Protein AF-0000000074923389 (afdb_homodimer)

Secondary structure (DSSP, 8-state):
--------------------------------------------------EEEEE--GGG-SS-GGGGHHHHHHHH-GGGEEEEESSPPPHHHHHHS-EEE--TT-HHHHHHHHHHTTEEEEEE-----HHHHHH-HHHHIIIIIIHHHHHHHHHHHTT-EEE--EEGGG--TTS--SS--SS-----SSHHHHHHHHHHHHHHHHHHHH--EEEEEEE-EEE-SS----SSGGGHHHHHHHHHHHTSEEEESS-TT--EEEEEHHHHHHHHHHHHHS-GGG-S-SEEE---EEE-HHHHHHHHHTT-TT-EEEE---HHHHHHHHHS-------SS-----------/--------------------------------------------------EEEEE--GGG-SS-GGGGHHHHHHHH-GGGEEEEESSPPPHHHHTTS-EEE--TT-HHHHHHHHHHTTEEEEEE-----HHHHHH-HHHHIIIIIIHHHHHHHHHHHTT-EEE--EEGGG--TTS--SS--SS-----SSHHHHHHHHHHHHHHHHHHHH--EEEEEEE-EEE-SS----SSGGGHHHHHHHHHHHTSEEEESS-TT--EEEEEHHHHHHHHHHHHHS-GGG-S-SEEE---EEE-HHHHHHHHHTT-TT-EEEE---HHHHHHHHHS-------SS-----------

Radius of gyration: 31.77 Å; Cα contacts (8 Å, |Δi|>4): 1232; chains: 2; bounding box: 102×119×90 Å

Structure (mmCIF, N/CA/C/O backbone):
data_AF-0000000074923389-model_v1
#
loop_
_entity.id
_entity.type
_entity.pdbx_description
1 polymer 'L-threonine 3-dehydrogenase, mitochondrial'
#
loop_
_atom_site.group_PDB
_atom_site.id
_atom_site.type_symbol
_atom_site.label_atom_id
_atom_site.label_alt_id
_atom_site.label_comp_id
_atom_site.label_asym_id
_atom_site.label_entity_id
_atom_site.label_seq_id
_atom_site.pdbx_PDB_ins_code
_atom_site.Cartn_x
_atom_site.Cartn_y
_atom_site.Cartn_z
_atom_site.occupancy
_atom_site.B_iso_or_equiv
_atom_site.auth_seq_id
_atom_site.auth_comp_id
_atom_site.auth_asym_id
_atom_site.auth_atom_id
_atom_site.pdbx_PDB_model_num
ATOM 1 N N . MET A 1 1 ? -56.688 -41.312 -61.25 1 26.2 1 MET A N 1
ATOM 2 C CA . MET A 1 1 ? -56.531 -40.75 -59.906 1 26.2 1 MET A CA 1
ATOM 3 C C . MET A 1 1 ? -55.094 -40.938 -59.406 1 26.2 1 MET A C 1
ATOM 5 O O . MET A 1 1 ? -54.656 -42.062 -59.156 1 26.2 1 MET A O 1
ATOM 9 N N . ASP A 1 2 ? -54.219 -40.062 -59.938 1 25.78 2 ASP A N 1
ATOM 10 C CA . ASP A 1 2 ? -52.812 -40.125 -60.375 1 25.78 2 ASP A CA 1
ATOM 11 C C . ASP A 1 2 ? -51.844 -39.938 -59.219 1 25.78 2 ASP A C 1
ATOM 13 O O . ASP A 1 2 ? -52 -39.031 -58.406 1 25.78 2 ASP A O 1
ATOM 17 N N . LYS A 1 3 ? -51.312 -41.094 -58.688 1 26.44 3 LYS A N 1
ATOM 18 C CA . LYS A 1 3 ? -50.5 -41.594 -57.594 1 26.44 3 LYS A CA 1
ATOM 19 C C . LYS A 1 3 ? -49.188 -40.781 -57.5 1 26.44 3 LYS A C 1
ATOM 21 O O . LYS A 1 3 ? -48.219 -41.062 -58.188 1 26.44 3 LYS A O 1
ATOM 26 N N . GLY A 1 4 ? -49.375 -39.344 -57.469 1 27.56 4 GLY A N 1
ATOM 27 C CA . GLY A 1 4 ? -48.281 -38.406 -57.719 1 27.56 4 GLY A CA 1
ATOM 28 C C . GLY A 1 4 ? -47.156 -38.531 -56.75 1 27.56 4 GLY A C 1
ATOM 29 O O . GLY A 1 4 ? -47.375 -38.781 -55.562 1 27.56 4 GLY A O 1
ATOM 30 N N . GLY A 1 5 ? -45.969 -38.906 -57.156 1 26.36 5 GLY A N 1
ATOM 31 C CA . GLY A 1 5 ? -44.688 -39.406 -56.656 1 26.36 5 GLY A CA 1
ATOM 32 C C . GLY A 1 5 ? -43.969 -38.406 -55.75 1 26.36 5 GLY A C 1
ATOM 33 O O . GLY A 1 5 ? -43.75 -37.281 -56.156 1 26.36 5 GLY A O 1
ATOM 34 N N . VAL A 1 6 ? -44.219 -38.406 -54.406 1 28.66 6 VAL A N 1
ATOM 35 C CA . VAL A 1 6 ? -43.844 -37.562 -53.281 1 28.66 6 VAL A CA 1
ATOM 36 C C . VAL A 1 6 ? -42.312 -37.5 -53.156 1 28.66 6 VAL A C 1
ATOM 38 O O . VAL A 1 6 ? -41.656 -38.469 -52.844 1 28.66 6 VAL A O 1
ATOM 41 N N . ARG A 1 7 ? -41.625 -36.875 -54.156 1 25.83 7 ARG A N 1
ATOM 42 C CA . ARG A 1 7 ? -40.156 -36.875 -54.25 1 25.83 7 ARG A CA 1
ATOM 43 C C . ARG A 1 7 ? -39.531 -36.188 -53.031 1 25.83 7 ARG A C 1
ATOM 45 O O . ARG A 1 7 ? -40.031 -35.156 -52.594 1 25.83 7 ARG A O 1
ATOM 52 N N . GLY A 1 8 ? -39 -36.906 -52.094 1 20.39 8 GLY A N 1
ATOM 53 C CA . GLY A 1 8 ? -38.375 -36.688 -50.781 1 20.39 8 GLY A CA 1
ATOM 54 C C . GLY A 1 8 ? -37.281 -35.625 -50.844 1 20.39 8 GLY A C 1
ATOM 55 O O . GLY A 1 8 ? -36.281 -35.781 -51.531 1 20.39 8 GLY A O 1
ATOM 56 N N . LYS A 1 9 ? -37.625 -34.281 -50.875 1 26.02 9 LYS A N 1
ATOM 57 C CA . LYS A 1 9 ? -36.812 -33.094 -51.094 1 26.02 9 LYS A CA 1
ATOM 58 C C . LYS A 1 9 ? -35.594 -33.094 -50.156 1 26.02 9 LYS A C 1
ATOM 60 O O . LYS A 1 9 ? -35.75 -33.219 -48.938 1 26.02 9 LYS A O 1
ATOM 65 N N . GLN A 1 10 ? -34.375 -33.531 -50.625 1 19.89 10 GLN A N 1
ATOM 66 C CA . GLN A 1 10 ? -33.062 -33.594 -50 1 19.89 10 GLN A CA 1
ATOM 67 C C . GLN A 1 10 ? -32.656 -32.219 -49.438 1 19.89 10 GLN A C 1
ATOM 69 O O . GLN A 1 10 ? -32.562 -31.234 -50.156 1 19.89 10 GLN A O 1
ATOM 74 N N . GLU A 1 11 ? -33.094 -31.797 -48.219 1 22.02 11 GLU A N 1
ATOM 75 C CA . GLU A 1 11 ? -32.938 -30.5 -47.562 1 22.02 11 GLU A CA 1
ATOM 76 C C . GLU A 1 11 ? -31.484 -30.078 -47.469 1 22.02 11 GLU A C 1
ATOM 78 O O . GLU A 1 11 ? -30.672 -30.75 -46.844 1 22.02 11 GLU A O 1
ATOM 83 N N . THR A 1 12 ? -30.797 -29.484 -48.562 1 23.3 12 THR A N 1
ATOM 84 C CA . THR A 1 12 ? -29.438 -28.984 -48.75 1 23.3 12 THR A CA 1
ATOM 85 C C . THR A 1 12 ? -29.078 -27.953 -47.688 1 23.3 12 THR A C 1
ATOM 87 O O . THR A 1 12 ? -29.797 -26.969 -47.5 1 23.3 12 THR A O 1
ATOM 90 N N . GLN A 1 13 ? -28.375 -28.375 -46.562 1 21.02 13 GLN A N 1
ATOM 91 C CA . GLN A 1 13 ? -28.031 -27.594 -45.375 1 21.02 13 GLN A CA 1
ATOM 92 C C . GLN A 1 13 ? -27.234 -26.359 -45.781 1 21.02 13 GLN A C 1
ATOM 94 O O . GLN A 1 13 ? -26.281 -26.438 -46.562 1 21.02 13 GLN A O 1
ATOM 99 N N . PRO A 1 14 ? -27.672 -25.062 -45.656 1 22.48 14 PRO A N 1
ATOM 100 C CA . PRO A 1 14 ? -27.188 -23.797 -46.219 1 22.48 14 PRO A CA 1
ATOM 101 C C . PRO A 1 14 ? -25.797 -23.438 -45.75 1 22.48 14 PRO A C 1
ATOM 103 O O . PRO A 1 14 ? -25.453 -23.672 -44.562 1 22.48 14 PRO A O 1
ATOM 106 N N . GLN A 1 15 ? -24.641 -23.422 -46.625 1 19.67 15 GLN A N 1
ATOM 107 C CA . GLN A 1 15 ? -23.219 -23.109 -46.562 1 19.67 15 GLN A CA 1
ATOM 108 C C . GLN A 1 15 ? -22.984 -21.656 -46.156 1 19.67 15 GLN A C 1
ATOM 110 O O . GLN A 1 15 ? -23.484 -20.734 -46.812 1 19.67 15 GLN A O 1
ATOM 115 N N . VAL A 1 16 ? -22.984 -21.172 -44.875 1 21.03 16 VAL A N 1
ATOM 116 C CA . VAL A 1 16 ? -22.938 -19.766 -44.5 1 21.03 16 VAL A CA 1
ATOM 117 C C . VAL A 1 16 ? -21.609 -19.156 -44.969 1 21.03 16 VAL A C 1
ATOM 119 O O . VAL A 1 16 ? -20.531 -19.656 -44.625 1 21.03 16 VAL A O 1
ATOM 122 N N . TRP A 1 17 ? -21.406 -18.531 -46.125 1 17.78 17 TRP A N 1
ATOM 123 C CA . TRP A 1 17 ? -20.281 -17.969 -46.844 1 17.78 17 TRP A CA 1
ATOM 124 C C . TRP A 1 17 ? -19.734 -16.734 -46.125 1 17.78 17 TRP A C 1
ATOM 126 O O . TRP A 1 17 ? -20.422 -15.703 -46.062 1 17.78 17 TRP A O 1
ATOM 136 N N . LEU A 1 18 ? -19.266 -16.734 -44.969 1 20.53 18 LEU A N 1
ATOM 137 C CA . LEU A 1 18 ? -18.812 -15.492 -44.344 1 20.53 18 LEU A CA 1
ATOM 138 C C . LEU A 1 18 ? -17.625 -14.906 -45.125 1 20.53 18 LEU A C 1
ATOM 140 O O . LEU A 1 18 ? -16.594 -15.562 -45.25 1 20.53 18 LEU A O 1
ATOM 144 N N . GLY A 1 19 ? -17.797 -14.109 -46.156 1 19.08 19 GLY A N 1
ATOM 145 C CA . GLY A 1 19 ? -16.906 -13.836 -47.281 1 19.08 19 GLY A CA 1
ATOM 146 C C . GLY A 1 19 ? -15.523 -13.391 -46.844 1 19.08 19 GLY A C 1
ATOM 147 O O . GLY A 1 19 ? -15.297 -13.055 -45.688 1 19.08 19 GLY A O 1
ATOM 148 N N . PRO A 1 20 ? -14.469 -13.125 -47.906 1 18.86 20 PRO A N 1
ATOM 149 C CA . PRO A 1 20 ? -13.039 -13.266 -48.188 1 18.86 20 PRO A CA 1
ATOM 150 C C . PRO A 1 20 ? -12.219 -12.07 -47.688 1 18.86 20 PRO A C 1
ATOM 152 O O . PRO A 1 20 ? -11.016 -12.195 -47.5 1 18.86 20 PRO A O 1
ATOM 155 N N . GLN A 1 21 ? -12.594 -10.766 -47.75 1 21.06 21 GLN A N 1
ATOM 156 C CA . GLN A 1 21 ? -11.672 -9.82 -48.375 1 21.06 21 GLN A CA 1
ATOM 157 C C . GLN A 1 21 ? -10.414 -9.648 -47.531 1 21.06 21 GLN A C 1
ATOM 159 O O . GLN A 1 21 ? -10.5 -9.297 -46.344 1 21.06 21 GLN A O 1
ATOM 164 N N . GLY A 1 22 ? -9.211 -10.281 -47.844 1 19.38 22 GLY A N 1
ATOM 165 C CA . GLY A 1 22 ? -7.93 -10.656 -47.281 1 19.38 22 GLY A CA 1
ATOM 166 C C . GLY A 1 22 ? -6.934 -9.516 -47.219 1 19.38 22 GLY A C 1
ATOM 167 O O . GLY A 1 22 ? -6.5 -9.031 -48.281 1 19.38 22 GLY A O 1
ATOM 168 N N . CYS A 1 23 ? -7.176 -8.273 -46.75 1 19.09 23 CYS A N 1
ATOM 169 C CA . CYS A 1 23 ? -6.18 -7.219 -46.938 1 19.09 23 CYS A CA 1
ATOM 170 C C . CYS A 1 23 ? -4.77 -7.762 -46.719 1 19.09 23 CYS A C 1
ATOM 172 O O . CYS A 1 23 ? -4.488 -8.391 -45.688 1 19.09 23 CYS A O 1
ATOM 174 N N . ARG A 1 24 ? -3.998 -8.008 -47.812 1 21.09 24 ARG A N 1
ATOM 175 C CA . ARG A 1 24 ? -2.703 -8.633 -48.094 1 21.09 24 ARG A CA 1
ATOM 176 C C . ARG A 1 24 ? -1.565 -7.777 -47.531 1 21.09 24 ARG A C 1
ATOM 178 O O . ARG A 1 24 ? -1.36 -6.645 -47.969 1 21.09 24 ARG A O 1
ATOM 185 N N . LEU A 1 25 ? -1.511 -7.383 -46.438 1 18.59 25 LEU A N 1
ATOM 186 C CA . LEU A 1 25 ? -0.407 -6.488 -46.125 1 18.59 25 LEU A CA 1
ATOM 187 C C . LEU A 1 25 ? 0.927 -7.09 -46.531 1 18.59 25 LEU A C 1
ATOM 189 O O . LEU A 1 25 ? 1.244 -8.227 -46.188 1 18.59 25 LEU A O 1
ATOM 193 N N . ARG A 1 26 ? 1.399 -6.805 -47.719 1 19.61 26 ARG A N 1
ATOM 194 C CA . ARG A 1 26 ? 2.615 -7.246 -48.406 1 19.61 26 ARG A CA 1
ATOM 195 C C . ARG A 1 26 ? 3.859 -6.809 -47.656 1 19.61 26 ARG A C 1
ATOM 197 O O . ARG A 1 26 ? 4.152 -5.617 -47.562 1 19.61 26 ARG A O 1
ATOM 204 N N . VAL A 1 27 ? 4.086 -7.113 -46.625 1 19.27 27 VAL A N 1
ATOM 205 C CA . VAL A 1 27 ? 5.32 -6.625 -46 1 19.27 27 VAL A CA 1
ATOM 206 C C . VAL A 1 27 ? 6.523 -7.172 -46.781 1 19.27 27 VAL A C 1
ATOM 208 O O . VAL 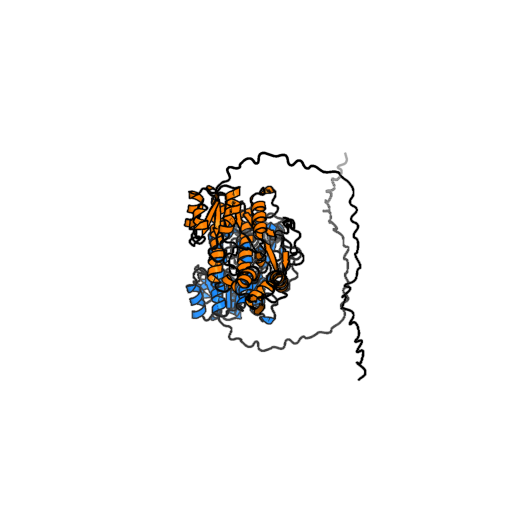A 1 27 ? 6.625 -8.375 -47 1 19.27 27 VAL A O 1
ATOM 211 N N . GLU A 1 28 ? 7.039 -6.387 -47.656 1 21.64 28 GLU A N 1
ATOM 212 C CA . GLU A 1 28 ? 8.211 -6.711 -48.469 1 21.64 28 GLU A CA 1
ATOM 213 C C . GLU A 1 28 ? 9.328 -7.309 -47.625 1 21.64 28 GLU A C 1
ATOM 215 O O . GLU A 1 28 ? 9.688 -6.742 -46.594 1 21.64 28 GLU A O 1
ATOM 220 N N . ARG A 1 29 ? 9.648 -8.555 -47.812 1 22.2 29 ARG A N 1
ATOM 221 C CA . ARG A 1 29 ? 10.617 -9.469 -47.219 1 22.2 29 ARG A CA 1
ATOM 222 C C . ARG A 1 29 ? 12.039 -9.109 -47.656 1 22.2 29 ARG A C 1
ATOM 224 O O . ARG A 1 29 ? 12.523 -9.562 -48.688 1 22.2 29 ARG A O 1
ATOM 231 N N . LYS A 1 30 ? 12.305 -7.805 -47.719 1 24.03 30 LYS A N 1
ATOM 232 C CA . LYS A 1 30 ? 13.648 -7.855 -48.281 1 24.03 30 LYS A CA 1
ATOM 233 C C . LYS A 1 30 ? 14.516 -8.891 -47.562 1 24.03 30 LYS A C 1
ATOM 235 O O . LYS A 1 30 ? 14.234 -9.25 -46.438 1 24.03 30 LYS A O 1
ATOM 240 N N . LYS A 1 31 ? 15.75 -9.289 -48.188 1 22.48 31 LYS A N 1
ATOM 241 C CA . LYS A 1 31 ? 16.828 -10.266 -48.188 1 22.48 31 LYS A CA 1
ATOM 242 C C . LYS A 1 31 ? 17.484 -10.352 -46.812 1 22.48 31 LYS A C 1
ATOM 244 O O . LYS A 1 31 ? 17.281 -9.477 -45.969 1 22.48 31 LYS A O 1
ATOM 249 N N . GLY A 1 32 ? 18.797 -11.086 -46.594 1 20.61 32 GLY A N 1
ATOM 250 C CA . GLY A 1 32 ? 19.438 -12.062 -45.75 1 20.61 32 GLY A CA 1
ATOM 251 C C . GLY A 1 32 ? 20.031 -11.445 -44.5 1 20.61 32 GLY A C 1
ATOM 252 O O . GLY A 1 32 ? 20.562 -12.156 -43.625 1 20.61 32 GLY A O 1
ATOM 253 N N . SER A 1 33 ? 20.359 -10.227 -44.406 1 21.09 33 SER A N 1
ATOM 254 C CA . SER A 1 33 ? 21.625 -10.117 -43.656 1 21.09 33 SER A CA 1
ATOM 255 C C . SER A 1 33 ? 21.469 -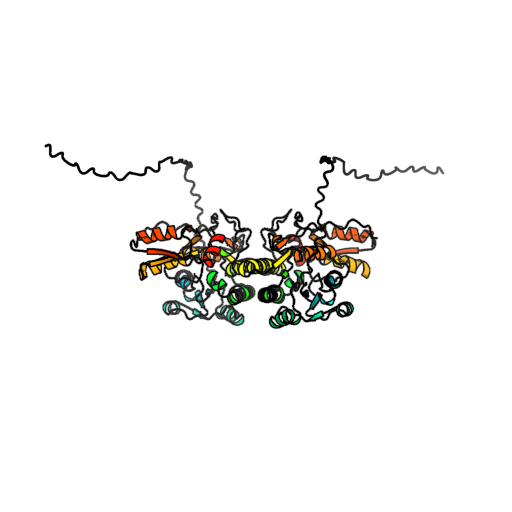10.555 -42.219 1 21.09 33 SER A C 1
ATOM 257 O O . SER A 1 33 ? 20.594 -10.062 -41.5 1 21.09 33 SER A O 1
ATOM 259 N N . ARG A 1 34 ? 21.703 -11.852 -41.938 1 22.11 34 ARG A N 1
ATOM 260 C CA . ARG A 1 34 ? 21.734 -12.656 -40.719 1 22.11 34 ARG A CA 1
ATOM 261 C C . ARG A 1 34 ? 22.469 -11.922 -39.594 1 22.11 34 ARG A C 1
ATOM 263 O O . ARG A 1 34 ? 23.656 -11.617 -39.719 1 22.11 34 ARG A O 1
ATOM 270 N N . ILE A 1 35 ? 22.047 -10.906 -39.281 1 21.53 35 ILE A N 1
ATOM 271 C CA . ILE A 1 35 ? 22.969 -10.445 -38.25 1 21.53 35 ILE A CA 1
ATOM 272 C C . ILE A 1 35 ? 23.141 -11.539 -37.188 1 21.53 35 ILE A C 1
ATOM 274 O O . ILE A 1 35 ? 22.156 -11.969 -36.562 1 21.53 35 ILE A O 1
ATOM 278 N N . LYS A 1 36 ? 24.016 -12.555 -37.375 1 22.83 36 LYS A N 1
ATOM 279 C CA . LYS A 1 36 ? 24.531 -13.586 -36.469 1 22.83 36 LYS A CA 1
ATOM 280 C C . LYS A 1 36 ? 24.891 -12.992 -35.094 1 22.83 36 LYS A C 1
ATOM 282 O O . LYS A 1 36 ? 25.828 -12.195 -35 1 22.83 36 LYS A O 1
ATOM 287 N N . VAL A 1 37 ? 24.094 -12.422 -34.562 1 22.95 37 VAL A N 1
ATOM 288 C CA . VAL A 1 37 ? 24.641 -12.07 -33.25 1 22.95 37 VAL A CA 1
ATOM 289 C C . VAL A 1 37 ? 25.172 -13.328 -32.562 1 22.95 37 VAL A C 1
ATOM 291 O O . VAL A 1 37 ? 24.438 -14.289 -32.344 1 22.95 37 VAL A O 1
ATOM 294 N N . GLY A 1 38 ? 26.297 -13.844 -32.875 1 22.39 38 GLY A N 1
ATOM 295 C CA . GLY A 1 38 ? 27.078 -14.914 -32.281 1 22.39 38 GLY A CA 1
ATOM 296 C C . GLY A 1 38 ? 27.062 -14.875 -30.766 1 22.39 38 GLY A C 1
ATOM 297 O O . GLY A 1 38 ? 27.547 -13.914 -30.156 1 22.39 38 GLY A O 1
ATOM 298 N N . PHE A 1 39 ? 25.953 -15.062 -30.234 1 23.7 39 PHE A N 1
ATOM 299 C CA . PHE A 1 39 ? 26.062 -15.281 -28.797 1 23.7 39 PHE A CA 1
ATOM 300 C C . PHE A 1 39 ? 27.156 -16.297 -28.484 1 23.7 39 PHE A C 1
ATOM 302 O O . PHE A 1 39 ? 27.031 -17.469 -28.828 1 23.7 39 PHE A O 1
ATOM 309 N N . GLY A 1 40 ? 28.312 -15.969 -28.625 1 25.09 40 GLY A N 1
ATOM 310 C CA . GLY A 1 40 ? 29.344 -16.875 -28.156 1 25.09 40 GLY A CA 1
ATOM 311 C C . GLY A 1 40 ? 28.953 -17.641 -26.922 1 25.09 40 GLY A C 1
ATOM 312 O O . GLY A 1 40 ? 28.062 -17.219 -26.172 1 25.09 40 GLY A O 1
ATOM 313 N N . ALA A 1 41 ? 29.078 -18.984 -26.781 1 27.06 41 ALA A N 1
ATOM 314 C CA . ALA A 1 41 ? 29.109 -19.891 -25.656 1 27.06 41 ALA A CA 1
ATOM 315 C C . ALA A 1 41 ? 29.656 -19.203 -24.406 1 27.06 41 ALA A C 1
ATOM 317 O O . ALA A 1 41 ? 30.875 -19.203 -24.172 1 27.06 41 ALA A O 1
ATOM 318 N N . ARG A 1 42 ? 29.453 -18.016 -24.281 1 27.92 42 ARG A N 1
ATOM 319 C CA . ARG A 1 42 ? 30.156 -17.5 -23.125 1 27.92 42 ARG A CA 1
ATOM 320 C C . ARG A 1 42 ? 29.906 -18.359 -21.891 1 27.92 42 ARG A C 1
ATOM 322 O O . ARG A 1 42 ? 28.797 -18.891 -21.719 1 27.92 42 ARG A O 1
ATOM 329 N N . GLN A 1 43 ? 30.906 -18.906 -21.328 1 26.06 43 GLN A N 1
ATOM 330 C CA . GLN A 1 43 ? 31.062 -19.578 -20.047 1 26.06 43 GLN A CA 1
ATOM 331 C C . GLN A 1 43 ? 30.234 -18.906 -18.953 1 26.06 43 GLN A C 1
ATOM 333 O O . GLN A 1 43 ? 30.422 -17.719 -18.672 1 26.06 43 GLN A O 1
ATOM 338 N N . TYR A 1 44 ? 28.938 -19.094 -19 1 28.02 44 TYR A N 1
ATOM 339 C CA . TYR A 1 44 ? 28.172 -18.734 -17.812 1 28.02 44 TYR A CA 1
ATOM 340 C C . TYR A 1 44 ? 29.016 -18.922 -16.562 1 28.02 44 TYR A C 1
ATOM 342 O O . TYR A 1 44 ? 29.562 -19.984 -16.328 1 28.02 44 TYR A O 1
ATOM 350 N N . MET A 1 45 ? 29.906 -18.016 -16.391 1 27.58 45 MET A N 1
ATOM 351 C CA . MET A 1 45 ? 30.516 -18.125 -15.07 1 27.58 45 MET A CA 1
ATOM 352 C C . MET A 1 45 ? 29.531 -18.672 -14.047 1 27.58 45 MET A C 1
ATOM 354 O O . MET A 1 45 ? 28.375 -18.25 -14 1 27.58 45 MET A O 1
ATOM 358 N N . ALA A 1 46 ? 29.547 -19.953 -13.711 1 29.94 46 ALA A N 1
ATOM 359 C CA . ALA A 1 46 ? 28.938 -20.578 -12.547 1 29.94 46 ALA A CA 1
ATOM 360 C C . ALA A 1 46 ? 28.859 -19.609 -11.375 1 29.94 46 ALA A C 1
ATOM 362 O O . ALA A 1 46 ? 29.875 -19.266 -10.773 1 29.94 46 ALA A O 1
ATOM 363 N N . VAL A 1 47 ? 28.359 -18.516 -11.508 1 33.41 47 VAL A N 1
ATOM 364 C CA . VAL A 1 47 ? 28.141 -17.875 -10.211 1 33.41 47 VAL A CA 1
ATOM 365 C C . VAL A 1 47 ? 27.844 -18.938 -9.156 1 33.41 47 VAL A C 1
ATOM 367 O O . VAL A 1 47 ? 27.125 -19.891 -9.414 1 33.41 47 VAL A O 1
ATOM 370 N N . PRO A 1 48 ? 28.703 -19.312 -8.328 1 38.06 48 PRO A N 1
ATOM 371 C CA . PRO A 1 48 ? 28.312 -20.234 -7.246 1 38.06 48 PRO A CA 1
ATOM 372 C C . PRO A 1 48 ? 26.859 -20.062 -6.812 1 38.06 48 PRO A C 1
ATOM 374 O O . PRO A 1 48 ? 26.469 -18.984 -6.367 1 38.06 48 PRO A O 1
ATOM 377 N N . LEU A 1 49 ? 25.922 -20.438 -7.637 1 43.97 49 LEU A N 1
ATOM 378 C CA . LEU A 1 49 ? 24.484 -20.344 -7.469 1 43.97 49 LEU A CA 1
ATOM 379 C C . LEU A 1 49 ? 24.078 -20.609 -6.023 1 43.97 49 LEU A C 1
ATOM 381 O O . LEU A 1 49 ? 24.328 -21.703 -5.5 1 43.97 49 LEU A O 1
ATOM 385 N N . GLY A 1 50 ? 24.234 -19.75 -5.164 1 51.41 50 GLY A N 1
ATOM 386 C CA . GLY A 1 50 ? 23.656 -19.906 -3.846 1 51.41 50 GLY A CA 1
ATOM 387 C C . GLY A 1 50 ? 22.297 -20.594 -3.875 1 51.41 50 GLY A C 1
ATOM 388 O O . GLY A 1 50 ? 21.812 -20.969 -4.945 1 51.41 50 GLY A O 1
ATOM 389 N N . ARG A 1 51 ? 21.844 -21.156 -2.777 1 65.38 51 ARG A N 1
ATOM 390 C CA . ARG A 1 51 ? 20.594 -21.891 -2.598 1 65.38 51 ARG A CA 1
ATOM 391 C C . ARG A 1 51 ? 19.391 -20.969 -2.695 1 65.38 51 ARG A C 1
ATOM 393 O O . ARG A 1 51 ? 19.5 -19.766 -2.398 1 65.38 51 ARG A O 1
ATOM 400 N N . MET A 1 52 ? 18.406 -21.562 -3.484 1 69.69 52 MET A N 1
ATOM 401 C CA . MET A 1 52 ? 17.141 -20.844 -3.625 1 69.69 52 MET A CA 1
ATOM 402 C C . MET A 1 52 ? 16.062 -21.469 -2.736 1 69.69 52 MET A C 1
ATOM 404 O O . MET A 1 52 ? 16.031 -22.672 -2.529 1 69.69 52 MET A O 1
ATOM 408 N N . VAL A 1 53 ? 15.336 -20.609 -2.133 1 71.31 53 VAL A N 1
ATOM 409 C CA . VAL A 1 53 ? 14.211 -21.094 -1.34 1 71.31 53 VAL A CA 1
ATOM 410 C C . VAL A 1 53 ? 12.906 -20.5 -1.867 1 71.31 53 VAL A C 1
ATOM 412 O O . VAL A 1 53 ? 12.867 -19.328 -2.258 1 71.31 53 VAL A O 1
ATOM 415 N N . PHE A 1 54 ? 11.969 -21.422 -2.014 1 72.94 54 PHE A N 1
ATOM 416 C CA . PHE A 1 54 ? 10.602 -21.047 -2.369 1 72.94 54 PHE A CA 1
ATOM 417 C C . PHE A 1 54 ? 9.695 -21.078 -1.148 1 72.94 54 PHE A C 1
ATOM 419 O O . PHE A 1 54 ? 9.594 -22.109 -0.477 1 72.94 54 PHE A O 1
ATOM 426 N N . THR A 1 55 ? 9.195 -19.938 -0.828 1 66.88 55 THR A N 1
ATOM 427 C CA . THR A 1 55 ? 8.242 -19.938 0.281 1 66.88 55 THR A CA 1
ATOM 428 C C . THR A 1 55 ? 6.816 -20.078 -0.23 1 66.88 55 THR A C 1
ATOM 430 O O . THR A 1 55 ? 6.359 -19.266 -1.049 1 66.88 55 THR A O 1
ATOM 433 N N . GLY A 1 56 ? 6.195 -21.141 -0.063 1 60.09 56 GLY A N 1
ATOM 434 C CA . GLY A 1 56 ? 4.863 -21.438 -0.56 1 60.09 56 GLY A CA 1
ATOM 435 C C . GLY A 1 56 ? 3.766 -21.094 0.426 1 60.09 56 GLY A C 1
ATOM 436 O O . GLY A 1 56 ? 4.008 -21 1.631 1 60.09 56 GLY A O 1
ATOM 437 N N . PRO A 1 57 ? 2.549 -20.391 -0.194 1 55.91 57 PRO A N 1
ATOM 438 C CA . PRO A 1 57 ? 1.442 -19.922 0.635 1 55.91 57 PRO A CA 1
ATOM 439 C C . PRO A 1 57 ? 0.737 -21.047 1.39 1 55.91 57 PRO A C 1
ATOM 441 O O . PRO A 1 57 ? -0.301 -20.812 2.018 1 55.91 57 PRO A O 1
ATOM 444 N N . GLY A 1 58 ? 1.278 -22.219 1.475 1 48.06 58 GLY A N 1
ATOM 445 C CA . GLY A 1 58 ? 0.388 -23.297 1.872 1 48.06 58 GLY A CA 1
ATOM 446 C C . GLY A 1 58 ? -0.605 -23.688 0.792 1 48.06 58 GLY A C 1
ATOM 447 O O . GLY A 1 58 ? -0.264 -23.703 -0.393 1 48.06 58 GLY A O 1
ATOM 448 N N . MET A 1 59 ? -1.939 -23.938 1.182 1 39.78 59 MET A N 1
ATOM 449 C CA . MET A 1 59 ? -3.041 -24.391 0.336 1 39.78 59 MET A CA 1
ATOM 450 C C . MET A 1 59 ? -3.57 -23.25 -0.523 1 39.78 59 MET A C 1
ATOM 452 O O . MET A 1 59 ? -4.391 -23.469 -1.419 1 39.78 59 MET A O 1
ATOM 456 N N . SER A 1 60 ? -3.045 -22.078 -0.344 1 42.97 60 SER A N 1
ATOM 457 C CA . SER A 1 60 ? -3.848 -21 -0.898 1 42.97 60 SER A CA 1
ATOM 458 C C . SER A 1 60 ? -3.145 -20.328 -2.078 1 42.97 60 SER A C 1
ATOM 460 O O . SER A 1 60 ? -3.246 -19.125 -2.266 1 42.97 60 SER A O 1
ATOM 462 N N . SER A 1 61 ? -2.27 -21.047 -2.783 1 55.75 61 SER A N 1
ATOM 463 C CA . SER A 1 61 ? -1.717 -20.453 -4 1 55.75 61 SER A CA 1
ATOM 464 C C . SER A 1 61 ? -1.997 -21.344 -5.215 1 55.75 61 SER A C 1
ATOM 466 O O . SER A 1 61 ? -2.152 -22.562 -5.086 1 55.75 61 SER A O 1
ATOM 468 N N . ASN A 1 62 ? -2.428 -20.672 -6.238 1 58.34 62 ASN A N 1
ATOM 469 C CA . ASN A 1 62 ? -2.605 -21.391 -7.496 1 58.34 62 ASN A CA 1
ATOM 470 C C . ASN A 1 62 ? -1.301 -22.031 -7.969 1 58.34 62 ASN A C 1
ATOM 472 O O . ASN A 1 62 ? -1.297 -22.828 -8.914 1 58.34 62 ASN A O 1
ATOM 476 N N . ILE A 1 63 ? -0.202 -21.562 -7.309 1 63.12 63 ILE A N 1
ATOM 477 C CA . ILE A 1 63 ? 1.076 -22.141 -7.703 1 63.12 63 ILE A CA 1
ATOM 478 C C . ILE A 1 63 ? 1.718 -22.828 -6.504 1 63.12 63 ILE A C 1
ATOM 480 O O . ILE A 1 63 ? 2.482 -22.219 -5.758 1 63.12 63 ILE A O 1
ATOM 484 N N . PRO A 1 64 ? 1.359 -24.031 -6.387 1 63.25 64 PRO A N 1
ATOM 485 C CA . PRO A 1 64 ? 1.993 -24.734 -5.266 1 63.25 64 PRO A CA 1
ATOM 486 C C . PRO A 1 64 ? 3.506 -24.859 -5.43 1 63.25 64 PRO A C 1
ATOM 488 O O . PRO A 1 64 ? 4.008 -24.875 -6.559 1 63.25 64 PRO A O 1
ATOM 491 N N . SER A 1 65 ? 4.145 -24.859 -4.395 1 62.19 65 SER A N 1
ATOM 492 C CA . SER A 1 65 ? 5.605 -24.891 -4.375 1 62.19 65 SER A CA 1
ATOM 493 C C . SER A 1 65 ? 6.145 -26.062 -5.188 1 62.19 65 SER A C 1
ATOM 495 O O . SER A 1 65 ? 7.238 -25.984 -5.75 1 62.19 65 SER A O 1
ATOM 497 N N . HIS A 1 66 ? 5.324 -27.062 -5.336 1 61.38 66 HIS A N 1
ATOM 498 C CA . HIS A 1 66 ? 5.84 -28.266 -5.973 1 61.38 66 HIS A CA 1
ATOM 499 C C . HIS A 1 66 ? 5.98 -28.078 -7.48 1 61.38 66 HIS A C 1
ATOM 501 O O . HIS A 1 66 ? 6.691 -28.828 -8.141 1 61.38 66 HIS A O 1
ATOM 507 N N . VAL A 1 67 ? 5.34 -27.047 -7.895 1 66.81 67 VAL A N 1
ATOM 508 C CA . VAL A 1 67 ? 5.43 -26.781 -9.328 1 66.81 67 VAL A CA 1
ATOM 509 C C . VAL A 1 67 ? 6.848 -26.359 -9.688 1 66.81 67 VAL A C 1
ATOM 511 O O . VAL A 1 67 ? 7.289 -26.547 -10.828 1 66.81 67 VAL A O 1
ATOM 514 N N . PHE A 1 68 ? 7.508 -25.922 -8.742 1 70.56 68 PHE A N 1
ATOM 515 C CA . PHE A 1 68 ? 8.875 -25.469 -8.961 1 70.56 68 PHE A CA 1
ATOM 516 C C . PHE A 1 68 ? 9.859 -26.625 -8.867 1 70.56 68 PHE A C 1
ATOM 518 O O . PHE A 1 68 ? 11.016 -26.5 -9.258 1 70.56 68 PHE A O 1
ATOM 525 N N . ASN A 1 69 ? 9.367 -27.703 -8.445 1 71.56 69 ASN A N 1
ATOM 526 C CA . ASN A 1 69 ? 10.227 -28.828 -8.109 1 71.56 69 ASN A CA 1
ATOM 527 C C . ASN A 1 69 ? 11.008 -29.328 -9.32 1 71.56 69 ASN A C 1
ATOM 529 O O . ASN A 1 69 ? 12.219 -29.109 -9.406 1 71.56 69 ASN A O 1
ATOM 533 N N . PHE A 1 70 ? 10.328 -29.703 -10.312 1 68.56 70 PHE A N 1
ATOM 534 C CA . PHE A 1 70 ? 11 -30.438 -11.383 1 68.56 70 PHE A CA 1
ATOM 535 C C . PHE A 1 70 ? 11.789 -29.484 -12.273 1 68.56 70 PHE A C 1
ATOM 537 O O . PHE A 1 70 ? 12.992 -29.656 -12.477 1 68.56 70 PHE A O 1
ATOM 544 N N . PRO A 1 71 ? 11.195 -28.422 -12.609 1 76.38 71 PRO A N 1
ATOM 545 C CA . PRO A 1 71 ? 11.938 -27.578 -13.547 1 76.38 71 PRO A CA 1
ATOM 546 C C . PRO A 1 71 ? 13.141 -26.891 -12.891 1 76.38 71 PRO A C 1
ATOM 548 O O . PRO A 1 71 ? 14.188 -26.734 -13.523 1 76.38 71 PRO A O 1
ATOM 551 N N . PHE A 1 72 ? 13.07 -26.562 -11.672 1 83.12 72 PHE A N 1
ATOM 552 C CA . PHE A 1 72 ? 14.141 -25.812 -11.031 1 83.12 72 PHE A CA 1
ATOM 553 C C . PHE A 1 72 ? 15.219 -26.75 -10.508 1 83.12 72 PHE A C 1
ATOM 555 O O . PHE A 1 72 ? 16.406 -26.469 -10.641 1 83.12 72 PHE A O 1
ATOM 562 N N . ARG A 1 73 ? 14.766 -27.844 -9.945 1 85.44 73 ARG A N 1
ATOM 563 C CA . ARG A 1 73 ? 15.742 -28.797 -9.43 1 85.44 73 ARG A CA 1
ATOM 564 C C . ARG A 1 73 ? 16.531 -29.438 -10.57 1 85.44 73 ARG A C 1
ATOM 566 O O . ARG A 1 73 ? 17.719 -29.75 -10.414 1 85.44 73 ARG A O 1
ATOM 573 N N . LYS A 1 74 ? 15.883 -29.641 -11.664 1 83.25 74 LYS A N 1
ATOM 574 C CA . LYS A 1 74 ? 16.578 -30.172 -12.836 1 83.25 74 LYS A CA 1
ATOM 575 C C . LYS A 1 74 ? 17.625 -29.172 -13.336 1 83.25 74 LYS A C 1
ATOM 577 O O . LYS A 1 74 ? 18.734 -29.562 -13.719 1 83.25 74 LYS A O 1
ATOM 582 N N . ARG A 1 75 ? 17.328 -28.016 -13.227 1 83.38 75 ARG A N 1
ATOM 583 C CA . ARG A 1 75 ? 18.188 -26.969 -13.789 1 83.38 75 ARG A CA 1
ATOM 584 C C . ARG A 1 75 ? 19.281 -26.578 -12.812 1 83.38 75 ARG A C 1
ATOM 586 O O . ARG A 1 75 ? 20.438 -26.375 -13.211 1 83.38 75 ARG A O 1
ATOM 593 N N . PHE A 1 76 ? 19.016 -26.484 -11.539 1 87.69 76 PHE A N 1
ATOM 594 C CA . PHE A 1 76 ? 19.938 -25.891 -10.594 1 87.69 76 PHE A CA 1
ATOM 595 C C . PHE A 1 76 ? 20.5 -26.938 -9.648 1 87.69 76 PHE A C 1
ATOM 597 O O . PHE A 1 76 ? 21.422 -26.672 -8.883 1 87.69 76 PHE A O 1
ATOM 604 N N . GLY A 1 77 ? 19.953 -28.141 -9.711 1 86.56 77 GLY A N 1
ATOM 605 C CA . GLY A 1 77 ? 20.375 -29.203 -8.812 1 86.56 77 GLY A CA 1
ATOM 606 C C . GLY A 1 77 ? 19.406 -29.422 -7.664 1 86.56 77 GLY A C 1
ATOM 607 O O . GLY A 1 77 ? 18.922 -28.453 -7.059 1 86.56 77 GLY A O 1
ATOM 608 N N . LYS A 1 78 ? 19.156 -30.594 -7.367 1 84.38 78 LYS A N 1
ATOM 609 C CA . LYS A 1 78 ? 18.188 -31.016 -6.371 1 84.38 78 LYS A CA 1
ATOM 610 C C . LYS A 1 78 ? 18.453 -30.359 -5.02 1 84.38 78 LYS A C 1
ATOM 612 O O . LYS A 1 78 ? 17.531 -29.844 -4.379 1 84.38 78 LYS A O 1
ATOM 617 N N . ASP A 1 79 ? 19.703 -30.266 -4.613 1 87.25 79 ASP A N 1
ATOM 618 C CA . ASP A 1 79 ? 20.062 -29.797 -3.273 1 87.25 79 ASP A CA 1
ATOM 619 C C . ASP A 1 79 ? 20.141 -28.281 -3.221 1 87.25 79 ASP A C 1
ATOM 621 O O . ASP A 1 79 ? 20.203 -27.688 -2.139 1 87.25 79 ASP A O 1
ATOM 625 N N . ASN A 1 80 ? 20.031 -27.703 -4.367 1 88.75 80 ASN A N 1
ATOM 626 C CA . ASN A 1 80 ? 20.156 -26.25 -4.43 1 88.75 80 ASN A CA 1
ATOM 627 C C . ASN A 1 80 ? 18.797 -25.562 -4.414 1 88.75 80 ASN A C 1
ATOM 629 O O . ASN A 1 80 ? 18.703 -24.344 -4.32 1 88.75 80 ASN A O 1
ATOM 633 N N . VAL A 1 81 ? 17.812 -26.359 -4.504 1 89.06 81 VAL A N 1
ATOM 634 C CA . VAL A 1 81 ? 16.438 -25.859 -4.496 1 89.06 81 VAL A CA 1
ATOM 635 C C . VAL A 1 81 ? 15.719 -26.344 -3.248 1 89.06 81 VAL A C 1
ATOM 637 O O . VAL A 1 81 ? 15.492 -27.547 -3.088 1 89.06 81 VAL A O 1
ATOM 640 N N . ILE A 1 82 ? 15.352 -25.391 -2.418 1 89.75 82 ILE A N 1
ATOM 641 C CA . ILE A 1 82 ? 14.656 -25.75 -1.18 1 89.75 82 ILE A CA 1
ATOM 642 C C . ILE A 1 82 ? 13.211 -25.266 -1.241 1 89.75 82 ILE A C 1
ATOM 644 O O . ILE A 1 82 ? 12.953 -24.078 -1.448 1 89.75 82 ILE A O 1
ATOM 648 N N . LEU A 1 83 ? 12.336 -26.172 -1.093 1 88.31 83 LEU A N 1
ATOM 649 C CA . LEU A 1 83 ? 10.922 -25.844 -1.015 1 88.31 83 LEU A CA 1
ATOM 650 C C . LEU A 1 83 ? 10.477 -25.688 0.436 1 88.31 83 LEU A C 1
ATOM 652 O O . LEU A 1 83 ? 11.039 -26.328 1.332 1 88.31 83 LEU A O 1
ATOM 656 N N . SER A 1 84 ? 9.539 -24.766 0.662 1 87.75 84 SER A N 1
ATOM 657 C CA . SER A 1 84 ? 9.047 -24.578 2.021 1 87.75 84 SER A CA 1
ATOM 658 C C . SER A 1 84 ? 7.551 -24.297 2.033 1 87.75 84 SER A C 1
ATOM 660 O O . SER A 1 84 ? 7 -23.797 1.048 1 87.75 84 SER A O 1
ATOM 662 N N . ASP A 1 85 ? 6.992 -24.719 3.098 1 86.88 85 ASP A N 1
ATOM 663 C CA . ASP A 1 85 ? 5.566 -24.5 3.32 1 86.88 85 ASP A CA 1
ATOM 664 C C . ASP A 1 85 ? 5.219 -24.609 4.801 1 86.88 85 ASP A C 1
ATOM 666 O O . ASP A 1 85 ? 6.023 -25.094 5.598 1 86.88 85 ASP A O 1
ATOM 670 N N . ILE A 1 86 ? 4.09 -24.109 5.102 1 86.31 86 ILE A N 1
ATOM 671 C CA . ILE A 1 86 ? 3.621 -24.25 6.473 1 86.31 86 ILE A CA 1
ATOM 672 C C . ILE A 1 86 ? 2.988 -25.625 6.668 1 86.31 86 ILE A C 1
ATOM 674 O O . ILE A 1 86 ? 2.857 -26.109 7.797 1 86.31 86 ILE A O 1
ATOM 678 N N . ARG A 1 87 ? 2.668 -26.297 5.559 1 83.5 87 ARG A N 1
ATOM 679 C CA . ARG A 1 87 ? 2.029 -27.609 5.594 1 83.5 87 ARG A CA 1
ATOM 680 C C . ARG A 1 87 ? 3 -28.703 5.16 1 83.5 87 ARG A C 1
ATOM 682 O O . ARG A 1 87 ? 3.945 -28.438 4.414 1 83.5 87 ARG A O 1
ATOM 689 N N . LYS A 1 88 ? 2.617 -29.891 5.508 1 85.69 88 LYS A N 1
ATOM 690 C CA . LYS A 1 88 ? 3.379 -31.047 5.051 1 85.69 88 LYS A CA 1
ATOM 691 C C . LYS A 1 88 ? 3.18 -31.281 3.557 1 85.69 88 LYS A C 1
ATOM 693 O O . LYS A 1 88 ? 2.051 -31.234 3.061 1 85.69 88 LYS A O 1
ATOM 698 N N . PRO A 1 89 ? 4.25 -31.438 2.934 1 82.38 89 PRO A N 1
ATOM 699 C CA . PRO A 1 89 ? 4.094 -31.719 1.505 1 82.38 89 PRO A CA 1
ATOM 700 C C . PRO A 1 89 ? 3.609 -33.156 1.236 1 82.38 89 PRO A C 1
ATOM 702 O O . PRO A 1 89 ? 3.752 -34.031 2.092 1 82.38 89 PRO A O 1
ATOM 705 N N . PRO A 1 90 ? 3.043 -33.344 0.037 1 81.62 90 PRO A N 1
ATOM 706 C CA . PRO A 1 90 ? 2.824 -34.719 -0.36 1 81.62 90 PRO A CA 1
ATOM 707 C C . PRO A 1 90 ? 4.121 -35.531 -0.424 1 81.62 90 PRO A C 1
ATOM 709 O O . PRO A 1 90 ? 5.203 -34.969 -0.57 1 81.62 90 PRO A O 1
ATOM 712 N N . GLU A 1 91 ? 3.969 -36.812 -0.348 1 86.06 91 GLU A N 1
ATOM 713 C CA . GLU A 1 91 ? 5.117 -37.688 -0.242 1 86.06 91 GLU A CA 1
ATOM 714 C C . GLU A 1 91 ? 6.051 -37.531 -1.438 1 86.06 91 GLU A C 1
ATOM 716 O O . GLU A 1 91 ? 7.273 -37.5 -1.277 1 86.06 91 GLU A O 1
ATOM 721 N N . HIS A 1 92 ? 5.508 -37.469 -2.617 1 82.88 92 HIS A N 1
ATOM 722 C CA . HIS A 1 92 ? 6.336 -37.406 -3.816 1 82.88 92 HIS A CA 1
ATOM 723 C C . HIS A 1 92 ? 7.16 -36.125 -3.855 1 82.88 92 HIS A C 1
ATOM 725 O O . HIS A 1 92 ? 8.266 -36.125 -4.398 1 82.88 92 HIS A O 1
ATOM 731 N N . VAL A 1 93 ? 6.68 -35.062 -3.279 1 82 93 VAL A N 1
ATOM 732 C CA . VAL A 1 93 ? 7.418 -33.812 -3.197 1 82 93 VAL A CA 1
ATOM 733 C C . VAL A 1 93 ? 8.508 -33.906 -2.127 1 82 93 VAL A C 1
ATOM 735 O O . VAL A 1 93 ? 9.633 -33.469 -2.336 1 82 93 VAL A O 1
ATOM 738 N N . PHE A 1 94 ? 8.117 -34.531 -1.057 1 84.94 94 PHE A N 1
ATOM 739 C CA . PHE A 1 94 ? 9.039 -34.688 0.055 1 84.94 94 PHE A CA 1
ATOM 740 C C . PHE A 1 94 ? 10.258 -35.5 -0.373 1 84.94 94 PHE A C 1
ATOM 742 O O . PHE A 1 94 ? 11.383 -35.219 0.036 1 84.94 94 PHE A O 1
ATOM 749 N N . LEU A 1 95 ? 10.062 -36.406 -1.207 1 86.5 95 LEU A N 1
ATOM 750 C CA . LEU A 1 95 ? 11.125 -37.344 -1.621 1 86.5 95 LEU A CA 1
ATOM 751 C C . LEU A 1 95 ? 11.938 -36.719 -2.76 1 86.5 95 LEU A C 1
ATOM 753 O O . LEU A 1 95 ? 13.047 -37.188 -3.051 1 86.5 95 LEU A O 1
ATOM 757 N N . SER A 1 96 ? 11.469 -35.75 -3.309 1 85.25 96 SER A N 1
ATOM 758 C CA . SER A 1 96 ? 12.094 -35.188 -4.512 1 85.25 96 SER A CA 1
ATOM 759 C C . SER A 1 96 ? 13.266 -34.281 -4.16 1 85.25 96 SER A C 1
ATOM 761 O O . SER A 1 96 ? 14.109 -34 -5.008 1 85.25 96 SER A O 1
ATOM 763 N N . GLY A 1 97 ? 13.297 -33.812 -2.961 1 86.62 97 GLY A N 1
ATOM 764 C CA . GLY A 1 97 ? 14.359 -32.906 -2.566 1 86.62 97 GLY A CA 1
ATOM 765 C C . GLY A 1 97 ? 14.109 -32.219 -1.23 1 86.62 97 GLY A C 1
ATOM 766 O O . GLY A 1 97 ? 13.141 -32.562 -0.537 1 86.62 97 GLY A O 1
ATOM 767 N N . PRO A 1 98 ? 14.992 -31.328 -0.881 1 89.06 98 PRO A N 1
ATOM 768 C CA . PRO A 1 98 ? 14.867 -30.656 0.414 1 89.06 98 PRO A CA 1
ATOM 769 C C . PRO A 1 98 ? 13.555 -29.891 0.561 1 89.06 98 PRO A C 1
ATOM 771 O O . PRO A 1 98 ? 13.125 -29.203 -0.374 1 89.06 98 PRO A O 1
ATOM 774 N N . PHE A 1 99 ? 12.945 -30.109 1.7 1 88.88 99 PHE A N 1
ATOM 775 C CA . PHE A 1 99 ? 11.703 -29.438 2.082 1 88.88 99 PHE A CA 1
ATOM 776 C C . PHE A 1 99 ? 11.75 -29 3.541 1 88.88 99 PHE A C 1
ATOM 778 O O . PHE A 1 99 ? 12.109 -29.797 4.418 1 88.88 99 PHE A O 1
ATOM 785 N N . ILE A 1 100 ? 11.375 -27.75 3.773 1 89.19 100 ILE A N 1
ATOM 786 C CA . ILE A 1 100 ? 11.461 -27.266 5.145 1 89.19 100 ILE A CA 1
ATOM 787 C C . ILE A 1 100 ? 10.18 -26.516 5.508 1 89.19 100 ILE A C 1
ATOM 789 O O . ILE A 1 100 ? 9.484 -26 4.633 1 89.19 100 ILE A O 1
ATOM 793 N N . TYR A 1 101 ? 9.906 -26.531 6.762 1 89.31 101 TYR A N 1
ATOM 794 C CA . TYR A 1 101 ? 8.82 -25.719 7.312 1 89.31 101 TYR A CA 1
ATOM 795 C C . TYR A 1 101 ? 9.188 -24.234 7.301 1 89.31 101 TYR A C 1
ATOM 797 O O . TYR A 1 101 ? 10.297 -23.859 7.68 1 89.31 101 TYR A O 1
ATOM 805 N N . SER A 1 102 ? 8.242 -23.422 6.82 1 89.81 102 SER A N 1
ATOM 806 C CA . SER A 1 102 ? 8.461 -21.969 6.859 1 89.81 102 SER A CA 1
ATOM 807 C C . SER A 1 102 ? 7.156 -21.234 7.137 1 89.81 102 SER A C 1
ATOM 809 O O . SER A 1 102 ? 6.137 -21.484 6.496 1 89.81 102 SER A O 1
ATOM 811 N N . AS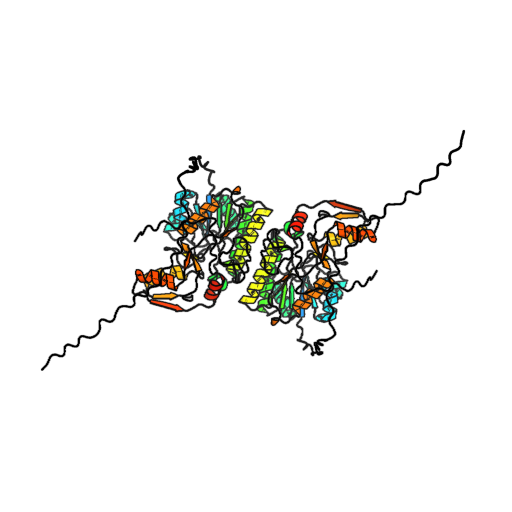P A 1 103 ? 7.215 -20.422 8.125 1 91.19 103 ASP A N 1
ATOM 812 C CA . ASP A 1 103 ? 6.145 -19.484 8.469 1 91.19 103 ASP A CA 1
ATOM 813 C C . ASP A 1 103 ? 6.59 -18.047 8.266 1 91.19 103 ASP A C 1
ATOM 815 O O . ASP A 1 103 ? 7.379 -17.516 9.055 1 91.19 103 ASP A O 1
ATOM 819 N N . ILE A 1 104 ? 5.988 -17.422 7.281 1 92.69 104 ILE A N 1
ATOM 820 C CA . ILE A 1 104 ? 6.473 -16.094 6.906 1 92.69 104 ILE A CA 1
ATOM 821 C C . ILE A 1 104 ? 6.105 -15.078 7.988 1 92.69 104 ILE A C 1
ATOM 823 O O . ILE A 1 104 ? 6.621 -13.961 8 1 92.69 104 ILE A O 1
ATOM 827 N N . LEU A 1 105 ? 5.203 -15.43 8.859 1 94.12 105 LEU A N 1
ATOM 828 C CA . LEU A 1 105 ? 4.848 -14.531 9.953 1 94.12 105 LEU A CA 1
ATOM 829 C C . LEU A 1 105 ? 5.848 -14.656 11.102 1 94.12 105 LEU A C 1
ATOM 831 O O . LEU A 1 105 ? 5.828 -13.852 12.039 1 94.12 105 LEU A O 1
ATOM 835 N N . ASP A 1 106 ? 6.672 -15.641 11.008 1 94.5 106 ASP A N 1
ATOM 836 C CA . ASP A 1 106 ? 7.727 -15.836 12 1 94.5 106 ASP A CA 1
ATOM 837 C C . ASP A 1 106 ? 9.07 -15.344 11.469 1 94.5 106 ASP A C 1
ATOM 839 O O . ASP A 1 106 ? 9.797 -16.094 10.82 1 94.5 106 ASP A O 1
ATOM 843 N N . TYR A 1 107 ? 9.422 -14.211 11.883 1 94.69 107 TYR A N 1
ATOM 844 C CA . TYR A 1 107 ? 10.633 -13.555 11.406 1 94.69 107 TYR A CA 1
ATOM 845 C C . TYR A 1 107 ? 11.867 -14.383 11.75 1 94.69 107 TYR A C 1
ATOM 847 O O . TYR A 1 107 ? 12.766 -14.539 10.914 1 94.69 107 TYR A O 1
ATOM 855 N N . LYS A 1 108 ? 11.977 -14.844 12.891 1 95.31 108 LYS A N 1
ATOM 856 C CA . LYS A 1 108 ? 13.133 -15.617 13.336 1 95.31 108 LYS A CA 1
ATOM 857 C C . LYS A 1 108 ? 13.266 -16.906 12.523 1 95.31 108 LYS A C 1
ATOM 859 O O . LYS A 1 108 ? 14.383 -17.312 12.18 1 95.31 108 LYS A O 1
ATOM 864 N N . ASN A 1 109 ? 12.117 -17.5 12.289 1 94.62 109 ASN A N 1
ATOM 865 C CA . ASN A 1 109 ? 12.125 -18.719 11.469 1 94.62 109 ASN A CA 1
ATOM 866 C C . ASN A 1 109 ? 12.695 -18.453 10.078 1 94.62 109 ASN A C 1
ATOM 868 O O . ASN A 1 109 ? 13.516 -19.219 9.578 1 94.62 109 ASN A O 1
ATOM 872 N N . LEU A 1 110 ? 12.32 -17.391 9.477 1 94.31 110 LEU A N 1
ATOM 873 C CA . LEU A 1 110 ? 12.82 -17.016 8.156 1 94.31 110 LEU A CA 1
ATOM 874 C C . LEU A 1 110 ? 14.32 -16.75 8.188 1 94.31 110 LEU A C 1
ATOM 876 O O . LEU A 1 110 ? 15.047 -17.203 7.305 1 94.31 110 LEU A O 1
ATOM 880 N N . TRP A 1 111 ? 14.695 -16.062 9.211 1 94.69 111 TRP A N 1
ATOM 881 C CA . TRP A 1 111 ? 16.109 -15.758 9.398 1 94.69 111 TRP A CA 1
ATOM 882 C C . TRP A 1 111 ? 16.938 -17.031 9.492 1 94.69 111 TRP A C 1
ATOM 884 O O . TRP A 1 111 ? 17.969 -17.172 8.828 1 94.69 111 TRP A O 1
ATOM 894 N N . GLU A 1 112 ? 16.5 -17.953 10.242 1 95.06 112 GLU A N 1
ATOM 895 C CA . GLU A 1 112 ? 17.156 -19.234 10.422 1 95.06 112 GLU A CA 1
ATOM 896 C C . GLU A 1 112 ? 17.281 -20 9.102 1 95.06 112 GLU A C 1
ATOM 898 O O . GLU A 1 112 ? 18.328 -20.562 8.797 1 95.06 112 GLU A O 1
ATOM 903 N N . ILE A 1 113 ? 16.25 -20 8.391 1 93.25 113 ILE A N 1
ATOM 904 C CA . ILE A 1 113 ? 16.219 -20.703 7.121 1 93.25 113 ILE A CA 1
ATOM 905 C C . ILE A 1 113 ? 17.281 -20.125 6.184 1 93.25 113 ILE A C 1
ATOM 907 O O . ILE A 1 113 ? 18.047 -20.859 5.566 1 93.25 113 ILE A O 1
ATOM 911 N N . VAL A 1 114 ? 17.391 -18.828 6.094 1 94.62 114 VAL A N 1
ATOM 912 C CA . VAL A 1 114 ? 18.297 -18.156 5.176 1 94.62 114 VAL A CA 1
ATOM 913 C C . VAL A 1 114 ? 19.75 -18.422 5.59 1 94.62 114 VAL A C 1
ATOM 915 O O . VAL A 1 114 ? 20.594 -18.734 4.75 1 94.62 114 VAL A O 1
ATOM 918 N N . VAL A 1 115 ? 20.016 -18.391 6.898 1 94.06 115 VAL A N 1
ATOM 919 C CA . VAL A 1 115 ? 21.375 -18.547 7.402 1 94.06 115 VAL A CA 1
ATOM 920 C C . VAL A 1 115 ? 21.781 -20.031 7.316 1 94.06 115 VAL A C 1
ATOM 922 O O . VAL A 1 115 ? 22.828 -20.359 6.738 1 94.06 115 VAL A O 1
ATOM 925 N N . ASN A 1 116 ? 20.906 -20.906 7.773 1 93.94 116 ASN A N 1
ATOM 926 C CA . ASN A 1 116 ? 21.25 -22.312 7.871 1 93.94 116 ASN A CA 1
ATOM 927 C C . ASN A 1 116 ? 21.422 -22.953 6.496 1 93.94 116 ASN A C 1
ATOM 929 O O . ASN A 1 116 ? 22.172 -23.906 6.34 1 93.94 116 ASN A O 1
ATOM 933 N N . ASN A 1 117 ? 20.75 -22.406 5.555 1 92.94 117 ASN A N 1
ATOM 934 C CA . ASN A 1 117 ? 20.797 -23.016 4.23 1 92.94 117 ASN A CA 1
ATOM 935 C C . ASN A 1 117 ? 21.562 -22.156 3.236 1 92.94 117 ASN A C 1
ATOM 937 O O . ASN A 1 117 ? 21.562 -22.438 2.037 1 92.94 117 ASN A O 1
ATOM 941 N N . ARG A 1 118 ? 22.109 -21.031 3.658 1 92.81 118 ARG A N 1
ATOM 942 C CA . ARG A 1 118 ? 22.922 -20.141 2.84 1 92.81 118 ARG A CA 1
ATOM 943 C C . ARG A 1 118 ? 22.156 -19.719 1.586 1 92.81 118 ARG A C 1
ATOM 945 O O . ARG A 1 118 ? 22.672 -19.828 0.472 1 92.81 118 ARG A O 1
ATOM 952 N N . ILE A 1 119 ? 21.016 -19.234 1.812 1 94.44 119 ILE A N 1
ATOM 953 C CA . ILE A 1 119 ? 20.125 -18.875 0.717 1 94.44 119 ILE A CA 1
ATOM 954 C C . ILE A 1 119 ? 20.656 -17.625 0.021 1 94.44 119 ILE A C 1
ATOM 956 O O . ILE A 1 119 ? 21.094 -16.672 0.68 1 94.44 119 ILE A O 1
ATOM 960 N N . THR A 1 120 ? 20.562 -17.656 -1.318 1 94.69 120 THR A N 1
ATOM 961 C CA . THR A 1 120 ? 20.953 -16.469 -2.076 1 94.69 120 THR A CA 1
ATOM 962 C C . THR A 1 120 ? 19.781 -15.945 -2.893 1 94.69 120 THR A C 1
ATOM 964 O O . THR A 1 120 ? 19.719 -14.758 -3.211 1 94.69 120 THR A O 1
ATOM 967 N N . TRP A 1 121 ? 18.859 -16.828 -3.316 1 94.56 121 TRP A N 1
ATOM 968 C CA . TRP A 1 121 ? 17.625 -16.469 -4.016 1 94.56 121 TRP A CA 1
ATOM 969 C C . TRP A 1 121 ? 16.406 -16.844 -3.191 1 94.56 121 TRP A C 1
ATOM 971 O O . TRP A 1 121 ? 16.312 -17.969 -2.672 1 94.56 121 TRP A O 1
ATOM 981 N N . LEU A 1 122 ? 15.484 -15.938 -3.084 1 94.94 122 LEU A N 1
ATOM 982 C CA . LEU A 1 122 ? 14.234 -16.203 -2.381 1 94.94 122 LEU A CA 1
ATOM 983 C C . LEU A 1 122 ? 13.039 -15.922 -3.275 1 94.94 122 LEU A C 1
ATOM 985 O O . LEU A 1 122 ? 12.906 -14.82 -3.816 1 94.94 122 LEU A O 1
ATOM 989 N N . PHE A 1 123 ? 12.219 -16.922 -3.523 1 93.38 123 PHE A N 1
ATOM 990 C CA . PHE A 1 123 ? 10.938 -16.797 -4.207 1 93.38 123 PHE A CA 1
ATOM 991 C C . PHE A 1 123 ? 9.789 -16.781 -3.209 1 93.38 123 PHE A C 1
ATOM 993 O O . PHE A 1 123 ? 9.477 -17.797 -2.598 1 93.38 123 PHE A O 1
ATOM 1000 N N . HIS A 1 124 ? 9.133 -15.656 -3.09 1 93.94 124 HIS A N 1
ATOM 1001 C CA . HIS A 1 124 ? 8.094 -15.523 -2.08 1 93.94 124 HIS A CA 1
ATOM 1002 C C . HIS A 1 124 ? 6.703 -15.664 -2.699 1 93.94 124 HIS A C 1
ATOM 1004 O O . HIS A 1 124 ? 6.125 -14.68 -3.164 1 93.94 124 HIS A O 1
ATOM 1010 N N . TYR A 1 125 ? 6.141 -16.797 -2.467 1 91.31 125 TYR A N 1
ATOM 1011 C CA . TYR A 1 125 ? 4.84 -17.078 -3.064 1 91.31 125 TYR A CA 1
ATOM 1012 C C . TYR A 1 125 ? 3.752 -17.141 -1.998 1 91.31 125 TYR A C 1
ATOM 1014 O O . TYR A 1 125 ? 2.576 -17.344 -2.312 1 91.31 125 TYR A O 1
ATOM 1022 N N . SER A 1 126 ? 4.082 -16.953 -0.781 1 89.62 126 SER A N 1
ATOM 1023 C CA . SER A 1 126 ? 3.092 -17.078 0.284 1 89.62 126 SER A CA 1
ATOM 1024 C C . SER A 1 126 ? 2.107 -15.906 0.251 1 89.62 126 SER A C 1
ATOM 1026 O O . SER A 1 126 ? 2.5 -14.75 0.419 1 89.62 126 SER A O 1
ATOM 1028 N N . ALA A 1 127 ? 0.871 -16.297 0.034 1 91.19 127 ALA A N 1
ATOM 1029 C CA . ALA A 1 127 ? -0.179 -15.273 -0.004 1 91.19 127 ALA A CA 1
ATOM 1030 C C . ALA A 1 127 ? -1.562 -15.914 0.064 1 91.19 127 ALA A C 1
ATOM 1032 O O . ALA A 1 127 ? -1.748 -17.062 -0.371 1 91.19 127 ALA A O 1
ATOM 1033 N N . LEU A 1 128 ? -2.465 -15.234 0.666 1 90.31 128 LEU A N 1
ATOM 1034 C CA . LEU A 1 128 ? -3.875 -15.539 0.459 1 90.31 128 LEU A CA 1
ATOM 1035 C C . LEU A 1 128 ? -4.398 -14.867 -0.806 1 90.31 128 LEU A C 1
ATOM 1037 O O . LEU A 1 128 ? -4.223 -13.664 -0.992 1 90.31 128 LEU A O 1
ATOM 1041 N N . LEU A 1 129 ? -4.988 -15.695 -1.657 1 88.88 129 LEU A N 1
ATOM 1042 C CA . LEU A 1 129 ? -5.469 -15.195 -2.941 1 88.88 129 LEU A CA 1
ATOM 1043 C C . LEU A 1 129 ? -6.754 -14.398 -2.768 1 88.88 129 LEU A C 1
ATOM 1045 O O . LEU A 1 129 ? -7.195 -14.156 -1.642 1 88.88 129 LEU A O 1
ATOM 1049 N N . SER A 1 130 ? -7.359 -13.883 -3.857 1 88.25 130 SER A N 1
ATOM 1050 C CA . SER A 1 130 ? -8.406 -12.859 -3.838 1 88.25 130 SER A CA 1
ATOM 1051 C C . SER A 1 130 ? -9.664 -13.375 -3.154 1 88.25 130 SER A C 1
ATOM 1053 O O . SER A 1 130 ? -10.172 -12.75 -2.219 1 88.25 130 SER A O 1
ATOM 1055 N N . ALA A 1 131 ? -10.195 -14.562 -3.58 1 84.75 131 ALA A N 1
ATOM 1056 C CA . ALA A 1 131 ? -11.461 -15.062 -3.049 1 84.75 131 ALA A CA 1
ATOM 1057 C C . ALA A 1 131 ? -11.32 -15.477 -1.586 1 84.75 131 ALA A C 1
ATOM 1059 O O . ALA A 1 131 ? -12.148 -15.117 -0.749 1 84.75 131 ALA A O 1
ATOM 1060 N N . VAL A 1 132 ? -10.266 -16.203 -1.271 1 86.88 132 VAL A N 1
ATOM 1061 C CA . VAL A 1 132 ? -10.031 -16.641 0.097 1 86.88 132 VAL A CA 1
ATOM 1062 C C . VAL A 1 132 ? -9.695 -15.445 0.98 1 86.88 132 VAL A C 1
ATOM 1064 O O . VAL A 1 132 ? -10.102 -15.391 2.145 1 86.88 132 VAL A O 1
ATOM 1067 N N . GLY A 1 133 ? -8.969 -14.516 0.431 1 91.94 133 GLY A N 1
ATOM 1068 C CA . GLY A 1 133 ? -8.656 -13.305 1.164 1 91.94 133 GLY A CA 1
ATOM 1069 C C . GLY A 1 133 ? -9.883 -12.508 1.562 1 91.94 133 GLY A C 1
ATOM 1070 O O . GLY A 1 133 ? -9.961 -11.992 2.678 1 91.94 133 GLY A O 1
ATOM 1071 N N . GLU A 1 134 ? -10.828 -12.438 0.654 1 91.69 134 GLU A N 1
ATOM 1072 C CA . GLU A 1 134 ? -12.062 -11.719 0.95 1 91.69 134 GLU A CA 1
ATOM 1073 C C . GLU A 1 134 ? -12.836 -12.391 2.086 1 91.69 134 GLU A C 1
ATOM 1075 O O . GLU A 1 134 ? -13.555 -11.719 2.83 1 91.69 134 GLU A O 1
ATOM 1080 N N . ALA A 1 135 ? -12.695 -13.711 2.109 1 90.56 135 ALA A N 1
ATOM 1081 C CA . ALA A 1 135 ? -13.383 -14.461 3.154 1 90.56 135 ALA A CA 1
ATOM 1082 C C . ALA A 1 135 ? -12.703 -14.281 4.504 1 90.56 135 ALA A C 1
ATOM 1084 O O . ALA A 1 135 ? -13.312 -14.484 5.555 1 90.56 135 ALA A O 1
ATOM 1085 N N . ASN A 1 136 ? -11.438 -13.93 4.492 1 93.88 136 ASN A N 1
ATOM 1086 C CA . ASN A 1 136 ? -10.672 -13.695 5.711 1 93.88 136 ASN A CA 1
ATOM 1087 C C . ASN A 1 136 ? -9.688 -12.539 5.543 1 93.88 136 ASN A C 1
ATOM 1089 O O . ASN A 1 136 ? -8.477 -12.758 5.441 1 93.88 136 ASN A O 1
ATOM 1093 N N . VAL A 1 137 ? -10.18 -11.352 5.734 1 95.38 137 VAL A N 1
ATOM 1094 C CA . VAL A 1 137 ? -9.414 -10.148 5.434 1 95.38 137 VAL A CA 1
ATOM 1095 C C . VAL A 1 137 ? -8.289 -9.977 6.453 1 95.38 137 VAL A C 1
ATOM 1097 O O . VAL A 1 137 ? -7.18 -9.578 6.102 1 95.38 137 VAL A O 1
ATOM 1100 N N . SER A 1 138 ? -8.539 -10.281 7.719 1 95 138 SER A N 1
ATOM 1101 C CA . SER A 1 138 ? -7.523 -10.148 8.758 1 95 138 SER A CA 1
ATOM 1102 C C . SER A 1 138 ? -6.324 -11.055 8.469 1 95 138 SER A C 1
ATOM 1104 O O . SER A 1 138 ? -5.176 -10.617 8.57 1 95 138 SER A O 1
ATOM 1106 N N . LEU A 1 139 ? -6.609 -12.273 8.117 1 94.38 139 LEU A N 1
ATOM 1107 C CA . LEU A 1 139 ? -5.535 -13.203 7.789 1 94.38 139 LEU A CA 1
ATOM 1108 C C . LEU A 1 139 ? -4.812 -12.766 6.52 1 94.38 139 LEU A C 1
ATOM 1110 O O . LEU A 1 139 ? -3.588 -12.891 6.422 1 94.38 139 LEU A O 1
ATOM 1114 N N . ALA A 1 140 ? -5.551 -12.258 5.551 1 95.12 140 ALA A N 1
ATOM 1115 C CA . ALA A 1 140 ? -4.941 -11.75 4.324 1 95.12 140 ALA A CA 1
ATOM 1116 C C . ALA A 1 140 ? -3.969 -10.617 4.625 1 95.12 140 ALA A C 1
ATOM 1118 O O . ALA A 1 140 ? -2.867 -10.57 4.07 1 95.12 140 ALA A O 1
ATOM 1119 N N . ARG A 1 141 ? -4.328 -9.711 5.477 1 96.5 141 ARG A N 1
ATOM 1120 C CA . ARG A 1 141 ? -3.445 -8.617 5.871 1 96.5 141 ARG A CA 1
ATOM 1121 C C . ARG A 1 141 ? -2.191 -9.141 6.555 1 96.5 141 ARG A C 1
ATOM 1123 O O . ARG A 1 141 ? -1.081 -8.688 6.266 1 96.5 141 ARG A O 1
ATOM 1130 N N . ALA A 1 142 ? -2.396 -10.078 7.422 1 95.25 142 ALA A N 1
ATOM 1131 C CA . ALA A 1 142 ? -1.271 -10.641 8.164 1 95.25 142 ALA A CA 1
ATOM 1132 C C . ALA A 1 142 ? -0.279 -11.32 7.223 1 95.25 142 ALA A C 1
ATOM 1134 O O . ALA A 1 142 ? 0.916 -11.016 7.25 1 95.25 142 ALA A O 1
ATOM 1135 N N . VAL A 1 143 ? -0.763 -12.148 6.375 1 94.19 143 VAL A N 1
ATOM 1136 C CA . VAL A 1 143 ? 0.101 -12.969 5.531 1 94.19 143 VAL A CA 1
ATOM 1137 C C . VAL A 1 143 ? 0.645 -12.125 4.375 1 94.19 143 VAL A C 1
ATOM 1139 O O . VAL A 1 143 ? 1.854 -12.094 4.141 1 94.19 143 VAL A O 1
ATOM 1142 N N . ASN A 1 144 ? -0.225 -11.406 3.686 1 96.19 144 ASN A N 1
ATOM 1143 C CA . ASN A 1 144 ? 0.159 -10.734 2.449 1 96.19 144 ASN A CA 1
ATOM 1144 C C . ASN A 1 144 ? 0.938 -9.453 2.73 1 96.19 144 ASN A C 1
ATOM 1146 O O . ASN A 1 144 ? 1.727 -9 1.897 1 96.19 144 ASN A O 1
ATOM 1150 N N . ILE A 1 145 ? 0.689 -8.836 3.885 1 97.31 145 ILE A N 1
ATOM 1151 C CA . ILE A 1 145 ? 1.328 -7.559 4.16 1 97.31 145 ILE A CA 1
ATOM 1152 C C . ILE A 1 145 ? 2.42 -7.738 5.211 1 97.31 145 ILE A C 1
ATOM 1154 O O . ILE A 1 145 ? 3.605 -7.555 4.926 1 97.31 145 ILE A O 1
ATOM 1158 N N . THR A 1 146 ? 2.035 -8.164 6.387 1 95.94 146 THR A N 1
ATOM 1159 C CA . THR A 1 146 ? 3.02 -8.328 7.449 1 95.94 146 THR A CA 1
ATOM 1160 C C . THR A 1 146 ? 4.047 -9.391 7.07 1 95.94 146 THR A C 1
ATOM 1162 O O . THR A 1 146 ? 5.246 -9.211 7.293 1 95.94 146 THR A O 1
ATOM 1165 N N . GLY A 1 147 ? 3.557 -10.516 6.57 1 95.56 147 GLY A N 1
ATOM 1166 C CA . GLY A 1 147 ? 4.477 -11.539 6.102 1 95.56 147 GLY A CA 1
ATOM 1167 C C . GLY A 1 147 ? 5.465 -11.023 5.07 1 95.56 147 GLY A C 1
ATOM 1168 O O . GLY A 1 147 ? 6.648 -11.359 5.125 1 95.56 147 GLY A O 1
ATOM 1169 N N . LEU A 1 148 ? 4.965 -10.211 4.156 1 97.38 148 LEU A N 1
ATOM 1170 C CA . LEU A 1 148 ? 5.828 -9.602 3.146 1 97.38 148 LEU A CA 1
ATOM 1171 C C . LEU A 1 148 ? 6.906 -8.742 3.797 1 97.38 148 LEU A C 1
ATOM 1173 O O . LEU A 1 148 ? 8.062 -8.758 3.367 1 97.38 148 LEU A O 1
ATOM 1177 N N . HIS A 1 149 ? 6.539 -7.953 4.766 1 97.88 149 HIS A N 1
ATOM 1178 C CA . HIS A 1 149 ? 7.508 -7.102 5.449 1 97.88 149 HIS A CA 1
ATOM 1179 C C . HIS A 1 149 ? 8.648 -7.926 6.031 1 97.88 149 HIS A C 1
ATOM 1181 O O . HIS A 1 149 ? 9.82 -7.535 5.93 1 97.88 149 HIS A O 1
ATOM 1187 N N . ASN A 1 150 ? 8.312 -9.047 6.637 1 96.94 150 ASN A N 1
ATOM 1188 C CA . ASN A 1 150 ? 9.336 -9.938 7.172 1 96.94 150 ASN A CA 1
ATOM 1189 C C . ASN A 1 150 ? 10.281 -10.43 6.078 1 96.94 150 ASN A C 1
ATOM 1191 O O . ASN A 1 150 ? 11.5 -10.445 6.258 1 96.94 150 ASN A O 1
ATOM 1195 N N . VAL A 1 151 ? 9.695 -10.789 5.004 1 97.06 151 VAL A N 1
ATOM 1196 C CA . VAL A 1 151 ? 10.461 -11.32 3.877 1 97.06 151 VAL A CA 1
ATOM 1197 C C . VAL A 1 151 ? 11.406 -10.242 3.346 1 97.06 151 VAL A C 1
ATOM 1199 O O . VAL A 1 151 ? 12.578 -10.508 3.09 1 97.06 151 VAL A O 1
ATOM 1202 N N . LEU A 1 152 ? 10.898 -9.055 3.191 1 98.19 152 LEU A N 1
ATOM 1203 C CA . LEU A 1 152 ? 11.703 -7.941 2.703 1 98.19 152 LEU A CA 1
ATOM 1204 C C . LEU A 1 152 ? 12.867 -7.648 3.648 1 98.19 152 LEU A C 1
ATOM 1206 O O . LEU A 1 152 ? 13.992 -7.426 3.203 1 98.19 152 LEU A O 1
ATOM 1210 N N . ASP A 1 153 ? 12.602 -7.645 4.926 1 97.62 153 ASP A N 1
ATOM 1211 C CA . ASP A 1 153 ? 13.633 -7.367 5.922 1 97.62 153 ASP A CA 1
ATOM 1212 C C . ASP A 1 153 ? 14.742 -8.414 5.867 1 97.62 153 ASP A C 1
ATOM 1214 O O . ASP A 1 153 ? 15.93 -8.07 5.812 1 97.62 153 ASP A O 1
ATOM 1218 N N . VAL A 1 154 ? 14.352 -9.656 5.859 1 97.12 154 VAL A N 1
ATOM 1219 C CA . VAL A 1 154 ? 15.328 -10.742 5.867 1 97.12 154 VAL A CA 1
ATOM 1220 C C . VAL A 1 154 ? 16.125 -10.734 4.566 1 97.12 154 VAL A C 1
ATOM 1222 O O . VAL A 1 154 ? 17.344 -10.906 4.582 1 97.12 154 VAL A O 1
ATOM 1225 N N . ALA A 1 155 ? 15.438 -10.539 3.451 1 97.81 155 ALA A N 1
ATOM 1226 C CA . ALA A 1 155 ? 16.109 -10.508 2.16 1 97.81 155 ALA A CA 1
ATOM 1227 C C . ALA A 1 155 ? 17.125 -9.367 2.104 1 97.81 155 ALA A C 1
ATOM 1229 O O . ALA A 1 155 ? 18.234 -9.531 1.568 1 97.81 155 ALA A O 1
ATOM 1230 N N . THR A 1 156 ? 16.766 -8.242 2.623 1 97.94 156 THR A N 1
ATOM 1231 C CA . THR A 1 156 ? 17.641 -7.078 2.617 1 97.94 156 THR A CA 1
ATOM 1232 C C . THR A 1 156 ? 18.844 -7.305 3.51 1 97.94 156 THR A C 1
ATOM 1234 O O . THR A 1 156 ? 19.984 -7.027 3.107 1 97.94 156 THR A O 1
ATOM 1237 N N . GLU A 1 157 ? 18.641 -7.828 4.676 1 96.88 157 GLU A N 1
ATOM 1238 C CA . GLU A 1 157 ? 19.719 -8.055 5.645 1 96.88 157 GLU A CA 1
ATOM 1239 C C . GLU A 1 157 ? 20.75 -9.023 5.102 1 96.88 157 GLU A C 1
ATOM 1241 O O . GLU A 1 157 ? 21.953 -8.891 5.391 1 96.88 157 GLU A O 1
ATOM 1246 N N . HIS A 1 158 ? 20.359 -9.938 4.312 1 96.44 158 HIS A N 1
ATOM 1247 C CA . HIS A 1 158 ? 21.266 -10.977 3.852 1 96.44 158 HIS A CA 1
ATOM 1248 C C . HIS A 1 158 ? 21.641 -10.781 2.383 1 96.44 158 HIS A C 1
ATOM 1250 O O . HIS A 1 158 ? 22.297 -11.633 1.787 1 96.44 158 HIS A O 1
ATOM 1256 N N . GLY A 1 159 ? 21.172 -9.719 1.799 1 96.5 159 GLY A N 1
ATOM 1257 C CA . GLY A 1 159 ? 21.531 -9.391 0.427 1 96.5 159 GLY A CA 1
ATOM 1258 C C . GLY A 1 159 ? 21.031 -10.414 -0.577 1 96.5 159 GLY A C 1
ATOM 1259 O O . GLY A 1 159 ? 21.781 -10.852 -1.451 1 96.5 159 GLY A O 1
ATOM 1260 N N . LEU A 1 160 ? 19.797 -10.852 -0.439 1 97.06 160 LEU A N 1
ATOM 1261 C CA . LEU A 1 160 ? 19.219 -11.859 -1.323 1 97.06 160 LEU A CA 1
ATOM 1262 C C . LEU A 1 160 ? 18.688 -11.227 -2.602 1 97.06 160 LEU A C 1
ATOM 1264 O O . LEU A 1 160 ? 18.344 -10.047 -2.615 1 97.06 160 LEU A O 1
ATOM 1268 N N . ARG A 1 161 ? 18.688 -12.039 -3.686 1 96.94 161 ARG A N 1
ATOM 1269 C CA . ARG A 1 161 ? 17.797 -11.766 -4.812 1 96.94 161 ARG A CA 1
ATOM 1270 C C . ARG A 1 161 ? 16.375 -12.242 -4.527 1 96.94 161 ARG A C 1
ATOM 1272 O O . ARG A 1 161 ? 16.156 -13.43 -4.301 1 96.94 161 ARG A O 1
ATOM 1279 N N . LEU A 1 162 ? 15.469 -11.289 -4.492 1 97.81 162 LEU A N 1
ATOM 1280 C CA . LEU A 1 162 ? 14.125 -11.594 -4.027 1 97.81 162 LEU A CA 1
ATOM 1281 C C . LEU A 1 162 ? 13.109 -11.43 -5.152 1 97.81 162 LEU A C 1
ATOM 1283 O O . LEU A 1 162 ? 13.062 -10.391 -5.809 1 97.81 162 LEU A O 1
ATOM 1287 N N . PHE A 1 163 ? 12.375 -12.5 -5.414 1 96.75 163 PHE A N 1
ATOM 1288 C CA . PHE A 1 163 ? 11.234 -12.445 -6.32 1 96.75 163 PHE A CA 1
ATOM 1289 C C . PHE A 1 163 ? 9.922 -12.508 -5.547 1 96.75 163 PHE A C 1
ATOM 1291 O O . PHE A 1 163 ? 9.727 -13.398 -4.719 1 96.75 163 PHE A O 1
ATOM 1298 N N . VAL A 1 164 ? 9.047 -11.523 -5.766 1 96.81 164 VAL A N 1
ATOM 1299 C CA . VAL A 1 164 ? 7.684 -11.508 -5.234 1 96.81 164 VAL A CA 1
ATOM 1300 C C . VAL A 1 164 ? 6.688 -11.328 -6.375 1 96.81 164 VAL A C 1
ATOM 1302 O O . VAL A 1 164 ? 6.609 -10.25 -6.977 1 96.81 164 VAL A O 1
ATOM 1305 N N . PRO A 1 165 ? 5.949 -12.344 -6.633 1 96 165 PRO A N 1
ATOM 1306 C CA . PRO A 1 165 ? 4.941 -12.148 -7.68 1 96 165 PRO A CA 1
ATOM 1307 C C . PRO A 1 165 ? 3.852 -11.164 -7.273 1 96 165 PRO A C 1
ATOM 1309 O O . PRO A 1 165 ? 3.434 -11.141 -6.113 1 96 165 PRO A O 1
ATOM 1312 N N . SER A 1 166 ? 3.527 -10.344 -8.219 1 96.44 166 SER A N 1
ATOM 1313 C CA . SER A 1 166 ? 2.289 -9.578 -8.148 1 96.44 166 SER A CA 1
ATOM 1314 C C . SER A 1 166 ? 1.2 -10.195 -9.016 1 96.44 166 SER A C 1
ATOM 1316 O O . SER A 1 166 ? 1.163 -11.414 -9.195 1 96.44 166 SER A O 1
ATOM 1318 N N . THR A 1 167 ? 0.254 -9.43 -9.367 1 93.25 167 THR A N 1
ATOM 1319 C CA . THR A 1 167 ? -0.938 -9.977 -10.008 1 93.25 167 THR A CA 1
ATOM 1320 C C . THR A 1 167 ? -1.611 -8.922 -10.883 1 93.25 167 THR A C 1
ATOM 1322 O O . THR A 1 167 ? -1.488 -7.723 -10.625 1 93.25 167 THR A O 1
ATOM 1325 N N . ILE A 1 168 ? -2.322 -9.445 -11.797 1 90.38 168 ILE A N 1
ATOM 1326 C CA . ILE A 1 168 ? -3.207 -8.562 -12.547 1 90.38 168 ILE A CA 1
ATOM 1327 C C . ILE A 1 168 ? -4.316 -8.039 -11.641 1 90.38 168 ILE A C 1
ATOM 1329 O O . ILE A 1 168 ? -4.996 -7.066 -11.969 1 90.38 168 ILE A O 1
ATOM 1333 N N . GLY A 1 169 ? -4.523 -8.672 -10.547 1 91.44 169 GLY A N 1
ATOM 1334 C CA . GLY A 1 169 ? -5.445 -8.188 -9.531 1 91.44 169 GLY A CA 1
ATOM 1335 C C . GLY A 1 169 ? -5.016 -6.863 -8.922 1 91.44 169 GLY A C 1
ATOM 1336 O O . GLY A 1 169 ? -5.773 -6.242 -8.18 1 91.44 169 GLY A O 1
ATOM 1337 N N . ALA A 1 170 ? -3.818 -6.438 -9.219 1 94.88 170 ALA A N 1
ATOM 1338 C CA . ALA A 1 170 ? -3.305 -5.16 -8.734 1 94.88 170 ALA A CA 1
ATOM 1339 C C . ALA A 1 170 ? -3.932 -3.992 -9.492 1 94.88 170 ALA A C 1
ATOM 1341 O O . ALA A 1 170 ? -3.826 -2.84 -9.07 1 94.88 170 ALA A O 1
ATOM 1342 N N . PHE A 1 171 ? -4.551 -4.285 -10.594 1 93.19 171 PHE A N 1
ATOM 1343 C CA . PHE A 1 171 ? -5.238 -3.252 -11.359 1 93.19 171 PHE A CA 1
ATOM 1344 C C . PHE A 1 171 ? -6.668 -3.068 -10.859 1 93.19 171 PHE A C 1
ATOM 1346 O O . PHE A 1 171 ? -7.133 -3.818 -10 1 93.19 171 PHE A O 1
ATOM 1353 N N . GLY A 1 172 ? -7.277 -2.006 -11.273 1 91.75 172 GLY A N 1
ATOM 1354 C CA . GLY A 1 172 ? -8.656 -1.691 -10.938 1 91.75 172 GLY A CA 1
ATOM 1355 C C . GLY A 1 172 ? -9.438 -1.102 -12.102 1 91.75 172 GLY A C 1
ATOM 1356 O O . GLY A 1 172 ? -8.938 -1.045 -13.227 1 91.75 172 GLY A O 1
ATOM 1357 N N . PRO A 1 173 ? -10.633 -0.717 -11.781 1 89.88 173 PRO A N 1
ATOM 1358 C CA . PRO A 1 173 ? -11.508 -0.2 -12.844 1 89.88 173 PRO A CA 1
ATOM 1359 C C . PRO A 1 173 ? -10.914 1.019 -13.547 1 89.88 173 PRO A C 1
ATOM 1361 O O . PRO A 1 173 ? -11.258 1.296 -14.703 1 89.88 173 PRO A O 1
ATOM 1364 N N . THR A 1 174 ? -10.031 1.71 -12.914 1 92.31 174 THR A N 1
ATOM 1365 C CA . THR A 1 174 ? -9.508 2.951 -13.469 1 92.31 174 THR A CA 1
ATOM 1366 C C . THR A 1 174 ? -8.172 2.711 -14.164 1 92.31 174 THR A C 1
ATOM 1368 O O . THR A 1 174 ? -7.57 3.643 -14.711 1 92.31 174 THR A O 1
ATOM 1371 N N . SER A 1 175 ? -7.672 1.495 -14.109 1 92.94 175 SER A N 1
ATOM 1372 C CA . SER A 1 175 ? -6.426 1.192 -14.812 1 92.94 175 SER A CA 1
ATOM 1373 C C . SER A 1 175 ? -6.629 1.196 -16.328 1 92.94 175 SER A C 1
ATOM 1375 O O . SER A 1 175 ? -7.637 0.696 -16.828 1 92.94 175 SER A O 1
ATOM 1377 N N . PRO A 1 176 ? -5.648 1.861 -17 1 90.31 176 PRO A N 1
ATOM 1378 C CA . PRO A 1 176 ? -5.738 1.763 -18.453 1 90.31 176 PRO A CA 1
ATOM 1379 C C . PRO A 1 176 ? -5.699 0.319 -18.953 1 90.31 176 PRO A C 1
ATOM 1381 O O . PRO A 1 176 ? -4.996 -0.517 -18.375 1 90.31 176 PRO A O 1
ATOM 1384 N N . ARG A 1 177 ? -6.516 0.216 -20.078 1 83.94 177 ARG A N 1
ATOM 1385 C CA . ARG A 1 177 ? -6.586 -1.115 -20.672 1 83.94 177 ARG A CA 1
ATOM 1386 C C . ARG A 1 177 ? -6.207 -1.076 -22.156 1 83.94 177 ARG A C 1
ATOM 1388 O O . ARG A 1 177 ? -6.219 -0.012 -22.766 1 83.94 177 ARG A O 1
ATOM 1395 N N . ASN A 1 178 ? -5.762 -2.113 -22.781 1 80.19 178 ASN A N 1
ATOM 1396 C CA . ASN A 1 178 ? -5.523 -2.344 -24.203 1 80.19 178 ASN A CA 1
ATOM 1397 C C . ASN A 1 178 ? -4.527 -1.337 -24.766 1 80.19 178 ASN A C 1
ATOM 1399 O O . ASN A 1 178 ? -4.871 -0.559 -25.656 1 80.19 178 ASN A O 1
ATOM 1403 N N . PRO A 1 179 ? -3.465 -1.303 -24.297 1 81.56 179 PRO A N 1
ATOM 1404 C CA . PRO A 1 179 ? -2.836 -2.223 -23.359 1 81.56 179 PRO A CA 1
ATOM 1405 C C . PRO A 1 179 ? -2.697 -1.624 -21.953 1 81.56 179 PRO A C 1
ATOM 1407 O O . PRO A 1 179 ? -2.82 -0.409 -21.781 1 81.56 179 PRO A O 1
ATOM 1410 N N . THR A 1 180 ? -2.521 -2.391 -21 1 88.12 180 THR A N 1
ATOM 1411 C CA . THR A 1 180 ? -2.172 -1.912 -19.672 1 88.12 180 THR A CA 1
ATOM 1412 C C . THR A 1 180 ? -0.662 -1.731 -19.547 1 88.12 180 THR A C 1
ATOM 1414 O O . THR A 1 180 ? 0.093 -2.703 -19.609 1 88.12 180 THR A O 1
ATOM 1417 N N . PRO A 1 181 ? -0.184 -0.567 -19.359 1 92.75 181 PRO A N 1
ATOM 1418 C CA . PRO A 1 181 ? 1.259 -0.362 -19.219 1 92.75 181 PRO A CA 1
ATOM 1419 C C . PRO A 1 181 ? 1.783 -0.838 -17.859 1 92.75 181 PRO A C 1
ATOM 1421 O O . PRO A 1 181 ? 1.006 -1.014 -16.922 1 92.75 181 PRO A O 1
ATOM 1424 N N . ASP A 1 182 ? 3.078 -1.088 -17.844 1 93.94 182 ASP A N 1
ATOM 1425 C CA . ASP A 1 182 ? 3.707 -1.476 -16.594 1 93.94 182 ASP A CA 1
ATOM 1426 C C . ASP A 1 182 ? 3.49 -0.409 -15.516 1 93.94 182 ASP A C 1
ATOM 1428 O O . ASP A 1 182 ? 3.258 -0.733 -14.352 1 93.94 182 ASP A O 1
ATOM 1432 N N . LEU A 1 183 ? 3.662 0.848 -15.977 1 94.75 183 LEU A N 1
ATOM 1433 C CA . LEU A 1 183 ? 3.422 1.986 -15.094 1 94.75 183 LEU A CA 1
ATOM 1434 C C . LEU A 1 183 ? 2.068 2.623 -15.391 1 94.75 183 LEU A C 1
ATOM 1436 O O . LEU A 1 183 ? 1.88 3.236 -16.438 1 94.75 183 LEU A O 1
ATOM 1440 N N . CYS A 1 184 ? 1.183 2.395 -14.438 1 94.94 184 CYS A N 1
ATOM 1441 C CA . CYS A 1 184 ? -0.149 2.951 -14.648 1 94.94 184 CYS A CA 1
ATOM 1442 C C . CYS A 1 184 ? -0.908 3.062 -13.336 1 94.94 184 CYS A C 1
ATOM 1444 O O . CYS A 1 184 ? -0.365 2.756 -12.273 1 94.94 184 CYS A O 1
ATOM 1446 N N . ILE A 1 185 ? -2.088 3.572 -13.453 1 95.94 185 ILE A N 1
ATOM 1447 C CA . ILE A 1 185 ? -2.959 3.73 -12.289 1 95.94 185 ILE A CA 1
ATOM 1448 C C . ILE A 1 185 ? -3.326 2.359 -11.734 1 95.94 185 ILE A C 1
ATOM 1450 O O . ILE A 1 185 ? -3.717 1.459 -12.477 1 95.94 185 ILE A O 1
ATOM 1454 N N . GLN A 1 186 ? -3.127 2.182 -10.477 1 96.56 186 GLN A N 1
ATOM 1455 C CA . GLN A 1 186 ? -3.496 0.951 -9.781 1 96.56 186 GLN A CA 1
ATOM 1456 C C . GLN A 1 186 ? -4.387 1.243 -8.578 1 96.56 186 GLN A C 1
ATOM 1458 O O . GLN A 1 186 ? -3.902 1.684 -7.531 1 96.56 186 GLN A O 1
ATOM 1463 N N . ARG A 1 187 ? -5.664 0.978 -8.727 1 96.44 187 ARG A N 1
ATOM 1464 C CA . ARG A 1 187 ? -6.633 1.108 -7.641 1 96.44 187 ARG A CA 1
ATOM 1465 C C . ARG A 1 187 ? -7.492 -0.147 -7.52 1 96.44 187 ARG A C 1
ATOM 1467 O O . ARG A 1 187 ? -8.688 -0.123 -7.824 1 96.44 187 ARG A O 1
ATOM 1474 N N . PRO A 1 188 ? -6.934 -1.213 -6.973 1 95.62 188 PRO A N 1
ATOM 1475 C CA . PRO A 1 188 ? -7.664 -2.48 -6.883 1 95.62 188 PRO A CA 1
ATOM 1476 C C . PRO A 1 188 ? -8.812 -2.43 -5.879 1 95.62 188 PRO A C 1
ATOM 1478 O O . PRO A 1 188 ? -8.828 -1.566 -4.996 1 95.62 188 PRO A O 1
ATOM 1481 N N . ARG A 1 189 ? -9.719 -3.438 -6.02 1 93.5 189 ARG A N 1
ATOM 1482 C CA . ARG A 1 189 ? -10.914 -3.436 -5.188 1 93.5 189 ARG A CA 1
ATOM 1483 C C . ARG A 1 189 ? -10.977 -4.684 -4.312 1 93.5 189 ARG A C 1
ATOM 1485 O O . ARG A 1 189 ? -12.023 -5.008 -3.752 1 93.5 189 ARG A O 1
ATOM 1492 N N . THR A 1 190 ? -9.906 -5.441 -4.25 1 94.69 190 THR A N 1
ATOM 1493 C CA . THR A 1 190 ? -9.805 -6.59 -3.357 1 94.69 190 THR A CA 1
ATOM 1494 C C . THR A 1 190 ? -8.625 -6.426 -2.396 1 94.69 190 THR A C 1
ATOM 1496 O O . THR A 1 190 ? -7.652 -5.738 -2.711 1 94.69 190 THR A O 1
ATOM 1499 N N . ILE A 1 191 ? -8.773 -7.105 -1.244 1 96.88 191 ILE A N 1
ATOM 1500 C CA . ILE A 1 191 ? -7.676 -7.066 -0.285 1 96.88 191 ILE A CA 1
ATOM 1501 C C . ILE A 1 191 ? -6.426 -7.68 -0.91 1 96.88 191 ILE A C 1
ATOM 1503 O O . ILE A 1 191 ? -5.309 -7.223 -0.655 1 96.88 191 ILE A O 1
ATOM 1507 N N . TYR A 1 192 ? -6.586 -8.727 -1.711 1 95.31 192 TYR A N 1
ATOM 1508 C CA . TYR A 1 192 ? -5.473 -9.336 -2.428 1 95.31 192 TYR A CA 1
ATOM 1509 C C . TYR A 1 192 ? -4.785 -8.32 -3.334 1 95.31 192 TYR A C 1
ATOM 1511 O O . TYR A 1 192 ? -3.566 -8.148 -3.268 1 95.31 192 TYR A O 1
ATOM 1519 N N . GLY A 1 193 ? -5.559 -7.613 -4.125 1 95.69 193 GLY A N 1
ATOM 1520 C CA . GLY A 1 193 ? -5.008 -6.598 -5.004 1 95.69 193 GLY A CA 1
ATOM 1521 C C . GLY A 1 193 ? -4.309 -5.477 -4.254 1 95.69 193 GLY A C 1
ATOM 1522 O O . GLY A 1 193 ? -3.203 -5.074 -4.621 1 95.69 193 GLY A O 1
ATOM 1523 N N . VAL A 1 194 ? -4.957 -4.969 -3.229 1 98.12 194 VAL A N 1
ATOM 1524 C CA . VAL A 1 194 ? -4.391 -3.896 -2.42 1 98.12 194 VAL A CA 1
ATOM 1525 C C . VAL A 1 194 ? -3.059 -4.348 -1.822 1 98.12 194 VAL A C 1
ATOM 1527 O O . VAL A 1 194 ? -2.08 -3.602 -1.836 1 98.12 194 VAL A O 1
ATOM 1530 N N . SER A 1 195 ? -3.018 -5.543 -1.333 1 98.19 195 SER A N 1
ATOM 1531 C CA . SER A 1 195 ? -1.796 -6.059 -0.724 1 98.19 195 SER A CA 1
ATOM 1532 C C . SER A 1 195 ? -0.684 -6.211 -1.757 1 98.19 195 SER A C 1
ATOM 1534 O O . SER A 1 195 ? 0.492 -6.016 -1.444 1 98.19 195 SER A O 1
ATOM 1536 N N . LYS A 1 196 ? -1.062 -6.594 -2.924 1 97.62 196 LYS A N 1
ATOM 1537 C CA . LYS A 1 196 ? -0.037 -6.797 -3.943 1 97.62 196 LYS A CA 1
ATOM 1538 C C . LYS A 1 196 ? 0.496 -5.465 -4.461 1 97.62 196 LYS A C 1
ATOM 1540 O O . LYS A 1 196 ? 1.684 -5.344 -4.773 1 97.62 196 LYS A O 1
ATOM 1545 N N . VAL A 1 197 ? -0.375 -4.465 -4.629 1 98.5 197 VAL A N 1
ATOM 1546 C CA . VAL A 1 197 ? 0.146 -3.133 -4.926 1 98.5 197 VAL A CA 1
ATOM 1547 C C . VAL A 1 197 ? 1.124 -2.705 -3.836 1 98.5 197 VAL A C 1
ATOM 1549 O O . VAL A 1 197 ? 2.189 -2.156 -4.129 1 98.5 197 VAL A O 1
ATOM 1552 N N . HIS A 1 198 ? 0.73 -2.928 -2.611 1 98.75 198 HIS A N 1
ATOM 1553 C CA . HIS A 1 198 ? 1.623 -2.621 -1.499 1 98.75 198 HIS A CA 1
ATOM 1554 C C . HIS A 1 198 ? 2.943 -3.373 -1.631 1 98.75 198 HIS A C 1
ATOM 1556 O O . HIS A 1 198 ? 4.008 -2.814 -1.358 1 98.75 198 HIS A O 1
ATOM 1562 N N . ALA A 1 199 ? 2.895 -4.598 -2.027 1 98.69 199 ALA A N 1
ATOM 1563 C CA . ALA A 1 199 ? 4.102 -5.402 -2.209 1 98.69 199 ALA A CA 1
ATOM 1564 C C . ALA A 1 199 ? 5.012 -4.789 -3.27 1 98.69 199 ALA A C 1
ATOM 1566 O O . ALA A 1 199 ? 6.23 -4.723 -3.088 1 98.69 199 ALA A O 1
ATOM 1567 N N . GLU A 1 200 ? 4.406 -4.375 -4.379 1 98.69 200 GLU A N 1
ATOM 1568 C CA . GLU A 1 200 ? 5.184 -3.719 -5.426 1 98.69 200 GLU A CA 1
ATOM 1569 C C . GLU A 1 200 ? 5.895 -2.479 -4.887 1 98.69 200 GLU A C 1
ATOM 1571 O O . GLU A 1 200 ? 7.102 -2.316 -5.078 1 98.69 200 GLU A O 1
ATOM 1576 N N . LEU A 1 201 ? 5.129 -1.673 -4.234 1 98.75 201 LEU A N 1
ATOM 1577 C CA . LEU A 1 201 ? 5.648 -0.395 -3.758 1 98.75 201 LEU A CA 1
ATOM 1578 C C . LEU A 1 201 ? 6.719 -0.605 -2.695 1 98.75 201 LEU A C 1
ATOM 1580 O O . LEU A 1 201 ? 7.766 0.048 -2.723 1 98.75 201 LEU A O 1
ATOM 1584 N N . MET A 1 202 ? 6.488 -1.492 -1.78 1 98.75 202 MET A N 1
ATOM 1585 C CA . MET A 1 202 ? 7.461 -1.776 -0.729 1 98.75 202 MET A CA 1
ATOM 1586 C C . MET A 1 202 ? 8.742 -2.361 -1.315 1 98.75 202 MET A C 1
ATOM 1588 O O . MET A 1 202 ? 9.844 -2 -0.897 1 98.75 202 MET A O 1
ATOM 1592 N N . GLY A 1 203 ? 8.531 -3.305 -2.232 1 98.75 203 GLY A N 1
ATOM 1593 C CA . GLY A 1 203 ? 9.703 -3.865 -2.885 1 98.75 203 GLY A CA 1
ATOM 1594 C C . GLY A 1 203 ? 10.547 -2.822 -3.6 1 98.75 203 GLY A C 1
ATOM 1595 O O . GLY A 1 203 ? 11.773 -2.82 -3.48 1 98.75 203 GLY A O 1
ATOM 1596 N N . GLU A 1 204 ? 9.922 -1.982 -4.324 1 98.25 204 GLU A N 1
ATOM 1597 C CA . GLU A 1 204 ? 10.609 -0.896 -5.012 1 98.25 204 GLU A CA 1
ATOM 1598 C C . GLU A 1 204 ? 11.281 0.048 -4.02 1 98.25 204 GLU A C 1
ATOM 1600 O O . GLU A 1 204 ? 12.422 0.476 -4.234 1 98.25 204 GLU A O 1
ATOM 1605 N N . TYR A 1 205 ? 10.594 0.338 -2.98 1 98.06 205 TYR A N 1
ATOM 1606 C CA . TYR A 1 205 ? 11.172 1.177 -1.937 1 98.06 205 TYR A CA 1
ATOM 1607 C C . TYR A 1 205 ? 12.445 0.556 -1.381 1 98.06 205 TYR A C 1
ATOM 1609 O O . TYR A 1 205 ? 13.461 1.241 -1.221 1 98.06 205 TYR A O 1
ATOM 1617 N N . TYR A 1 206 ? 12.391 -0.726 -1.058 1 98.31 206 TYR A N 1
ATOM 1618 C CA . TYR A 1 206 ? 13.562 -1.4 -0.521 1 98.31 206 TYR A CA 1
ATOM 1619 C C . TYR A 1 206 ? 14.695 -1.415 -1.54 1 98.31 206 TYR A C 1
ATOM 1621 O O . TYR A 1 206 ? 15.875 -1.353 -1.172 1 98.31 206 TYR A O 1
ATOM 1629 N N . TYR A 1 207 ? 14.375 -1.5 -2.797 1 97.69 207 TYR A N 1
ATOM 1630 C CA . TYR A 1 207 ? 15.383 -1.417 -3.852 1 97.69 207 TYR A CA 1
ATOM 1631 C C . TYR A 1 207 ? 16.078 -0.058 -3.844 1 97.69 207 TYR A C 1
ATOM 1633 O O . TYR A 1 207 ? 17.297 0.021 -3.848 1 97.69 207 TYR A O 1
ATOM 1641 N N . TYR A 1 208 ? 15.336 0.971 -3.777 1 93.94 208 TYR A N 1
ATOM 1642 C CA . TYR A 1 208 ? 15.891 2.314 -3.871 1 93.94 208 TYR A CA 1
ATOM 1643 C C . TYR A 1 208 ? 16.609 2.697 -2.584 1 93.94 208 TYR A C 1
ATOM 1645 O O . TYR A 1 208 ? 17.672 3.328 -2.621 1 93.94 208 TYR A O 1
ATOM 1653 N N . ARG A 1 209 ? 16.031 2.293 -1.48 1 94.44 209 ARG A N 1
ATOM 1654 C CA . ARG A 1 209 ? 16.531 2.73 -0.184 1 94.44 209 ARG A CA 1
ATOM 1655 C C . ARG A 1 209 ? 17.719 1.884 0.25 1 94.44 209 ARG A C 1
ATOM 1657 O O . ARG A 1 209 ? 18.672 2.4 0.835 1 94.44 209 ARG A O 1
ATOM 1664 N N . TYR A 1 210 ? 17.672 0.604 0.019 1 96.5 210 TYR A N 1
ATOM 1665 C CA . TYR A 1 210 ? 18.656 -0.296 0.616 1 96.5 210 TYR A CA 1
ATOM 1666 C C . TYR A 1 210 ? 19.422 -1.051 -0.459 1 96.5 210 TYR A C 1
ATOM 1668 O O . TYR A 1 210 ? 20.359 -1.785 -0.155 1 96.5 210 TYR A O 1
ATOM 1676 N N . GLY A 1 211 ? 18.984 -0.955 -1.695 1 96.81 211 GLY A N 1
ATOM 1677 C CA . GLY A 1 211 ? 19.656 -1.674 -2.764 1 96.81 211 GLY A CA 1
ATOM 1678 C C . GLY A 1 211 ? 19.234 -3.125 -2.869 1 96.81 211 GLY A C 1
ATOM 1679 O O . GLY A 1 211 ? 19.938 -3.945 -3.457 1 96.81 211 GLY A O 1
ATOM 1680 N N . LEU A 1 212 ? 18.141 -3.498 -2.312 1 98.12 212 LEU A N 1
ATOM 1681 C CA . LEU A 1 212 ? 17.625 -4.859 -2.416 1 98.12 212 LEU A CA 1
ATOM 1682 C C . LEU A 1 212 ? 17.391 -5.238 -3.871 1 98.12 212 LEU A C 1
ATOM 1684 O O . LEU A 1 212 ? 16.766 -4.48 -4.621 1 98.12 212 LEU A O 1
ATOM 1688 N N . ASP A 1 213 ? 17.906 -6.41 -4.324 1 98.19 213 ASP A N 1
ATOM 1689 C CA . ASP A 1 213 ? 17.609 -6.926 -5.656 1 98.19 213 ASP A CA 1
ATOM 1690 C C . ASP A 1 213 ? 16.203 -7.5 -5.73 1 98.19 213 ASP A C 1
ATOM 1692 O O . ASP A 1 213 ? 16.016 -8.719 -5.75 1 98.19 213 ASP A O 1
ATOM 1696 N N . PHE A 1 214 ? 15.297 -6.59 -5.824 1 98.5 214 PHE A N 1
ATOM 1697 C CA . PHE A 1 214 ? 13.875 -6.902 -5.852 1 98.5 214 PHE A CA 1
ATOM 1698 C C . PHE A 1 214 ? 13.383 -7.062 -7.285 1 98.5 214 PHE A C 1
ATOM 1700 O O . PHE A 1 214 ? 13.633 -6.203 -8.133 1 98.5 214 PHE A O 1
ATOM 1707 N N . ARG A 1 215 ? 12.68 -8.172 -7.535 1 98.12 215 ARG A N 1
ATOM 1708 C CA . ARG A 1 215 ? 12.117 -8.484 -8.844 1 98.12 215 ARG A CA 1
ATOM 1709 C C . ARG A 1 215 ? 10.664 -8.938 -8.727 1 98.12 215 ARG A C 1
ATOM 1711 O O . ARG A 1 215 ? 10.312 -9.688 -7.812 1 98.12 215 ARG A O 1
ATOM 1718 N N . CYS A 1 216 ? 9.836 -8.406 -9.625 1 98.06 216 CYS A N 1
ATOM 1719 C CA . CYS A 1 216 ? 8.398 -8.633 -9.484 1 98.06 216 CYS A CA 1
ATOM 1720 C C . CYS A 1 216 ? 7.727 -8.703 -10.852 1 98.06 216 CYS A C 1
ATOM 1722 O O . CYS A 1 216 ? 8.031 -7.902 -11.742 1 98.06 216 CYS A O 1
ATOM 1724 N N . LEU A 1 217 ? 6.867 -9.734 -11.023 1 96.06 217 LEU A N 1
ATOM 1725 C CA . LEU A 1 217 ? 6.039 -9.891 -12.219 1 96.06 217 LEU A CA 1
ATOM 1726 C C . LEU A 1 217 ? 4.559 -9.938 -11.844 1 96.06 217 LEU A C 1
ATOM 1728 O O . LEU A 1 217 ? 4.172 -10.617 -10.891 1 96.06 217 LEU A O 1
ATOM 1732 N N . ARG A 1 218 ? 3.789 -9.195 -12.594 1 95.69 218 ARG A N 1
ATOM 1733 C CA . ARG A 1 218 ? 2.346 -9.297 -12.406 1 95.69 218 ARG A CA 1
ATOM 1734 C C . ARG A 1 218 ? 1.784 -10.5 -13.156 1 95.69 218 ARG A C 1
ATOM 1736 O O . ARG A 1 218 ? 1.576 -10.438 -14.375 1 95.69 218 ARG A O 1
ATOM 1743 N N . TYR A 1 219 ? 1.444 -11.531 -12.359 1 92.69 219 TYR A N 1
ATOM 1744 C CA . TYR A 1 219 ? 0.92 -12.758 -12.938 1 92.69 219 TYR A CA 1
ATOM 1745 C C . TYR A 1 219 ? -0.54 -12.594 -13.344 1 92.69 219 TYR A C 1
ATOM 1747 O O . TYR A 1 219 ? -1.327 -11.992 -12.609 1 92.69 219 TYR A O 1
ATOM 1755 N N . PRO A 1 220 ? -0.906 -13.117 -14.492 1 91.69 220 PRO A N 1
ATOM 1756 C CA . PRO A 1 220 ? -2.328 -13.328 -14.766 1 91.69 220 PRO A CA 1
ATOM 1757 C C . PRO A 1 220 ? -2.883 -14.57 -14.078 1 91.69 220 PRO A C 1
ATOM 1759 O O . PRO A 1 220 ? -2.312 -15.039 -13.086 1 91.69 220 PRO A O 1
ATOM 1762 N N . GLY A 1 221 ? -4.059 -14.992 -14.469 1 88.19 221 GLY A N 1
ATOM 1763 C CA . GLY A 1 221 ? -4.496 -16.297 -14 1 88.19 221 GLY A CA 1
ATOM 1764 C C . GLY A 1 221 ? -3.613 -17.438 -14.477 1 88.19 221 GLY A C 1
ATOM 1765 O O . GLY A 1 221 ? -3.211 -17.469 -15.641 1 88.19 221 GLY A O 1
ATOM 1766 N N . ILE A 1 222 ? -3.262 -18.297 -13.578 1 87.81 222 ILE A N 1
ATOM 1767 C CA . ILE A 1 222 ? -2.34 -19.375 -13.922 1 87.81 222 ILE A CA 1
ATOM 1768 C C . ILE A 1 222 ? -3.102 -20.688 -14.031 1 87.81 222 ILE A C 1
ATOM 1770 O O . ILE A 1 222 ? -3.859 -21.047 -13.133 1 87.81 222 ILE A O 1
ATOM 1774 N N . ILE A 1 223 ? -2.926 -21.312 -15.125 1 83.69 223 ILE A N 1
ATOM 1775 C CA . ILE A 1 223 ? -3.549 -22.609 -15.383 1 83.69 223 ILE A CA 1
ATOM 1776 C C . ILE A 1 223 ? -2.506 -23.719 -15.25 1 83.69 223 ILE A C 1
ATOM 1778 O O . ILE A 1 223 ? -1.395 -23.594 -15.773 1 83.69 223 ILE A O 1
ATOM 1782 N N . SER A 1 224 ? -2.879 -24.672 -14.461 1 79.56 224 SER A N 1
ATOM 1783 C CA . SER A 1 224 ? -2.018 -25.844 -14.312 1 79.56 224 SER A CA 1
ATOM 1784 C C . SER A 1 224 ? -2.828 -27.141 -14.375 1 79.56 224 SER A C 1
ATOM 1786 O O . SER A 1 224 ? -3.979 -27.172 -13.93 1 79.56 224 SER A O 1
ATOM 1788 N N . ALA A 1 225 ? -2.221 -28.188 -14.992 1 69.44 225 ALA A N 1
ATOM 1789 C CA . ALA A 1 225 ? -2.896 -29.484 -15.102 1 69.44 225 ALA A CA 1
ATOM 1790 C C . ALA A 1 225 ? -2.916 -30.203 -13.766 1 69.44 225 ALA A C 1
ATOM 1792 O O . ALA A 1 225 ? -3.873 -30.906 -13.445 1 69.44 225 ALA A O 1
ATOM 1793 N N . ASP A 1 226 ? -1.913 -30.031 -12.969 1 66.75 226 ASP A N 1
ATOM 1794 C CA . ASP A 1 226 ? -1.709 -30.875 -11.797 1 66.75 226 ASP A CA 1
ATOM 1795 C C . ASP A 1 226 ? -2.078 -30.141 -10.516 1 66.75 226 ASP A C 1
ATOM 1797 O O . ASP A 1 226 ? -1.898 -30.672 -9.414 1 66.75 226 ASP A O 1
ATOM 1801 N N . SER A 1 227 ? -2.697 -29.016 -10.711 1 67.62 227 SER A N 1
ATOM 1802 C CA . SER A 1 227 ? -2.939 -28.297 -9.469 1 67.62 227 SER A CA 1
ATOM 1803 C C . SER A 1 227 ? -4.434 -28.141 -9.195 1 67.62 227 SER A C 1
ATOM 1805 O O . SER A 1 227 ? -5.246 -28.219 -10.117 1 67.62 227 SER A O 1
ATOM 1807 N N . GLN A 1 228 ? -4.711 -28.141 -7.902 1 71.62 228 GLN A N 1
ATOM 1808 C CA . GLN A 1 228 ? -6.066 -27.812 -7.465 1 71.62 228 GLN A CA 1
ATOM 1809 C C . GLN A 1 228 ? -6.277 -26.312 -7.387 1 71.62 228 GLN A C 1
ATOM 1811 O O . GLN A 1 228 ? -5.316 -25.547 -7.254 1 71.62 228 GLN A O 1
ATOM 1816 N N . PRO A 1 229 ? -7.582 -25.984 -7.527 1 73.94 229 PRO A N 1
ATOM 1817 C CA . PRO A 1 229 ? -7.855 -24.547 -7.406 1 73.94 229 PRO A CA 1
ATOM 1818 C C . PRO A 1 229 ? -7.348 -23.969 -6.094 1 73.94 229 PRO A C 1
ATOM 1820 O O . PRO A 1 229 ? -7.473 -24.594 -5.039 1 73.94 229 PRO A O 1
ATOM 1823 N N . GLY A 1 230 ? -6.777 -22.812 -6.082 1 70.44 230 GLY A N 1
ATOM 1824 C CA . GLY A 1 230 ? -6.121 -22.188 -4.941 1 70.44 230 GLY A CA 1
ATOM 1825 C C . GLY A 1 230 ? -6.992 -21.172 -4.227 1 70.44 230 GLY A C 1
ATOM 1826 O O . GLY A 1 230 ? -6.621 -20.672 -3.166 1 70.44 230 GLY A O 1
ATOM 1827 N N . GLY A 1 231 ? -8.18 -20.844 -4.852 1 71.44 231 GLY A N 1
ATOM 1828 C CA . GLY A 1 231 ? -9.055 -19.891 -4.191 1 71.44 231 GLY A CA 1
ATOM 1829 C C . GLY A 1 231 ? -9.078 -18.531 -4.867 1 71.44 231 GLY A C 1
ATOM 1830 O O . GLY A 1 231 ? -9.359 -17.516 -4.223 1 71.44 231 GLY A O 1
ATOM 1831 N N . GLY A 1 232 ? -8.758 -18.562 -6.148 1 77.12 232 GLY A N 1
ATOM 1832 C CA . GLY A 1 232 ? -8.82 -17.328 -6.91 1 77.12 232 GLY A CA 1
ATOM 1833 C C . GLY A 1 232 ? -10.008 -17.25 -7.848 1 77.12 232 GLY A C 1
ATOM 1834 O O . GLY A 1 232 ? -10.781 -18.203 -7.945 1 77.12 232 GLY A O 1
ATOM 1835 N N . THR A 1 233 ? -10.188 -16.125 -8.43 1 78.06 233 THR A N 1
ATOM 1836 C CA . THR A 1 233 ? -11.258 -15.875 -9.391 1 78.06 233 THR A CA 1
ATOM 1837 C C . THR A 1 233 ? -11.031 -16.672 -10.672 1 78.06 233 THR A C 1
ATOM 1839 O O . THR A 1 233 ? -11.992 -17.047 -11.352 1 78.06 233 THR A O 1
ATOM 1842 N N . THR A 1 234 ? -9.828 -17.062 -10.938 1 82.69 234 THR A N 1
ATOM 1843 C CA . THR A 1 234 ? -9.5 -17.75 -12.18 1 82.69 234 THR A CA 1
ATOM 1844 C C . THR A 1 234 ? -9.531 -19.266 -11.984 1 82.69 234 THR A C 1
ATOM 1846 O O . THR A 1 234 ? -9.203 -20.031 -12.898 1 82.69 234 THR A O 1
ATOM 1849 N N . ASP A 1 235 ? -10.023 -19.703 -10.891 1 84.75 235 ASP A N 1
ATOM 1850 C CA . ASP A 1 235 ? -10.047 -21.125 -10.555 1 84.75 235 ASP A CA 1
ATOM 1851 C C . ASP A 1 235 ? -10.914 -21.906 -11.547 1 84.75 235 ASP A C 1
ATOM 1853 O O . ASP A 1 235 ? -10.703 -23.094 -11.758 1 84.75 235 ASP A O 1
ATOM 1857 N N . TYR A 1 236 ? -11.867 -21.25 -12.148 1 88.81 236 TYR A N 1
ATOM 1858 C CA . TYR A 1 236 ? -12.773 -21.922 -13.078 1 88.81 236 TYR A CA 1
ATOM 1859 C C . TYR A 1 236 ? -11.992 -22.609 -14.195 1 88.81 236 TYR A C 1
ATOM 1861 O O . TYR A 1 236 ? -12.398 -23.656 -14.688 1 88.81 236 TYR A O 1
ATOM 1869 N N . ALA A 1 237 ? -10.859 -22.047 -14.555 1 88.25 237 ALA A N 1
ATOM 1870 C CA . ALA A 1 237 ? -10.094 -22.484 -15.711 1 88.25 237 ALA A CA 1
ATOM 1871 C C . ALA A 1 237 ? -9.297 -23.75 -15.383 1 88.25 237 ALA A C 1
ATOM 1873 O O . ALA A 1 237 ? -8.766 -24.406 -16.281 1 88.25 237 ALA A O 1
ATOM 1874 N N . VAL A 1 238 ? -9.25 -24.062 -14.148 1 86.56 238 VAL A N 1
ATOM 1875 C CA . VAL A 1 238 ? -8.625 -25.312 -13.711 1 86.56 238 VAL A CA 1
ATOM 1876 C C . VAL A 1 238 ? -9.703 -26.328 -13.328 1 86.56 238 VAL A C 1
ATOM 1878 O O . VAL A 1 238 ? -9.617 -27.5 -13.711 1 86.56 238 VAL A O 1
ATOM 1881 N N . GLN A 1 239 ? -10.711 -25.828 -12.75 1 89 239 GLN A N 1
ATOM 1882 C CA . GLN A 1 239 ? -11.773 -26.672 -12.227 1 89 239 GLN A CA 1
ATOM 1883 C C . GLN A 1 239 ? -12.531 -27.359 -13.352 1 89 239 GLN A C 1
ATOM 1885 O O . GLN A 1 239 ? -12.984 -28.5 -13.188 1 89 239 GLN A O 1
ATOM 1890 N N . ILE A 1 240 ? -12.68 -26.719 -14.391 1 91.06 240 ILE A N 1
ATOM 1891 C CA . ILE A 1 240 ? -13.477 -27.25 -15.484 1 91.06 240 ILE A CA 1
ATOM 1892 C C . ILE A 1 240 ? -12.875 -28.578 -15.953 1 91.06 240 ILE A C 1
ATOM 1894 O O . ILE A 1 240 ? -13.609 -29.516 -16.266 1 91.06 240 ILE A O 1
ATOM 1898 N N . PHE A 1 241 ? -11.625 -28.703 -15.969 1 87.75 241 PHE A N 1
ATOM 1899 C CA . PHE A 1 241 ? -10.961 -29.922 -16.422 1 87.75 241 PHE A CA 1
ATOM 1900 C C . PHE A 1 241 ? -11.172 -31.047 -15.43 1 87.75 241 PHE A C 1
ATOM 1902 O O . PHE A 1 241 ? -11.5 -32.188 -15.82 1 87.75 241 PHE A O 1
ATOM 1909 N N . HIS A 1 242 ? -10.992 -30.75 -14.172 1 87.38 242 HIS A N 1
ATOM 1910 C CA . HIS A 1 242 ? -11.164 -31.75 -13.133 1 87.38 242 HIS A CA 1
ATOM 1911 C C . HIS A 1 242 ? -12.602 -32.25 -13.086 1 87.38 242 HIS A C 1
ATOM 1913 O O . HIS A 1 242 ? -12.844 -33.469 -13.031 1 87.38 242 HIS A O 1
ATOM 1919 N N . GLU A 1 243 ? -13.516 -31.328 -13.18 1 90.44 243 GLU A N 1
ATOM 1920 C CA . GLU A 1 243 ? -14.93 -31.688 -13.062 1 90.44 243 GLU A CA 1
ATOM 1921 C C . GLU A 1 243 ? -15.422 -32.375 -14.328 1 90.44 243 GLU A C 1
ATOM 1923 O O . GLU A 1 243 ? -16.281 -33.281 -14.25 1 90.44 243 GLU A O 1
ATOM 1928 N N . ALA A 1 244 ? -14.93 -31.969 -15.422 1 90.31 244 ALA A N 1
ATOM 1929 C CA . ALA A 1 244 ? -15.312 -32.594 -16.688 1 90.31 244 ALA A CA 1
ATOM 1930 C C . ALA A 1 244 ? -14.922 -34.062 -16.688 1 90.31 244 ALA A C 1
ATOM 1932 O O . ALA A 1 244 ? -15.703 -34.938 -17.109 1 90.31 244 ALA A O 1
ATOM 1933 N N . VAL A 1 245 ? -13.75 -34.375 -16.188 1 88.56 245 VAL A N 1
ATOM 1934 C CA . VAL A 1 245 ? -13.234 -35.719 -16.188 1 88.56 245 VAL A CA 1
ATOM 1935 C C . VAL A 1 245 ? -13.922 -36.531 -15.094 1 88.56 245 VAL A C 1
ATOM 1937 O O . VAL A 1 245 ? -14.266 -37.719 -15.297 1 88.56 245 VAL A O 1
ATOM 1940 N N . LYS A 1 246 ? -14.195 -35.938 -13.984 1 89.44 246 LYS A N 1
ATOM 1941 C CA . LYS A 1 246 ? -14.711 -36.625 -12.82 1 89.44 246 LYS A CA 1
ATOM 1942 C C . LYS A 1 246 ? -16.219 -36.844 -12.93 1 89.44 246 LYS A C 1
ATOM 1944 O O . LYS A 1 246 ? -16.719 -37.969 -12.688 1 89.44 246 LYS A O 1
ATOM 1949 N N . ASN A 1 247 ? -16.969 -35.781 -13.273 1 89.75 247 ASN A N 1
ATOM 1950 C CA . ASN A 1 247 ? -18.422 -35.844 -13.148 1 89.75 247 ASN A CA 1
ATOM 1951 C C . ASN A 1 247 ? -19.125 -35.531 -14.469 1 89.75 247 ASN A C 1
ATOM 1953 O O . ASN A 1 247 ? -20.344 -35.656 -14.578 1 89.75 247 ASN A O 1
ATOM 1957 N N . GLY A 1 248 ? -18.375 -35.094 -15.367 1 91.19 248 GLY A N 1
ATOM 1958 C CA . GLY A 1 248 ? -18.969 -34.688 -16.641 1 91.19 248 GLY A CA 1
ATOM 1959 C C . GLY A 1 248 ? -19.844 -33.438 -16.516 1 91.19 248 GLY A C 1
ATOM 1960 O O . GLY A 1 248 ? -20.656 -33.156 -17.391 1 91.19 248 GLY A O 1
ATOM 1961 N N . ARG A 1 249 ? -19.781 -32.812 -15.344 1 94.81 249 ARG A N 1
ATOM 1962 C CA . ARG A 1 249 ? -20.547 -31.594 -15.102 1 94.81 249 ARG A CA 1
ATOM 1963 C C . ARG A 1 249 ? -19.672 -30.516 -14.477 1 94.81 249 ARG A C 1
ATOM 1965 O O . ARG A 1 249 ? -18.828 -30.812 -13.617 1 94.81 249 ARG A O 1
ATOM 1972 N N . PHE A 1 250 ? -19.828 -29.344 -15.016 1 95.12 250 PHE A N 1
ATOM 1973 C CA . PHE A 1 250 ? -19.078 -28.219 -14.492 1 95.12 250 PHE A CA 1
ATOM 1974 C C . PHE A 1 250 ? -19.969 -27 -14.305 1 95.12 250 PHE A C 1
ATOM 1976 O O . PHE A 1 250 ? -20.688 -26.609 -15.219 1 95.12 250 PHE A O 1
ATOM 1983 N N . GLU A 1 251 ? -19.922 -26.438 -13.07 1 95.12 251 GLU A N 1
ATOM 1984 C CA . GLU A 1 251 ? -20.625 -25.188 -12.781 1 95.12 251 GLU A CA 1
ATOM 1985 C C . GLU A 1 251 ? -19.641 -24.016 -12.688 1 95.12 251 GLU A C 1
ATOM 1987 O O . GLU A 1 251 ? -18.797 -23.984 -11.789 1 95.12 251 GLU A O 1
ATOM 1992 N N . CYS A 1 252 ? -19.766 -23.094 -13.57 1 95.06 252 CYS A N 1
ATOM 1993 C CA . CYS A 1 252 ? -18.875 -21.953 -13.602 1 95.06 252 CYS A CA 1
ATOM 1994 C C . CYS A 1 252 ? -19.391 -20.812 -12.742 1 95.06 252 CYS A C 1
ATOM 1996 O O . CYS A 1 252 ? -20.578 -20.484 -12.805 1 95.06 252 CYS A O 1
ATOM 1998 N N . ASN A 1 253 ? -18.484 -20.219 -12.023 1 92.81 253 ASN A N 1
ATOM 1999 C CA . ASN A 1 253 ? -18.891 -19.172 -11.094 1 92.81 253 ASN A CA 1
ATOM 2000 C C . ASN A 1 253 ? -18.766 -17.781 -11.727 1 92.81 253 ASN A C 1
ATOM 2002 O O . ASN A 1 253 ? -18.969 -16.766 -11.055 1 92.81 253 ASN A O 1
ATOM 2006 N N . LEU A 1 254 ? -18.375 -17.734 -12.969 1 93.81 254 LEU A N 1
ATOM 2007 C CA . LEU A 1 254 ? -18.297 -16.484 -13.719 1 93.81 254 LEU A CA 1
ATOM 2008 C C . LEU A 1 254 ? -19.266 -16.5 -14.891 1 93.81 254 LEU A C 1
ATOM 2010 O O . LEU A 1 254 ? -19.688 -17.578 -15.344 1 93.81 254 LEU A O 1
ATOM 2014 N N . LYS A 1 255 ? -19.609 -15.289 -15.289 1 94.62 255 LYS A N 1
ATOM 2015 C CA . LYS A 1 255 ? -20.406 -15.18 -16.516 1 94.62 255 LYS A CA 1
ATOM 2016 C C . LYS A 1 255 ? -19.641 -15.742 -17.719 1 94.62 255 LYS A C 1
ATOM 2018 O O . LYS A 1 255 ? -18.422 -15.641 -17.781 1 94.62 255 LYS A O 1
ATOM 2023 N N . PRO A 1 256 ? -20.406 -16.25 -18.656 1 94.81 256 PRO A N 1
ATOM 2024 C CA . PRO A 1 256 ? -19.781 -16.891 -19.812 1 94.81 256 PRO A CA 1
ATOM 2025 C C . PRO A 1 256 ? -18.922 -15.945 -20.641 1 94.81 256 PRO A C 1
ATOM 2027 O O . PRO A 1 256 ? -17.984 -16.375 -21.312 1 94.81 256 PRO A O 1
ATOM 2030 N N . ASP A 1 257 ? -19.188 -14.625 -20.5 1 93.5 257 ASP A N 1
ATOM 2031 C CA . ASP A 1 257 ? -18.484 -13.68 -21.359 1 93.5 257 ASP A CA 1
ATOM 2032 C C . ASP A 1 257 ? -17.422 -12.914 -20.578 1 93.5 257 ASP A C 1
ATOM 2034 O O . ASP A 1 257 ? -16.828 -11.969 -21.094 1 93.5 257 ASP A O 1
ATOM 2038 N N . THR A 1 258 ? -17.078 -13.367 -19.375 1 91.81 258 THR A N 1
ATOM 2039 C CA . THR A 1 258 ? -16.062 -12.711 -18.578 1 91.81 258 THR A CA 1
ATOM 2040 C C . THR A 1 258 ? -14.664 -13.031 -19.109 1 91.81 258 THR A C 1
ATOM 2042 O O . THR A 1 258 ? -14.156 -14.133 -18.906 1 91.81 258 THR A O 1
ATOM 2045 N N . ARG A 1 259 ? -14.094 -12.133 -19.797 1 89.94 259 ARG A N 1
ATOM 2046 C CA . ARG A 1 259 ? -12.781 -12.352 -20.391 1 89.94 259 ARG A CA 1
ATOM 2047 C C . ARG A 1 259 ? -11.672 -12.055 -19.406 1 89.94 259 ARG A C 1
ATOM 2049 O O . ARG A 1 259 ? -11.609 -10.961 -18.828 1 89.94 259 ARG A O 1
ATOM 2056 N N . LEU A 1 260 ? -10.797 -13.008 -19.172 1 89.69 260 LEU A N 1
ATOM 2057 C CA . LEU A 1 260 ? -9.688 -12.867 -18.234 1 89.69 260 LEU A CA 1
ATOM 2058 C C . LEU A 1 260 ? -8.375 -13.305 -18.875 1 89.69 260 LEU A C 1
ATOM 2060 O O . LEU A 1 260 ? -8.344 -14.273 -19.641 1 89.69 260 LEU A O 1
ATOM 2064 N N . PRO A 1 261 ? -7.316 -12.594 -18.578 1 90.12 261 PRO A N 1
ATOM 2065 C CA . PRO A 1 261 ? -6.004 -13.055 -19.031 1 90.12 261 PRO A CA 1
ATOM 2066 C C . PRO A 1 261 ? -5.516 -14.281 -18.266 1 90.12 261 PRO A C 1
ATOM 2068 O O . PRO A 1 261 ? -5.641 -14.336 -17.031 1 90.12 261 PRO A O 1
ATOM 2071 N N . MET A 1 262 ? -4.957 -15.227 -18.969 1 90.44 262 MET A N 1
ATOM 2072 C CA . MET A 1 262 ? -4.504 -16.484 -18.375 1 90.44 262 MET A CA 1
ATOM 2073 C C . MET A 1 262 ? -3.129 -16.859 -18.906 1 90.44 262 MET A C 1
ATOM 2075 O O . MET A 1 262 ? -2.711 -16.391 -19.969 1 90.44 262 MET A O 1
ATOM 2079 N N . MET A 1 263 ? -2.426 -17.641 -18.156 1 89.06 263 MET A N 1
ATOM 2080 C CA . MET A 1 263 ? -1.117 -18.156 -18.562 1 89.06 263 MET A CA 1
ATOM 2081 C C . MET A 1 263 ? -0.911 -19.578 -18.047 1 89.06 263 MET A C 1
ATOM 2083 O O . MET A 1 263 ? -1.321 -19.906 -16.938 1 89.06 263 MET A O 1
ATOM 2087 N N . TYR A 1 264 ? -0.326 -20.391 -18.953 1 87.69 264 TYR A N 1
ATOM 2088 C CA . TYR A 1 2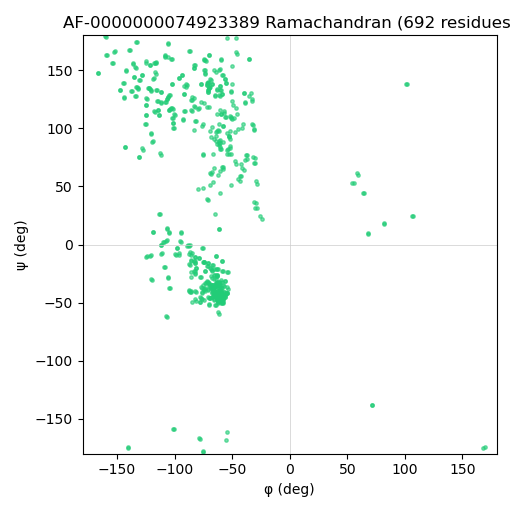64 ? 0.002 -21.734 -18.531 1 87.69 264 TYR A CA 1
ATOM 2089 C C . TYR A 1 264 ? 1.205 -21.734 -17.594 1 87.69 264 TYR A C 1
ATOM 2091 O O . TYR A 1 264 ? 2.141 -20.953 -17.781 1 87.69 264 TYR A O 1
ATOM 2099 N N . ILE A 1 265 ? 1.263 -22.594 -16.688 1 87 265 ILE A N 1
ATOM 2100 C CA . ILE A 1 265 ? 2.217 -22.625 -15.586 1 87 265 ILE A CA 1
ATOM 2101 C C . ILE A 1 265 ? 3.639 -22.719 -16.125 1 87 265 ILE A C 1
ATOM 2103 O O . ILE A 1 265 ? 4.562 -22.109 -15.586 1 87 265 ILE A O 1
ATOM 2107 N N . ASP A 1 266 ? 3.861 -23.484 -17.203 1 85.38 266 ASP A N 1
ATOM 2108 C CA . ASP A 1 266 ? 5.203 -23.625 -17.766 1 85.38 266 ASP A CA 1
ATOM 2109 C C . ASP A 1 266 ? 5.746 -22.281 -18.234 1 85.38 266 ASP A C 1
ATOM 2111 O O . ASP A 1 266 ? 6.922 -21.969 -18.031 1 85.38 266 ASP A O 1
ATOM 2115 N N . ASP A 1 267 ? 4.852 -21.594 -18.875 1 87.69 267 ASP A N 1
ATOM 2116 C CA . ASP A 1 267 ? 5.234 -20.25 -19.344 1 87.69 267 ASP A CA 1
ATOM 2117 C C . ASP A 1 267 ? 5.512 -19.328 -18.172 1 87.69 267 ASP A C 1
ATOM 2119 O O . ASP A 1 267 ? 6.426 -18.5 -18.234 1 87.69 267 ASP A O 1
ATOM 2123 N N . CYS A 1 268 ? 4.703 -19.422 -17.172 1 89.62 268 CYS A N 1
ATOM 2124 C CA . CYS A 1 268 ? 4.875 -18.609 -15.977 1 89.62 268 CYS A CA 1
ATOM 2125 C C . CYS A 1 268 ? 6.227 -18.875 -15.328 1 89.62 268 CYS A C 1
ATOM 2127 O O . CYS A 1 268 ? 6.945 -17.938 -14.977 1 89.62 268 CYS A O 1
ATOM 2129 N N . LEU A 1 269 ? 6.582 -20.141 -15.195 1 87.12 269 LEU A N 1
ATOM 2130 C CA . LEU A 1 269 ? 7.84 -20.531 -14.57 1 87.12 269 LEU A CA 1
ATOM 2131 C C . LEU A 1 269 ? 9.031 -20.062 -15.406 1 87.12 269 LEU A C 1
ATOM 2133 O O . LEU A 1 269 ? 10.031 -19.594 -14.859 1 87.12 269 LEU A O 1
ATOM 2137 N N . ARG A 1 270 ? 8.891 -20.234 -16.688 1 88.69 270 ARG A N 1
ATOM 2138 C CA . ARG A 1 270 ? 9.945 -19.766 -17.594 1 88.69 270 ARG A CA 1
ATOM 2139 C C . ARG A 1 270 ? 10.172 -18.266 -17.453 1 88.69 270 ARG A C 1
ATOM 2141 O O . ARG A 1 270 ? 11.312 -17.812 -17.344 1 88.69 270 ARG A O 1
ATOM 2148 N N . ALA A 1 271 ? 9.086 -17.516 -17.516 1 90.69 271 ALA A N 1
ATOM 2149 C CA . ALA A 1 271 ? 9.195 -16.062 -17.375 1 90.69 271 ALA A CA 1
ATOM 2150 C C . ALA A 1 271 ? 9.82 -15.688 -16.031 1 90.69 271 ALA A C 1
ATOM 2152 O O . ALA A 1 271 ? 10.633 -14.758 -15.969 1 90.69 271 ALA A O 1
ATOM 2153 N N . THR A 1 272 ? 9.438 -16.328 -14.969 1 91.5 272 THR A N 1
ATOM 2154 C CA . THR A 1 272 ? 9.969 -16.078 -13.641 1 91.5 272 THR A CA 1
ATOM 2155 C C . THR A 1 272 ? 11.477 -16.312 -13.602 1 91.5 272 THR A C 1
ATOM 2157 O O . THR A 1 272 ? 12.234 -15.492 -13.078 1 91.5 272 THR A O 1
ATOM 2160 N N . LEU A 1 273 ? 11.898 -17.422 -14.195 1 89.31 273 LEU A N 1
ATOM 2161 C CA . LEU A 1 273 ? 13.32 -17.75 -14.211 1 89.31 273 LEU A CA 1
ATOM 2162 C C . LEU A 1 273 ? 14.102 -16.734 -15.047 1 89.31 273 LEU A C 1
ATOM 2164 O O . LEU A 1 273 ? 15.219 -16.359 -14.688 1 89.31 273 LEU A O 1
ATOM 2168 N N . GLU A 1 274 ? 13.484 -16.359 -16.141 1 90.81 274 GLU A N 1
ATOM 2169 C CA . GLU A 1 274 ? 14.141 -15.383 -17 1 90.81 274 GLU A CA 1
ATOM 2170 C C . GLU A 1 274 ? 14.398 -14.07 -16.266 1 90.81 274 GLU A C 1
ATOM 2172 O O . GLU A 1 274 ? 15.492 -13.508 -16.359 1 90.81 274 GLU A O 1
ATOM 2177 N N . VAL A 1 275 ? 13.484 -13.633 -15.555 1 94.06 275 VAL A N 1
ATOM 2178 C CA . VAL A 1 275 ? 13.641 -12.375 -14.828 1 94.06 275 VAL A CA 1
ATOM 2179 C C . VAL A 1 275 ? 14.648 -12.555 -13.695 1 94.06 275 VAL A C 1
ATOM 2181 O O . VAL A 1 275 ? 15.43 -11.648 -13.398 1 94.06 275 VAL A O 1
ATOM 2184 N N . MET A 1 276 ? 14.68 -13.68 -13.062 1 92.31 276 MET A N 1
ATOM 2185 C CA . MET A 1 276 ? 15.57 -13.945 -11.938 1 92.31 276 MET A CA 1
ATOM 2186 C C . MET A 1 276 ? 17.016 -14.062 -12.406 1 92.31 276 MET A C 1
ATOM 2188 O O . MET A 1 276 ? 17.938 -13.695 -11.68 1 92.31 276 MET A O 1
ATOM 2192 N N . GLU A 1 277 ? 17.141 -14.555 -13.578 1 91.62 277 GLU A N 1
ATOM 2193 C CA . GLU A 1 277 ? 18.5 -14.773 -14.094 1 91.62 277 GLU A CA 1
ATOM 2194 C C . GLU A 1 277 ? 19.031 -13.516 -14.773 1 91.62 277 GLU A C 1
ATOM 2196 O O . GLU A 1 277 ? 20.234 -13.406 -15.023 1 91.62 277 GLU A O 1
ATOM 2201 N N . ALA A 1 278 ? 18.141 -12.656 -15.094 1 93.75 278 ALA A N 1
ATOM 2202 C CA . ALA A 1 278 ? 18.562 -11.438 -15.789 1 93.75 278 ALA A CA 1
ATOM 2203 C C . ALA A 1 278 ? 19.547 -10.633 -14.938 1 93.75 278 ALA A C 1
ATOM 2205 O O . ALA A 1 278 ? 19.359 -10.5 -13.727 1 93.75 278 ALA A O 1
ATOM 2206 N N . PRO A 1 279 ? 20.609 -10.133 -15.562 1 94.31 279 PRO A N 1
ATOM 2207 C CA . PRO A 1 279 ? 21.438 -9.195 -14.812 1 94.31 279 PRO A CA 1
ATOM 2208 C C . PRO A 1 279 ? 20.656 -7.992 -14.289 1 94.31 279 PRO A C 1
ATOM 2210 O O . PRO A 1 279 ? 19.766 -7.488 -14.969 1 94.31 279 PRO A O 1
ATOM 2213 N N . ALA A 1 280 ? 21.016 -7.598 -13.141 1 93.06 280 ALA A N 1
ATOM 2214 C CA . ALA A 1 280 ? 20.281 -6.52 -12.492 1 93.06 280 ALA A CA 1
ATOM 2215 C C . ALA A 1 280 ? 20.25 -5.262 -13.359 1 93.06 280 ALA A C 1
ATOM 2217 O O . ALA A 1 280 ? 19.25 -4.551 -13.406 1 93.06 280 ALA A O 1
ATOM 2218 N N . GLU A 1 281 ? 21.328 -5.02 -14.062 1 92.44 281 GLU A N 1
ATOM 2219 C CA . GLU A 1 281 ? 21.484 -3.803 -14.852 1 92.44 281 GLU A CA 1
ATOM 2220 C C . GLU A 1 281 ? 20.562 -3.82 -16.078 1 92.44 281 GLU A C 1
ATOM 2222 O O . GLU A 1 281 ? 20.312 -2.777 -16.688 1 92.44 281 GLU A O 1
ATOM 2227 N N . SER A 1 282 ? 20.125 -4.984 -16.406 1 93.5 282 SER A N 1
ATOM 2228 C CA . SER A 1 282 ? 19.266 -5.098 -17.578 1 93.5 282 SER A CA 1
ATOM 2229 C C . SER A 1 282 ? 17.812 -4.77 -17.234 1 93.5 282 SER A C 1
ATOM 2231 O O . SER A 1 282 ? 16.984 -4.562 -18.125 1 93.5 282 SER A O 1
ATOM 2233 N N . LEU A 1 283 ? 17.562 -4.734 -16 1 94.56 283 LEU A N 1
ATOM 2234 C CA . LEU A 1 283 ? 16.203 -4.438 -15.562 1 94.56 283 LEU A CA 1
ATOM 2235 C C . LEU A 1 283 ? 16.016 -2.941 -15.336 1 94.56 283 LEU A C 1
ATOM 2237 O O . LEU A 1 283 ? 16.625 -2.367 -14.422 1 94.56 283 LEU A O 1
ATOM 2241 N N . SER A 1 284 ? 15.156 -2.365 -16.156 1 93.44 284 SER A N 1
ATOM 2242 C CA . SER A 1 284 ? 14.93 -0.929 -16.047 1 93.44 284 SER A CA 1
ATOM 2243 C C . SER A 1 284 ? 13.922 -0.611 -14.945 1 93.44 284 SER A C 1
ATOM 2245 O O . SER A 1 284 ? 13.828 0.531 -14.492 1 93.44 284 SER A O 1
ATOM 2247 N N . MET A 1 285 ? 13.141 -1.547 -14.633 1 95.38 285 MET A N 1
ATOM 2248 C CA . MET A 1 285 ? 12.148 -1.468 -13.57 1 95.38 285 MET A CA 1
ATOM 2249 C C . MET A 1 285 ? 12.203 -2.705 -12.68 1 95.38 285 MET A C 1
ATOM 2251 O O . MET A 1 285 ? 12.938 -3.65 -12.969 1 95.38 285 MET A O 1
ATOM 2255 N N . ARG A 1 286 ? 11.43 -2.648 -11.656 1 96.88 286 ARG A N 1
ATOM 2256 C CA . ARG A 1 286 ? 11.438 -3.781 -10.734 1 96.88 286 ARG A CA 1
ATOM 2257 C C . ARG A 1 286 ? 10.141 -4.582 -10.836 1 96.88 286 ARG A C 1
ATOM 2259 O O . ARG A 1 286 ? 10.07 -5.723 -10.383 1 96.88 286 ARG A O 1
ATOM 2266 N N . THR A 1 287 ? 9.102 -3.98 -11.383 1 97.56 287 THR A N 1
ATOM 2267 C CA . THR A 1 287 ? 7.805 -4.621 -11.547 1 97.56 287 THR A CA 1
ATOM 2268 C C . THR A 1 287 ? 7.359 -4.574 -13.008 1 97.56 287 THR A C 1
ATOM 2270 O O . THR A 1 287 ? 7.348 -3.506 -13.625 1 97.56 287 THR A O 1
ATOM 2273 N N . TYR A 1 288 ? 7.027 -5.762 -13.586 1 96.38 288 TYR A N 1
ATOM 2274 C CA . TYR A 1 288 ? 6.66 -5.859 -14.992 1 96.38 288 TYR A CA 1
ATOM 2275 C C . TYR A 1 288 ? 5.344 -6.605 -15.156 1 96.38 288 TYR A C 1
ATOM 2277 O O . TYR A 1 288 ? 5.035 -7.516 -14.383 1 96.38 288 TYR A O 1
ATOM 2285 N N . ASN A 1 289 ? 4.621 -6.164 -16.156 1 93.81 289 ASN A N 1
ATOM 2286 C CA . ASN A 1 289 ? 3.555 -7.012 -16.672 1 93.81 289 ASN A CA 1
ATOM 2287 C C . ASN A 1 289 ? 4.109 -8.172 -17.5 1 93.81 289 ASN A C 1
ATOM 2289 O O . ASN A 1 289 ? 5.199 -8.07 -18.078 1 93.81 289 ASN A O 1
ATOM 2293 N N . ILE A 1 290 ? 3.416 -9.219 -17.5 1 91.25 290 ILE A N 1
ATOM 2294 C CA . ILE A 1 290 ? 3.756 -10.312 -18.406 1 91.25 290 ILE A CA 1
ATOM 2295 C C . ILE A 1 290 ? 2.594 -10.57 -19.375 1 91.25 290 ILE A C 1
ATOM 2297 O O . ILE A 1 290 ? 1.427 -10.445 -18.984 1 91.25 290 ILE A O 1
ATOM 2301 N N . SER A 1 291 ? 2.939 -10.875 -20.547 1 85.75 291 SER A N 1
ATOM 2302 C CA . SER A 1 291 ? 1.925 -11.148 -21.562 1 85.75 291 SER A CA 1
ATOM 2303 C C . SER A 1 291 ? 1.18 -12.445 -21.266 1 85.75 291 SER A C 1
ATOM 2305 O O . SER A 1 291 ? 1.785 -13.43 -20.844 1 85.75 291 SER A O 1
ATOM 2307 N N . ALA A 1 292 ? -0.093 -12.406 -21.531 1 87.12 292 ALA A N 1
ATOM 2308 C CA . ALA A 1 292 ? -0.969 -13.547 -21.281 1 87.12 292 ALA A CA 1
ATOM 2309 C C . ALA A 1 292 ? -1.959 -13.734 -22.438 1 87.12 292 ALA A C 1
ATOM 2311 O O . ALA A 1 292 ? -2.002 -12.922 -23.359 1 87.12 292 ALA A O 1
ATOM 2312 N N . MET A 1 293 ? -2.586 -14.836 -22.422 1 86.94 293 MET A N 1
ATOM 2313 C CA . MET A 1 293 ? -3.695 -15.094 -23.344 1 86.94 293 MET A CA 1
ATOM 2314 C C . MET A 1 293 ? -5.031 -14.805 -22.672 1 86.94 293 MET A C 1
ATOM 2316 O O . MET A 1 293 ? -5.215 -15.094 -21.484 1 86.94 293 MET A O 1
ATOM 2320 N N . SER A 1 294 ? -5.922 -14.266 -23.484 1 88.12 294 SER A N 1
ATOM 2321 C CA . SER A 1 294 ? -7.23 -13.938 -22.938 1 88.12 294 SER A CA 1
ATOM 2322 C C . SER A 1 294 ? -8.32 -14.828 -23.516 1 88.12 294 SER A C 1
ATOM 2324 O O . SER A 1 294 ? -8.375 -15.047 -24.719 1 88.12 294 SER A O 1
ATOM 2326 N N . PHE A 1 295 ? -9.148 -15.375 -22.609 1 90.81 295 PHE A N 1
ATOM 2327 C CA . PHE A 1 295 ? -10.305 -16.125 -23.078 1 90.81 295 PHE A CA 1
ATOM 2328 C C . PHE A 1 295 ? -11.43 -16.094 -22.047 1 90.81 295 PHE A C 1
ATOM 2330 O O . PHE A 1 295 ? -11.219 -15.672 -20.906 1 90.81 295 PHE A O 1
ATOM 2337 N N . THR A 1 296 ? -12.594 -16.484 -22.484 1 93.19 296 THR A N 1
ATOM 2338 C CA . THR A 1 296 ? -13.781 -16.5 -21.641 1 93.19 296 THR A CA 1
ATOM 2339 C C . THR A 1 296 ? -14.102 -17.922 -21.172 1 93.19 296 THR A C 1
ATOM 2341 O O . THR A 1 296 ? -13.617 -18.891 -21.75 1 93.19 296 THR A O 1
ATOM 2344 N N . PRO A 1 297 ? -14.914 -17.984 -20.047 1 94.25 297 PRO A N 1
ATOM 2345 C CA . PRO A 1 297 ? -15.383 -19.328 -19.656 1 94.25 297 PRO A CA 1
ATOM 2346 C C . PRO A 1 297 ? -16.094 -20.062 -20.781 1 94.25 297 PRO A C 1
ATOM 2348 O O . PRO A 1 297 ? -15.891 -21.266 -20.969 1 94.25 297 PRO A O 1
ATOM 2351 N N . ALA A 1 298 ? -16.859 -19.344 -21.594 1 95.75 298 ALA A N 1
ATOM 2352 C CA . ALA A 1 298 ? -17.562 -19.969 -22.703 1 95.75 298 ALA A CA 1
ATOM 2353 C C . ALA A 1 298 ? -16.594 -20.531 -23.734 1 95.75 298 ALA A C 1
ATOM 2355 O O . ALA A 1 298 ? -16.781 -21.641 -24.25 1 95.75 298 ALA A O 1
ATOM 2356 N N . GLU A 1 299 ? -15.617 -19.734 -24.031 1 94.38 299 GLU A N 1
ATOM 2357 C CA . GLU A 1 299 ? -14.594 -20.172 -24.984 1 94.38 299 GLU A CA 1
ATOM 2358 C C . GLU A 1 299 ? -13.859 -21.406 -24.469 1 94.38 299 GLU A C 1
ATOM 2360 O O . GLU A 1 299 ? -13.586 -22.344 -25.234 1 94.38 299 GLU A O 1
ATOM 2365 N N . LEU A 1 300 ? -13.531 -21.422 -23.234 1 93.94 300 LEU A N 1
ATOM 2366 C CA . LEU A 1 300 ? -12.852 -22.562 -22.641 1 93.94 300 LEU A CA 1
ATOM 2367 C C . LEU A 1 300 ? -13.742 -23.797 -22.641 1 93.94 300 LEU A C 1
ATOM 2369 O O . LEU A 1 300 ? -13.289 -24.906 -22.969 1 93.94 300 LEU A O 1
ATOM 2373 N N . ALA A 1 301 ? -14.992 -23.578 -22.312 1 94.81 301 ALA A N 1
ATOM 2374 C CA . ALA A 1 301 ? -15.945 -24.688 -22.312 1 94.81 301 ALA A CA 1
ATOM 2375 C C . ALA A 1 301 ? -16.062 -25.312 -23.703 1 94.81 301 ALA A C 1
ATOM 2377 O O . ALA A 1 301 ? -16.078 -26.547 -23.828 1 94.81 301 ALA A O 1
ATOM 2378 N N . GLN A 1 302 ? -16.125 -24.469 -24.625 1 95.06 302 GLN A N 1
ATOM 2379 C CA . GLN A 1 302 ? -16.219 -24.953 -26 1 95.06 302 GLN A CA 1
ATOM 2380 C C . GLN A 1 302 ? -15.016 -25.812 -26.375 1 95.06 302 GLN A C 1
ATOM 2382 O O . GLN A 1 302 ? -15.148 -26.828 -27.062 1 95.06 302 GLN A O 1
ATOM 2387 N N . GLU A 1 303 ? -13.859 -25.359 -25.969 1 93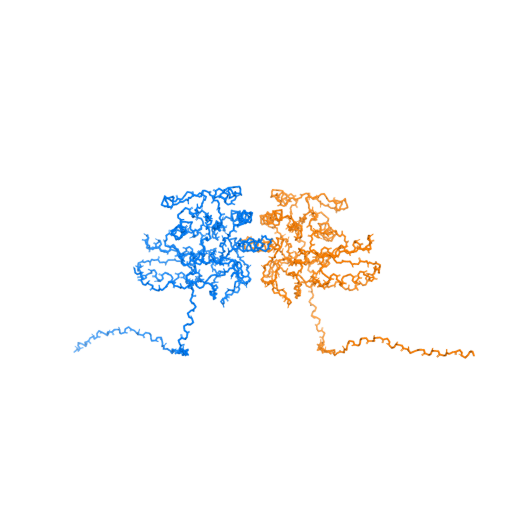.19 303 GLU A N 1
ATOM 2388 C CA . GLU A 1 303 ? -12.648 -26.125 -26.234 1 93.19 303 GLU A CA 1
ATOM 2389 C C . GLU A 1 303 ? -12.688 -27.469 -25.516 1 93.19 303 GLU A C 1
ATOM 2391 O O . GLU A 1 303 ? -12.266 -28.484 -26.078 1 93.19 303 GLU A O 1
ATOM 2396 N N . VAL A 1 304 ? -13.172 -27.547 -24.328 1 92.19 304 VAL A N 1
ATOM 2397 C CA . VAL A 1 304 ? -13.25 -28.781 -23.547 1 92.19 304 VAL A CA 1
ATOM 2398 C C . VAL A 1 304 ? -14.281 -29.719 -24.156 1 92.19 304 VAL A C 1
ATOM 2400 O O . VAL A 1 304 ? -14.07 -30.938 -24.203 1 92.19 304 VAL A O 1
ATOM 2403 N N . LEU A 1 305 ? -15.344 -29.172 -24.703 1 93.5 305 LEU A N 1
ATOM 2404 C CA . LEU A 1 305 ? -16.422 -29.953 -25.281 1 93.5 305 LEU A CA 1
ATOM 2405 C C . LEU A 1 305 ? -15.953 -30.719 -26.516 1 93.5 305 LEU A C 1
ATOM 2407 O O . LEU A 1 305 ? -16.516 -31.75 -26.875 1 93.5 305 LEU A O 1
ATOM 2411 N N . LYS A 1 306 ? -14.93 -30.203 -27.172 1 92.44 306 LYS A N 1
ATOM 2412 C CA . LYS A 1 306 ? -14.359 -30.906 -28.312 1 92.44 306 LYS A CA 1
ATOM 2413 C C . LYS A 1 306 ? -13.766 -32.25 -27.891 1 92.44 306 LYS A C 1
ATOM 2415 O O . LYS A 1 306 ? -13.703 -33.188 -28.688 1 92.44 306 LYS A O 1
ATOM 2420 N N . HIS A 1 307 ? -13.344 -32.406 -26.672 1 91 307 HIS A N 1
ATOM 2421 C CA . HIS A 1 307 ? -12.688 -33.594 -26.172 1 91 307 HIS A CA 1
ATOM 2422 C C . HIS A 1 307 ? -13.625 -34.406 -25.281 1 91 307 HIS A C 1
ATOM 2424 O O . HIS A 1 307 ? -13.492 -35.625 -25.172 1 91 307 HIS A O 1
ATOM 2430 N N . ILE A 1 308 ? -14.523 -33.688 -24.656 1 93.31 308 ILE A N 1
ATOM 2431 C CA . ILE A 1 308 ? -15.539 -34.312 -23.812 1 93.31 308 ILE A CA 1
ATOM 2432 C C . ILE A 1 308 ? -16.922 -33.812 -24.219 1 93.31 308 ILE A C 1
ATOM 2434 O O . ILE A 1 308 ? -17.531 -33 -23.531 1 93.31 308 ILE A O 1
ATOM 2438 N N . PRO A 1 309 ? -17.484 -34.375 -25.203 1 92.69 309 PRO A N 1
ATOM 2439 C CA . PRO A 1 309 ? -18.734 -33.875 -25.812 1 92.69 309 PRO A CA 1
ATOM 2440 C C . PRO A 1 309 ? -19.922 -33.969 -24.844 1 92.69 309 PRO A C 1
ATOM 2442 O O . PRO A 1 309 ? -20.906 -33.25 -25.016 1 92.69 309 PRO A O 1
ATOM 2445 N N . GLU A 1 310 ? -19.875 -34.781 -23.844 1 93.88 310 GLU A N 1
ATOM 2446 C CA . GLU A 1 310 ? -21 -34.969 -22.922 1 93.88 310 GLU A CA 1
ATOM 2447 C C . GLU A 1 310 ? -20.969 -33.969 -21.781 1 93.88 310 GLU A C 1
ATOM 2449 O O . GLU A 1 310 ? -21.859 -33.938 -20.938 1 93.88 310 GLU A O 1
ATOM 2454 N N . LEU A 1 311 ? -19.938 -33.125 -21.781 1 95.31 311 LEU A N 1
ATOM 2455 C CA . LEU A 1 311 ? -19.781 -32.156 -20.688 1 95.31 311 LEU A CA 1
ATOM 2456 C C . LEU A 1 311 ? -20.969 -31.219 -20.625 1 95.31 311 LEU A C 1
ATOM 2458 O O . LEU A 1 311 ? -21.391 -30.688 -21.656 1 95.31 311 LEU A O 1
ATOM 2462 N N . GLN A 1 312 ? -21.578 -31.094 -19.406 1 96.44 312 GLN A N 1
ATOM 2463 C CA . GLN A 1 312 ? -22.625 -30.109 -19.141 1 96.44 312 GLN A CA 1
ATOM 2464 C C . GLN A 1 312 ? -22.078 -28.922 -18.359 1 96.44 312 GLN A C 1
ATOM 2466 O O . GLN A 1 312 ? -21.562 -29.094 -17.25 1 96.44 312 GLN A O 1
ATOM 2471 N N . VAL A 1 313 ? -22.156 -27.812 -19 1 96.25 313 VAL A N 1
ATOM 2472 C CA . VAL A 1 313 ? -21.656 -26.609 -18.344 1 96.25 313 VAL A CA 1
ATOM 2473 C C . VAL A 1 313 ? -22.828 -25.703 -17.938 1 96.25 313 VAL A C 1
ATOM 2475 O O . VAL A 1 313 ? -23.703 -25.406 -18.75 1 96.25 313 VAL A O 1
ATOM 2478 N N . THR A 1 314 ? -22.906 -25.406 -16.656 1 96.38 314 THR A N 1
ATOM 2479 C CA . THR A 1 314 ? -23.875 -24.438 -16.141 1 96.38 314 THR A CA 1
ATOM 2480 C C . THR A 1 314 ? -23.172 -23.234 -15.531 1 96.38 314 THR A C 1
ATOM 2482 O O . THR A 1 314 ? -21.984 -23.312 -15.211 1 96.38 314 THR A O 1
ATOM 2485 N N . TYR A 1 315 ? -23.875 -22.156 -15.477 1 95.75 315 TYR A N 1
ATOM 2486 C CA . TYR A 1 315 ? -23.297 -20.938 -14.93 1 95.75 315 TYR A CA 1
ATOM 2487 C C . TYR A 1 315 ? -24.062 -20.484 -13.695 1 95.75 315 TYR A C 1
ATOM 2489 O O . TYR A 1 315 ? -25.266 -20.234 -13.758 1 95.75 315 TYR A O 1
ATOM 2497 N N . ASN A 1 316 ? -23.359 -20.531 -12.586 1 95.06 316 ASN A N 1
ATOM 2498 C CA . ASN A 1 316 ? -23.828 -20 -11.312 1 95.06 316 ASN A CA 1
ATOM 2499 C C . ASN A 1 316 ? -22.891 -18.922 -10.773 1 95.06 316 ASN A C 1
ATOM 2501 O O . ASN A 1 316 ? -21.969 -19.219 -10.016 1 95.06 316 ASN A O 1
ATOM 2505 N N . VAL A 1 317 ? -23.281 -17.703 -11.07 1 93.94 317 VAL A N 1
ATOM 2506 C CA . VAL A 1 317 ? -22.344 -16.594 -10.93 1 93.94 317 VAL A CA 1
ATOM 2507 C C . VAL A 1 317 ? -22.203 -16.219 -9.461 1 93.94 317 VAL A C 1
ATOM 2509 O O . VAL A 1 317 ? -23.203 -15.984 -8.773 1 93.94 317 VAL A O 1
ATOM 2512 N N . ASP A 1 318 ? -20.953 -16.281 -9.008 1 90.94 318 ASP A N 1
ATOM 2513 C CA . ASP A 1 318 ? -20.594 -15.703 -7.715 1 90.94 318 ASP A CA 1
ATOM 2514 C C . ASP A 1 318 ? -20.359 -14.203 -7.824 1 90.94 318 ASP A C 1
ATOM 2516 O O . ASP A 1 318 ? -19.438 -13.758 -8.508 1 90.94 318 ASP A O 1
ATOM 2520 N N . PRO A 1 319 ? -21.156 -13.422 -7.121 1 87.31 319 PRO A N 1
ATOM 2521 C CA . PRO A 1 319 ? -21.062 -11.977 -7.301 1 87.31 319 PRO A CA 1
ATOM 2522 C C . PRO A 1 319 ? -19.688 -11.422 -6.918 1 87.31 319 PRO A C 1
ATOM 2524 O O . PRO A 1 319 ? -19.219 -10.469 -7.531 1 87.31 319 PRO A O 1
ATOM 2527 N N . VAL A 1 320 ? -19.094 -11.984 -5.98 1 83.75 320 VAL A N 1
ATOM 2528 C CA . VAL A 1 320 ? -17.797 -11.492 -5.527 1 83.75 320 VAL A CA 1
ATOM 2529 C C . VAL A 1 320 ? -16.734 -11.789 -6.586 1 83.75 320 VAL A C 1
ATOM 2531 O O . VAL A 1 320 ? -16.016 -10.891 -7.016 1 83.75 320 VAL A O 1
ATOM 2534 N N . ARG A 1 321 ? -16.688 -12.984 -7.004 1 87 321 ARG A N 1
ATOM 2535 C CA . ARG A 1 321 ? -15.711 -13.383 -8.016 1 87 321 ARG A CA 1
ATOM 2536 C C . ARG A 1 321 ? -15.969 -12.664 -9.336 1 87 321 ARG A C 1
ATOM 2538 O O . ARG A 1 321 ? -15.031 -12.305 -10.047 1 87 321 ARG A O 1
ATOM 2545 N N . GLN A 1 322 ? -17.219 -12.453 -9.625 1 88.94 322 GLN A N 1
ATOM 2546 C CA . GLN A 1 322 ? -17.578 -11.758 -10.852 1 88.94 322 GLN A CA 1
ATOM 2547 C C . GLN A 1 322 ? -17.094 -10.312 -10.828 1 88.94 322 GLN A C 1
ATOM 2549 O O . GLN A 1 322 ? -16.594 -9.805 -11.836 1 88.94 322 GLN A O 1
ATOM 2554 N N . ALA A 1 323 ? -17.25 -9.742 -9.734 1 82.81 323 ALA A N 1
ATOM 2555 C CA . ALA A 1 323 ? -16.781 -8.359 -9.594 1 82.81 323 ALA A CA 1
ATOM 2556 C C . ALA A 1 323 ? -15.273 -8.273 -9.773 1 82.81 323 ALA A C 1
ATOM 2558 O O . ALA A 1 323 ? -14.773 -7.375 -10.461 1 82.81 323 ALA A O 1
ATOM 2559 N N . ILE A 1 324 ? -14.633 -9.18 -9.25 1 81.56 324 ILE A N 1
ATOM 2560 C CA . ILE A 1 324 ? -13.18 -9.211 -9.336 1 81.56 324 ILE A CA 1
ATOM 2561 C C . ILE A 1 324 ? -12.75 -9.414 -10.789 1 81.56 324 ILE A C 1
ATOM 2563 O O . ILE A 1 324 ? -11.859 -8.719 -11.289 1 81.56 324 ILE A O 1
ATOM 2567 N N . GLY A 1 325 ? -13.352 -10.32 -11.391 1 82.5 325 GLY A N 1
ATOM 2568 C CA . GLY A 1 325 ? -13.031 -10.609 -12.781 1 82.5 325 GLY A CA 1
ATOM 2569 C C . GLY A 1 325 ? -13.305 -9.438 -13.711 1 82.5 325 GLY A C 1
ATOM 2570 O O . GLY A 1 325 ? -12.609 -9.25 -14.711 1 82.5 325 GLY A O 1
ATOM 2571 N N . GLY A 1 326 ? -14.328 -8.688 -13.359 1 76.38 326 GLY A N 1
ATOM 2572 C CA . GL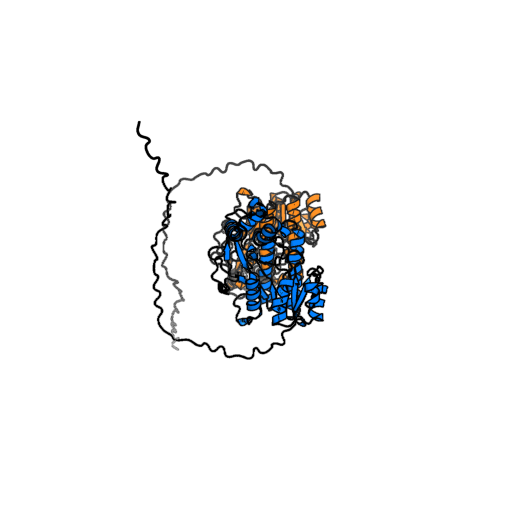Y A 1 326 ? -14.711 -7.547 -14.18 1 76.38 326 GLY A CA 1
ATOM 2573 C C . GLY A 1 326 ? -13.672 -6.441 -14.18 1 76.38 326 GLY A C 1
ATOM 2574 O O . GLY A 1 326 ? -13.492 -5.75 -15.188 1 76.38 326 GLY A O 1
ATOM 2575 N N . TYR A 1 327 ? -13.094 -6.305 -13.109 1 69.81 327 TYR A N 1
ATOM 2576 C CA . TYR A 1 327 ? -12.117 -5.23 -12.984 1 69.81 327 TYR A CA 1
ATOM 2577 C C . TYR A 1 327 ? -10.766 -5.652 -13.547 1 69.81 327 TYR A C 1
ATOM 2579 O O . TYR A 1 327 ? -9.914 -4.809 -13.836 1 69.81 327 TYR A O 1
ATOM 2587 N N . THR A 1 328 ? -10.5 -6.906 -13.57 1 63.75 328 THR A N 1
ATOM 2588 C CA . THR A 1 328 ? -9.188 -7.434 -13.945 1 63.75 328 THR A CA 1
ATOM 2589 C C . THR A 1 328 ? -9.086 -7.625 -15.453 1 63.75 328 THR A C 1
ATOM 2591 O O . THR A 1 328 ? -8.047 -8.023 -15.969 1 63.75 328 THR A O 1
ATOM 2594 N N . ALA A 1 329 ? -10.133 -7.32 -16.219 1 55.41 329 ALA A N 1
ATOM 2595 C CA . ALA A 1 329 ? -10.117 -7.621 -17.656 1 55.41 329 ALA A CA 1
ATOM 2596 C C . ALA A 1 329 ? -8.852 -7.082 -18.312 1 55.41 329 ALA A C 1
ATOM 2598 O O . ALA A 1 329 ? -8.312 -6.059 -17.891 1 55.41 329 ALA A O 1
ATOM 2599 N N . ALA A 1 330 ? -8.18 -7.957 -19.141 1 53.28 330 ALA A N 1
ATOM 2600 C CA . ALA A 1 330 ? -6.863 -8.297 -19.672 1 53.28 330 ALA A CA 1
ATOM 2601 C C . ALA A 1 330 ? -6.18 -7.062 -20.266 1 53.28 330 ALA A C 1
ATOM 2603 O O . ALA A 1 330 ? -6.758 -6.375 -21.109 1 53.28 330 ALA A O 1
ATOM 2604 N N . PRO A 1 331 ? -5.086 -6.57 -19.562 1 50.41 331 PRO A N 1
ATOM 2605 C CA . PRO A 1 331 ? -4.172 -5.727 -20.328 1 50.41 331 PRO A CA 1
ATOM 2606 C C . PRO A 1 331 ? -3.643 -6.418 -21.578 1 50.41 331 PRO A C 1
ATOM 2608 O O . PRO A 1 331 ? -3.357 -7.617 -21.562 1 50.41 331 PRO A O 1
ATOM 2611 N N . THR A 1 332 ? -3.945 -6.121 -22.734 1 46.81 332 THR A N 1
ATOM 2612 C CA . THR A 1 332 ? -3.166 -6.594 -23.875 1 46.81 332 THR A CA 1
ATOM 2613 C C . THR A 1 332 ? -1.794 -5.922 -23.906 1 46.81 332 THR A C 1
ATOM 2615 O O . THR A 1 332 ? -1.688 -4.727 -24.188 1 46.81 332 THR A O 1
ATOM 2618 N N . SER A 1 333 ? -1.05 -6.16 -22.891 1 47.12 333 SER A N 1
ATOM 2619 C CA . SER A 1 333 ? 0.232 -5.469 -22.969 1 47.12 333 SER A CA 1
ATOM 2620 C C . SER A 1 333 ? 1.127 -6.086 -24.047 1 47.12 333 SER A C 1
ATOM 2622 O O . SER A 1 333 ? 1.017 -7.277 -24.328 1 47.12 333 SER A O 1
ATOM 2624 N N . GLU A 1 334 ? 1.832 -5.316 -24.797 1 43.66 334 GLU A N 1
ATOM 2625 C CA . GLU A 1 334 ? 2.951 -5.805 -25.594 1 43.66 334 GLU A CA 1
ATOM 2626 C C . GLU A 1 334 ? 4.027 -6.438 -24.719 1 43.66 334 GLU A C 1
ATOM 2628 O O . GLU A 1 334 ? 4.484 -5.824 -23.75 1 43.66 334 GLU A O 1
ATOM 2633 N N . PRO A 1 335 ? 4.254 -7.684 -24.766 1 44.28 335 PRO A N 1
ATOM 2634 C CA . PRO A 1 335 ? 5.168 -8.406 -23.875 1 44.28 335 PRO A CA 1
ATOM 2635 C C . PRO A 1 335 ? 6.594 -7.863 -23.922 1 44.28 335 PRO A C 1
ATOM 2637 O O . PRO A 1 335 ? 7.172 -7.75 -25.016 1 44.28 335 PRO A O 1
ATOM 2640 N N . LYS A 1 336 ? 7.059 -7.117 -23.031 1 44.34 336 LYS A N 1
ATOM 2641 C CA . LYS A 1 336 ? 8.508 -6.965 -23.031 1 44.34 336 LYS A CA 1
ATOM 2642 C C . LYS A 1 336 ? 9.203 -8.312 -22.859 1 44.34 336 LYS A C 1
ATOM 2644 O O . LYS A 1 336 ? 10.367 -8.469 -23.234 1 44.34 336 LYS A O 1
ATOM 2649 N N . PHE A 1 337 ? 8.562 -9.211 -22.125 1 40.53 337 PHE A N 1
ATOM 2650 C CA . PHE A 1 337 ? 9.062 -10.578 -21.984 1 40.53 337 PHE A CA 1
ATOM 2651 C C . PHE A 1 337 ? 8.133 -11.562 -22.672 1 40.53 337 PHE A C 1
ATOM 2653 O O . PHE A 1 337 ? 6.93 -11.602 -22.391 1 40.53 337 PHE A O 1
ATOM 2660 N N . SER A 1 338 ? 8.273 -11.57 -23.922 1 36.03 338 SER A N 1
ATOM 2661 C CA . SER A 1 338 ? 7.398 -12.352 -24.781 1 36.03 338 SER A CA 1
ATOM 2662 C C . SER A 1 338 ? 7.504 -13.844 -24.484 1 36.03 338 SER A C 1
ATOM 2664 O O . SER A 1 338 ? 8.609 -14.391 -24.438 1 36.03 338 SER A O 1
ATOM 2666 N N . CYS A 1 339 ? 6.629 -14.32 -23.75 1 35.41 339 CYS A N 1
ATOM 2667 C CA . CYS A 1 339 ? 6.453 -15.766 -23.797 1 35.41 339 CYS A CA 1
ATOM 2668 C C . CYS A 1 339 ? 6.047 -16.219 -25.203 1 35.41 339 CYS A C 1
ATOM 2670 O O . CYS A 1 339 ? 5.012 -15.789 -25.719 1 35.41 339 CYS A O 1
ATOM 2672 N N . ARG A 1 340 ? 6.988 -16.484 -25.984 1 31.84 340 ARG A N 1
ATOM 2673 C CA . ARG A 1 340 ? 6.598 -17.125 -27.234 1 31.84 340 ARG A CA 1
ATOM 2674 C C . ARG A 1 340 ? 5.707 -18.344 -26.984 1 31.84 340 ARG A C 1
ATOM 2676 O O . ARG A 1 340 ? 6.027 -19.188 -26.156 1 31.84 340 ARG A O 1
ATOM 2683 N N . PRO A 1 341 ? 4.441 -18.281 -27.297 1 31.89 341 PRO A N 1
ATOM 2684 C CA . PRO A 1 341 ? 3.678 -19.516 -27.172 1 31.89 341 PRO A CA 1
ATOM 2685 C C . PRO A 1 341 ? 4.469 -20.75 -27.625 1 31.89 341 PRO A C 1
ATOM 2687 O O . PRO A 1 341 ? 5.332 -20.641 -28.5 1 31.89 341 PRO A O 1
ATOM 2690 N N . PRO A 1 342 ? 4.645 -21.75 -26.75 1 30.02 342 PRO A N 1
ATOM 2691 C CA . PRO A 1 342 ? 5.227 -22.922 -27.391 1 30.02 342 PRO A CA 1
ATOM 2692 C C . PRO A 1 342 ? 4.652 -23.188 -28.781 1 30.02 342 PRO A C 1
ATOM 2694 O O . PRO A 1 342 ? 3.518 -22.781 -29.078 1 30.02 342 PRO A O 1
ATOM 2697 N N . ARG A 1 343 ? 5.508 -23.391 -29.766 1 29.58 343 ARG A N 1
ATOM 2698 C CA . ARG A 1 343 ? 5.051 -23.969 -31.031 1 29.58 343 ARG A CA 1
ATOM 2699 C C . ARG A 1 343 ? 3.912 -24.953 -30.781 1 29.58 343 ARG A C 1
ATOM 2701 O O . ARG A 1 343 ? 3.859 -25.609 -29.734 1 29.58 343 ARG A O 1
ATOM 2708 N N . GLU A 1 344 ? 2.752 -24.781 -31.438 1 29.59 344 GLU A N 1
ATOM 2709 C CA . GLU A 1 344 ? 1.665 -25.75 -31.562 1 29.59 344 GLU A CA 1
ATOM 2710 C C . GLU A 1 344 ? 2.197 -27.188 -31.547 1 29.59 344 GLU A C 1
ATOM 2712 O O . GLU A 1 344 ? 2.604 -27.719 -32.594 1 29.59 344 GLU A O 1
ATOM 2717 N N . SER A 1 345 ? 3.219 -27.609 -30.812 1 27.52 345 SER A N 1
ATOM 2718 C CA . SER A 1 345 ? 3.207 -29.062 -30.922 1 27.52 345 SER A CA 1
ATOM 2719 C C . SER A 1 345 ? 1.841 -29.625 -30.562 1 27.52 345 SER A C 1
ATOM 2721 O O . SER A 1 345 ? 1.283 -29.297 -29.5 1 27.52 345 SER A O 1
ATOM 2723 N N . SER A 1 346 ? 0.935 -29.859 -31.5 1 27.19 346 SER A N 1
ATOM 2724 C CA . SER A 1 346 ? -0.194 -30.781 -31.5 1 27.19 346 SER A CA 1
ATOM 2725 C C . SER A 1 346 ? 0.047 -31.953 -30.562 1 27.19 346 SER A C 1
ATOM 2727 O O . SER A 1 346 ? 0.353 -33.062 -31 1 27.19 346 SER A O 1
ATOM 2729 N N . ARG A 1 347 ? 0.855 -31.875 -29.562 1 29.33 347 ARG A N 1
ATOM 2730 C CA . ARG A 1 347 ? 0.802 -33.125 -28.812 1 29.33 347 ARG A CA 1
ATOM 2731 C C . ARG A 1 347 ? -0.599 -33.375 -28.25 1 29.33 347 ARG A C 1
ATOM 2733 O O . ARG A 1 347 ? -1.121 -32.562 -27.484 1 29.33 347 ARG A O 1
ATOM 2740 N N . THR A 1 348 ? -1.541 -34.031 -29.031 1 22.66 348 THR A N 1
ATOM 2741 C CA . THR A 1 348 ? -2.623 -34.969 -28.75 1 22.66 348 THR A CA 1
ATOM 2742 C C . THR A 1 348 ? -2.275 -35.875 -27.562 1 22.66 348 THR A C 1
ATOM 2744 O O . THR A 1 348 ? -1.149 -36.375 -27.469 1 22.66 348 THR A O 1
ATOM 2747 N N . MET B 1 1 ? 46.281 77.812 -9.312 1 25.88 1 MET B N 1
ATOM 2748 C CA . MET B 1 1 ? 45.75 77 -8.211 1 25.88 1 MET B CA 1
ATOM 2749 C C . MET B 1 1 ? 44.312 76.562 -8.516 1 25.88 1 MET B C 1
ATOM 2751 O O . MET B 1 1 ? 43.375 77 -7.844 1 25.88 1 MET B O 1
ATOM 2755 N N . ASP B 1 2 ? 44.094 76.5 -9.781 1 25.75 2 ASP B N 1
ATOM 2756 C CA . ASP B 1 2 ? 43 76.312 -10.742 1 25.75 2 ASP B CA 1
ATOM 2757 C C . ASP B 1 2 ? 42.312 74.938 -10.516 1 25.75 2 ASP B C 1
ATOM 2759 O O . ASP B 1 2 ? 42.938 73.938 -10.586 1 25.75 2 ASP B O 1
ATOM 2763 N N . LYS B 1 3 ? 41.344 75 -9.445 1 27.3 3 LYS B N 1
ATOM 2764 C CA . LYS B 1 3 ? 40.344 74.188 -8.773 1 27.3 3 LYS B CA 1
ATOM 2765 C C . LYS B 1 3 ? 39.5 73.375 -9.781 1 27.3 3 LYS B C 1
ATOM 2767 O O . LYS B 1 3 ? 38.781 73.938 -10.594 1 27.3 3 LYS B O 1
ATOM 2772 N N . GLY B 1 4 ? 40.188 72.375 -10.406 1 25.14 4 GLY B N 1
ATOM 2773 C CA . GLY B 1 4 ? 39.812 71.5 -11.516 1 25.14 4 GLY B CA 1
ATOM 2774 C C . GLY B 1 4 ? 38.438 70.875 -11.336 1 25.14 4 GLY B C 1
ATOM 2775 O O . GLY B 1 4 ? 38.094 70.5 -10.227 1 25.14 4 GLY B O 1
ATOM 2776 N N . GLY B 1 5 ? 37.406 71.25 -12.07 1 25.22 5 GLY B N 1
ATOM 2777 C CA . GLY B 1 5 ? 35.969 71.062 -12.203 1 25.22 5 GLY B CA 1
ATOM 2778 C C . GLY B 1 5 ? 35.562 69.625 -12.469 1 25.22 5 GLY B C 1
ATOM 2779 O O . GLY B 1 5 ? 35.344 69.25 -13.617 1 25.22 5 GLY B O 1
ATOM 2780 N N . VAL B 1 6 ? 36.156 68.625 -11.734 1 25.53 6 VAL B N 1
ATOM 2781 C CA . VAL B 1 6 ? 36 67.25 -12.234 1 25.53 6 VAL B CA 1
ATOM 2782 C C . VAL B 1 6 ? 34.5 66.938 -12.336 1 25.53 6 VAL B C 1
ATOM 2784 O O . VAL B 1 6 ? 33.781 66.938 -11.336 1 25.53 6 VAL B O 1
ATOM 2787 N N . ARG B 1 7 ? 33.781 67.188 -13.398 1 25.53 7 ARG B N 1
ATOM 2788 C CA . ARG B 1 7 ? 32.375 67.062 -13.773 1 25.53 7 ARG B CA 1
ATOM 2789 C C . ARG B 1 7 ? 31.969 65.562 -13.781 1 25.53 7 ARG B C 1
ATOM 2791 O O . ARG B 1 7 ? 31.672 65 -14.836 1 25.53 7 ARG B O 1
ATOM 2798 N N . GLY B 1 8 ? 32.656 64.688 -12.992 1 22.28 8 GLY B N 1
ATOM 2799 C CA . GLY B 1 8 ? 32.469 63.344 -13.547 1 22.28 8 GLY B CA 1
ATOM 2800 C C . GLY B 1 8 ? 31 63.031 -13.805 1 22.28 8 GLY B C 1
ATOM 2801 O O . GLY B 1 8 ? 30.109 63.688 -13.273 1 22.28 8 GLY B O 1
ATOM 2802 N N . LYS B 1 9 ? 30.656 62.094 -14.805 1 25.16 9 LYS B N 1
ATOM 2803 C CA . LYS B 1 9 ? 29.656 61.438 -15.656 1 25.16 9 LYS B CA 1
ATOM 2804 C C . LYS B 1 9 ? 28.562 60.781 -14.828 1 25.16 9 LYS B C 1
ATOM 2806 O O . LYS B 1 9 ? 28.859 60.125 -13.812 1 25.16 9 LYS B O 1
ATOM 2811 N N . GLN B 1 10 ? 27.328 61.219 -14.906 1 22.61 10 GLN B N 1
ATOM 2812 C CA . GLN B 1 10 ? 26.031 60.906 -14.32 1 22.61 10 GLN B CA 1
ATOM 2813 C C . GLN B 1 10 ? 25.641 59.469 -14.594 1 22.61 10 GLN B C 1
ATOM 2815 O O . GLN B 1 10 ? 25.391 59.094 -15.742 1 22.61 10 GLN B O 1
ATOM 2820 N N . GLU B 1 11 ? 26.375 58.438 -14.062 1 21.89 11 GLU B N 1
ATOM 2821 C CA . GLU B 1 11 ? 26.141 57.031 -14.391 1 21.89 11 GLU B CA 1
ATOM 2822 C C . GLU B 1 11 ? 24.656 56.688 -14.305 1 21.89 11 GLU B C 1
ATOM 2824 O O . GLU B 1 11 ? 24.016 56.938 -13.281 1 21.89 11 GLU B O 1
ATOM 2829 N N . THR B 1 12 ? 23.906 56.688 -15.438 1 23.05 12 THR B N 1
ATOM 2830 C CA . THR B 1 12 ? 22.531 56.312 -15.805 1 23.05 12 THR B CA 1
ATOM 2831 C C . THR B 1 12 ? 22.141 54.969 -15.195 1 23.05 12 THR B C 1
ATOM 2833 O O . THR B 1 12 ? 22.875 54 -15.312 1 23.05 12 THR B O 1
ATOM 2836 N N . GLN B 1 13 ? 21.406 54.938 -14.094 1 20.83 13 GLN B N 1
ATOM 2837 C CA . GLN B 1 13 ? 20.906 53.812 -13.305 1 20.83 13 GLN B CA 1
ATOM 2838 C C . GLN B 1 13 ? 20.203 52.781 -14.188 1 20.83 13 GLN B C 1
ATOM 2840 O O . GLN B 1 13 ? 19.609 53.156 -15.211 1 20.83 13 GLN B O 1
ATOM 2845 N N . PRO B 1 14 ? 20.344 51.406 -14.047 1 22.27 14 PRO B N 1
ATOM 2846 C CA . PRO B 1 14 ? 20.078 50.156 -14.773 1 22.27 14 PRO B CA 1
ATOM 2847 C C . PRO B 1 14 ? 18.594 49.906 -14.969 1 22.27 14 PRO B C 1
ATOM 2849 O O . PRO B 1 14 ? 17.859 49.719 -13.992 1 22.27 14 PRO B O 1
ATOM 2852 N N . GLN B 1 15 ? 17.766 50.594 -15.672 1 19.81 15 GLN B N 1
ATOM 2853 C CA . GLN B 1 15 ? 16.328 50.344 -15.719 1 19.81 15 GLN B CA 1
ATOM 2854 C C . GLN B 1 15 ? 16.016 49 -16.375 1 19.81 15 GLN B C 1
ATOM 2856 O O . GLN B 1 15 ? 16.406 48.75 -17.516 1 19.81 15 GLN B O 1
ATOM 2861 N N . VAL B 1 16 ? 16.141 47.844 -15.773 1 20.88 16 VAL B N 1
ATOM 2862 C CA . VAL B 1 16 ? 15.969 46.594 -16.5 1 20.88 16 VAL B CA 1
ATOM 2863 C C . VAL B 1 16 ? 14.555 46.5 -17.062 1 20.88 16 VAL B C 1
ATOM 2865 O O . VAL B 1 16 ? 13.578 46.625 -16.328 1 20.88 16 VAL B O 1
ATOM 2868 N N . TRP B 1 17 ? 14.242 47.031 -18.203 1 17.83 17 TRP B N 1
ATOM 2869 C CA . TRP B 1 17 ? 12.992 47.094 -18.938 1 17.83 17 TRP B CA 1
ATOM 2870 C C . TRP B 1 17 ? 12.461 45.688 -19.25 1 17.83 17 TRP B C 1
ATOM 2872 O O . TRP B 1 17 ? 13.086 44.938 -20 1 17.83 17 TRP B O 1
ATOM 2882 N N . LEU B 1 18 ? 12.07 44.938 -18.344 1 20.14 18 LEU B N 1
ATOM 2883 C CA . LEU B 1 18 ? 11.523 43.625 -18.688 1 20.14 18 LEU B CA 1
ATOM 2884 C C . LEU B 1 18 ? 10.289 43.781 -19.578 1 20.14 18 LEU B C 1
ATOM 2886 O O . LEU B 1 18 ? 9.312 44.406 -19.172 1 20.14 18 LEU B O 1
ATOM 2890 N N . GLY B 1 19 ? 10.453 43.938 -20.844 1 19.25 19 GLY B N 1
ATOM 2891 C CA . GLY B 1 19 ? 9.492 44.469 -21.781 1 19.25 19 GLY B CA 1
ATOM 2892 C C . GLY B 1 19 ? 8.102 43.875 -21.641 1 19.25 19 GLY B C 1
ATOM 2893 O O . GLY B 1 19 ? 7.934 42.844 -20.969 1 19.25 19 GLY B O 1
ATOM 2894 N N . PRO B 1 20 ? 7.039 44.375 -22.5 1 18.81 20 PRO B N 1
ATOM 2895 C CA . PRO B 1 20 ? 5.617 44.719 -22.5 1 18.81 20 PRO B CA 1
ATOM 2896 C C . PRO B 1 20 ? 4.715 43.5 -22.75 1 18.81 20 PRO B C 1
ATOM 2898 O O . PRO B 1 20 ? 3.596 43.438 -22.234 1 18.81 20 PRO B O 1
ATOM 2901 N N . GLN B 1 21 ? 4.906 42.625 -23.781 1 21.03 21 GLN B N 1
ATOM 2902 C CA . GLN B 1 21 ? 3.775 42.406 -24.672 1 21.03 21 GLN B CA 1
ATOM 2903 C C . GLN B 1 21 ? 2.643 41.656 -23.984 1 21.03 21 GLN B C 1
ATOM 2905 O O . GLN B 1 21 ? 2.848 40.562 -23.453 1 21.03 21 GLN B O 1
ATOM 2910 N N . GLY B 1 22 ? 1.565 42.281 -23.453 1 19.53 22 GLY B N 1
ATOM 2911 C CA . GLY B 1 22 ? 0.424 42.094 -22.562 1 19.53 22 GLY B CA 1
ATOM 2912 C C . GLY B 1 22 ? -0.688 41.281 -23.203 1 19.53 22 GLY B C 1
ATOM 2913 O O . GLY B 1 22 ? -1.33 41.719 -24.156 1 19.53 22 GLY B O 1
ATOM 2914 N N . CYS B 1 23 ? -0.486 40.094 -23.859 1 19.03 23 CYS B N 1
ATOM 2915 C CA . CYS B 1 23 ? -1.628 39.531 -24.547 1 19.03 23 CYS B CA 1
ATOM 2916 C C . CYS B 1 23 ? -2.898 39.656 -23.719 1 19.03 23 CYS B C 1
ATOM 2918 O O . CYS B 1 23 ? -2.926 39.25 -22.547 1 19.03 23 CYS B O 1
ATOM 2920 N N . ARG B 1 24 ? -3.76 40.656 -24.031 1 21 24 ARG B N 1
ATOM 2921 C CA . ARG B 1 24 ? -4.977 41.156 -23.406 1 21 24 ARG B CA 1
ATOM 2922 C C . ARG B 1 24 ? -6.102 40.125 -23.484 1 21 24 ARG B C 1
ATOM 2924 O O . ARG B 1 24 ? -6.555 39.781 -24.578 1 21 24 ARG B O 1
ATOM 2931 N N . LEU B 1 25 ? -5.98 39.031 -23.094 1 18.52 25 LEU B N 1
ATOM 2932 C CA . LEU B 1 25 ? -7.121 38.156 -23.344 1 18.52 25 LEU B CA 1
ATOM 2933 C C . LEU B 1 25 ? -8.414 38.781 -22.859 1 18.52 25 LEU B C 1
ATOM 2935 O O . LEU B 1 25 ? -8.508 39.219 -21.703 1 18.52 25 LEU B O 1
ATOM 2939 N N . ARG B 1 26 ? -9.109 39.531 -23.719 1 19.59 26 ARG B N 1
ATOM 2940 C CA . ARG B 1 26 ? -10.352 40.281 -23.516 1 19.59 26 ARG B CA 1
ATOM 2941 C C . ARG B 1 26 ? -11.484 39.344 -23.109 1 19.59 26 ARG B C 1
ATOM 2943 O O . ARG B 1 26 ? -11.906 38.469 -23.891 1 19.59 26 ARG B O 1
ATOM 2950 N N . VAL B 1 27 ? -11.477 38.75 -22.172 1 19.44 27 VAL B N 1
ATOM 2951 C CA . VAL B 1 27 ? -12.641 37.906 -21.906 1 19.44 27 VAL B CA 1
ATOM 2952 C C . VAL B 1 27 ? -13.883 38.781 -21.719 1 19.44 27 VAL B C 1
ATOM 2954 O O . VAL B 1 27 ? -13.867 39.75 -20.938 1 19.44 27 VAL B O 1
ATOM 2957 N N . GLU B 1 28 ? -14.641 38.938 -22.75 1 21.75 28 GLU B N 1
ATOM 2958 C CA . GLU B 1 28 ? -15.883 39.719 -22.781 1 21.75 28 GLU B CA 1
ATOM 2959 C C . GLU B 1 28 ? -16.766 39.375 -21.578 1 21.75 28 GLU B C 1
ATOM 2961 O O . GLU B 1 28 ? -17 38.219 -21.266 1 21.75 28 GLU B O 1
ATOM 2966 N N . ARG B 1 29 ? -17.031 40.344 -20.703 1 22.62 29 ARG B N 1
ATOM 2967 C CA . ARG B 1 29 ? -17.812 40.438 -19.469 1 22.62 29 ARG B CA 1
ATOM 2968 C C . ARG B 1 29 ? -19.312 40.375 -19.766 1 22.62 29 ARG B C 1
ATOM 2970 O O . ARG B 1 29 ? -19.938 41.406 -20.016 1 22.62 29 ARG B O 1
ATOM 2977 N N . LYS B 1 30 ? -19.75 39.562 -20.703 1 24.62 30 LYS B N 1
ATOM 2978 C CA . LYS B 1 30 ? -21.156 39.938 -20.797 1 24.62 30 LYS B CA 1
ATOM 2979 C C . LYS B 1 30 ? -21.797 40.062 -19.406 1 24.62 30 LYS B C 1
ATOM 2981 O O . LYS B 1 30 ? -21.312 39.438 -18.453 1 24.62 30 LYS B O 1
ATOM 2986 N N . LYS B 1 31 ? -23.031 40.75 -19.297 1 22.8 31 LYS B N 1
ATOM 2987 C CA . LYS B 1 31 ? -23.969 41.344 -18.359 1 22.8 31 LYS B CA 1
ATOM 2988 C C . LYS B 1 31 ? -24.406 40.375 -17.281 1 22.8 31 LYS B C 1
ATOM 2990 O O . LYS B 1 31 ? -24.203 39.156 -17.422 1 22.8 31 LYS B O 1
ATOM 2995 N N . GLY B 1 32 ? -25.672 40.625 -16.469 1 20.97 32 GLY B N 1
ATOM 2996 C CA . GLY B 1 32 ? -26.109 40.625 -15.094 1 20.97 32 GLY B CA 1
ATOM 2997 C C . GLY B 1 32 ? -26.531 39.25 -14.594 1 20.97 32 GLY B C 1
ATOM 2998 O O . GLY B 1 32 ? -26.812 39.094 -13.406 1 20.97 32 GLY B O 1
ATOM 2999 N N . SER B 1 33 ? -27 38.344 -15.359 1 21.38 33 SER B N 1
ATOM 3000 C CA . SER B 1 33 ? -28.125 37.656 -14.75 1 21.38 33 SER B CA 1
ATOM 3001 C C . SER B 1 33 ? -27.672 36.812 -13.555 1 21.38 33 SER B C 1
ATOM 3003 O O . SER B 1 33 ? -26.75 36 -13.664 1 21.38 33 SER B O 1
ATOM 3005 N N . ARG B 1 34 ? -27.719 37.375 -12.336 1 22.72 34 ARG B N 1
ATOM 3006 C CA . ARG B 1 34 ? -27.469 36.969 -10.961 1 22.72 34 ARG B CA 1
ATOM 3007 C C . ARG B 1 34 ? -28.062 35.562 -10.711 1 22.72 34 ARG B C 1
ATOM 3009 O O . ARG B 1 34 ? -29.281 35.375 -10.82 1 22.72 34 ARG B O 1
ATOM 3016 N N . ILE B 1 35 ? -27.688 34.719 -11.352 1 21.28 35 ILE B N 1
ATOM 3017 C CA . ILE B 1 35 ? -28.453 33.562 -10.922 1 21.28 35 ILE B CA 1
ATOM 3018 C C . ILE B 1 35 ? -28.359 33.406 -9.406 1 21.28 35 ILE B C 1
ATOM 3020 O O . ILE B 1 35 ? -27.25 33.281 -8.859 1 21.28 35 ILE B O 1
ATOM 3024 N N . LYS B 1 36 ? -29.203 34.094 -8.586 1 23.05 36 LYS B N 1
ATOM 3025 C CA . LYS B 1 36 ? -29.453 34 -7.152 1 23.05 36 LYS B CA 1
ATOM 3026 C C . LYS B 1 36 ? -29.594 32.531 -6.723 1 23.05 36 LYS B C 1
ATOM 3028 O O . LYS B 1 36 ? -30.531 31.859 -7.117 1 23.05 36 LYS B O 1
ATOM 3033 N N . VAL B 1 37 ? -28.75 31.844 -6.953 1 23 37 VAL B N 1
ATOM 3034 C CA . VAL B 1 37 ? -29.047 30.547 -6.359 1 23 37 VAL B CA 1
ATOM 3035 C C . VAL B 1 37 ? -29.344 30.719 -4.871 1 23 37 VAL B C 1
ATOM 3037 O O . VAL B 1 37 ? -28.516 31.25 -4.125 1 23 37 VAL B O 1
ATOM 3040 N N . GLY B 1 38 ? -30.5 31.156 -4.457 1 22.2 38 GLY B N 1
ATOM 3041 C CA . GLY B 1 38 ? -31.062 31.266 -3.119 1 22.2 38 GLY B CA 1
ATOM 3042 C C . GLY B 1 38 ? -30.75 30.062 -2.25 1 22.2 38 GLY B C 1
ATOM 3043 O O . GLY B 1 38 ? -31.172 28.938 -2.562 1 22.2 38 GLY B O 1
ATOM 3044 N N . PHE B 1 39 ? -29.578 29.891 -1.959 1 23.66 39 PHE B N 1
ATOM 3045 C CA . PHE B 1 39 ? -29.359 28.906 -0.912 1 23.66 39 PHE B CA 1
ATOM 3046 C C . PHE B 1 39 ? -30.312 29.141 0.26 1 23.66 39 PHE B C 1
ATOM 3048 O O . PHE B 1 39 ? -30.188 30.156 0.955 1 23.66 39 PHE B O 1
ATOM 3055 N N . GLY B 1 40 ? -31.5 28.922 0.09 1 25.03 40 GLY B N 1
ATOM 3056 C CA . GLY B 1 40 ? -32.344 29 1.257 1 25.03 40 GLY B CA 1
ATOM 3057 C C . GLY B 1 40 ? -31.688 28.516 2.531 1 25.03 40 GLY B C 1
ATOM 3058 O O . GLY B 1 40 ? -30.734 27.75 2.482 1 25.03 40 GLY B O 1
ATOM 3059 N N . ALA B 1 41 ? -31.641 29.25 3.682 1 26.94 41 ALA B N 1
ATOM 3060 C CA . ALA B 1 41 ? -31.375 28.938 5.086 1 26.94 41 ALA B CA 1
ATOM 3061 C C . ALA B 1 41 ? -31.812 27.516 5.426 1 26.94 41 ALA B C 1
ATOM 3063 O O . ALA B 1 41 ? -32.938 27.281 5.855 1 26.94 41 ALA B O 1
ATOM 3064 N N . ARG B 1 42 ? -31.734 26.688 4.535 1 27.8 42 ARG B N 1
ATOM 3065 C CA . ARG B 1 42 ? -32.312 25.422 5.012 1 27.8 42 ARG B CA 1
ATOM 3066 C C . ARG B 1 42 ? -31.719 25.047 6.363 1 27.8 42 ARG B C 1
ATOM 3068 O O . ARG B 1 42 ? -30.547 25.312 6.641 1 27.8 42 ARG B O 1
ATOM 3075 N N . GLN B 1 43 ? -32.531 24.859 7.34 1 25.75 43 GLN B N 1
ATOM 3076 C CA . GLN B 1 43 ? -32.375 24.281 8.672 1 25.75 43 GLN B CA 1
ATOM 3077 C C . GLN B 1 43 ? -31.438 23.062 8.648 1 25.75 43 GLN B C 1
ATOM 3079 O O . GLN B 1 43 ? -31.734 22.078 7.977 1 25.75 43 GLN B O 1
ATOM 3084 N N . TYR B 1 44 ? -30.172 23.297 8.484 1 27.77 44 TYR B N 1
ATOM 3085 C CA . TYR B 1 44 ? -29.25 22.203 8.758 1 27.77 44 TYR B CA 1
ATOM 3086 C C . TYR B 1 44 ? -29.781 21.312 9.867 1 27.77 44 TYR B C 1
ATOM 3088 O O . TYR B 1 44 ? -30.125 21.781 10.953 1 27.77 44 TYR B O 1
ATOM 3096 N N . MET B 1 45 ? -30.734 20.531 9.508 1 27.28 45 MET B N 1
ATOM 3097 C CA . MET B 1 45 ? -31.062 19.562 10.531 1 27.28 45 MET B CA 1
ATOM 3098 C C . MET B 1 45 ? -29.828 19.188 11.359 1 27.28 45 MET B C 1
ATOM 3100 O O . MET B 1 45 ? -28.75 18.969 10.805 1 27.28 45 MET B O 1
ATOM 3104 N N . ALA B 1 46 ? -29.625 19.734 12.539 1 29.94 46 ALA B N 1
ATOM 3105 C CA . ALA B 1 46 ? -28.719 19.297 13.594 1 29.94 46 ALA B CA 1
ATOM 3106 C C . ALA B 1 46 ? -28.531 17.781 13.547 1 29.94 46 ALA B C 1
ATOM 3108 O O . ALA B 1 46 ? -29.438 17.031 13.875 1 29.94 46 ALA B O 1
ATOM 3109 N N . VAL B 1 47 ? -28.172 17.219 12.547 1 33.53 47 VAL B N 1
ATOM 3110 C CA . VAL B 1 47 ? -27.797 15.828 12.789 1 33.53 47 VAL B CA 1
ATOM 3111 C C . VAL B 1 47 ? -27.188 15.688 14.18 1 33.53 47 VAL B C 1
ATOM 3113 O O . VAL B 1 47 ? -26.406 16.547 14.617 1 33.53 47 VAL B O 1
ATOM 3116 N N . PRO B 1 48 ? -27.812 15.195 15.148 1 37.66 48 PRO B N 1
ATOM 3117 C CA . PRO B 1 48 ? -27.156 14.961 16.438 1 37.66 48 PRO B CA 1
ATOM 3118 C C . PRO B 1 48 ? -25.672 14.648 16.281 1 37.66 48 PRO B C 1
ATOM 3120 O O . PRO B 1 48 ? -25.297 13.672 15.617 1 37.66 48 PRO B O 1
ATOM 3123 N N . LEU B 1 49 ? -24.859 15.609 15.906 1 43.53 49 LEU B N 1
ATOM 3124 C CA . LEU B 1 49 ? -23.422 15.562 15.656 1 43.53 49 LEU B CA 1
ATOM 3125 C C . LEU B 1 49 ? -22.719 14.641 16.656 1 43.53 49 LEU B C 1
ATOM 3127 O O . LEU B 1 49 ? -22.766 14.883 17.859 1 43.53 49 LEU B O 1
ATOM 3131 N N . GLY B 1 50 ? -22.781 13.422 16.516 1 50.91 50 GLY B N 1
ATOM 3132 C CA . GLY B 1 50 ? -21.938 12.547 17.312 1 50.91 50 GLY B CA 1
ATOM 3133 C C . GLY B 1 50 ? -20.562 13.125 17.578 1 50.91 50 GLY B C 1
ATOM 3134 O O . GLY B 1 50 ? -20.25 14.234 17.125 1 50.91 50 GLY B O 1
ATOM 3135 N N . ARG B 1 51 ? -19.859 12.672 18.578 1 64.38 51 ARG B N 1
ATOM 3136 C CA . ARG B 1 51 ? -18.547 13.109 19.031 1 64.38 51 ARG B CA 1
ATOM 3137 C C . ARG B 1 51 ? -17.453 12.719 18.031 1 64.38 51 ARG B C 1
ATOM 3139 O O . ARG B 1 51 ? -17.609 11.742 17.297 1 64.38 51 ARG B O 1
ATOM 3146 N N . MET B 1 52 ? -16.578 13.805 17.844 1 69.25 52 MET B N 1
ATOM 3147 C CA . MET B 1 52 ? -15.43 13.578 16.969 1 69.25 52 MET B CA 1
ATOM 3148 C C . MET B 1 52 ? -14.156 13.367 17.781 1 69.25 52 MET B C 1
ATOM 3150 O O . MET B 1 52 ? -13.984 13.953 18.844 1 69.25 52 MET B O 1
ATOM 3154 N N . VAL B 1 53 ? -13.406 12.422 17.328 1 71 53 VAL B N 1
ATOM 3155 C CA . VAL B 1 53 ? -12.117 12.211 17.969 1 71 53 VAL B CA 1
ATOM 3156 C C . VAL B 1 53 ? -10.992 12.375 16.953 1 71 53 VAL B C 1
ATOM 3158 O O . VAL B 1 53 ? -11.133 11.961 15.797 1 71 53 VAL B O 1
ATOM 3161 N N . PHE B 1 54 ? -10.023 13.148 17.406 1 73 54 PHE B N 1
ATOM 3162 C CA . PHE B 1 54 ? -8.789 13.312 16.656 1 73 54 PHE B CA 1
ATOM 3163 C C . PHE B 1 54 ? -7.668 12.469 17.25 1 73 54 PHE B C 1
ATOM 3165 O O . PHE B 1 54 ? -7.355 12.594 18.422 1 73 54 PHE B O 1
ATOM 3172 N N . THR B 1 55 ? -7.219 11.562 16.453 1 66.88 55 THR B N 1
ATOM 3173 C CA . THR B 1 55 ? -6.086 10.781 16.938 1 66.88 55 THR B CA 1
ATOM 3174 C C . THR B 1 55 ? -4.766 11.398 16.484 1 66.88 55 THR B C 1
ATOM 3176 O O . THR B 1 55 ? -4.547 11.578 15.281 1 66.88 55 THR B O 1
ATOM 3179 N N . GLY B 1 56 ? -4.051 11.984 17.281 1 60 56 GLY B N 1
ATOM 3180 C CA . GLY B 1 56 ? -2.812 12.688 16.984 1 60 56 GLY B CA 1
ATOM 3181 C C . GLY B 1 56 ? -1.584 11.805 17.078 1 60 56 GLY B C 1
ATOM 3182 O O . GLY B 1 56 ? -1.604 10.781 17.766 1 60 56 GLY B O 1
ATOM 3183 N N . PRO B 1 57 ? -0.577 11.961 15.945 1 55.78 57 PRO B N 1
ATOM 3184 C CA . PRO B 1 57 ? 0.619 11.117 15.852 1 55.78 57 PRO B CA 1
ATOM 3185 C C . PRO B 1 57 ? 1.549 11.281 17.047 1 55.78 57 PRO B C 1
ATOM 3187 O O . PRO B 1 57 ? 2.648 10.727 17.062 1 55.78 57 PRO B O 1
ATOM 3190 N N . GLY B 1 58 ? 1.14 11.898 18.125 1 47.94 58 GLY B N 1
ATOM 3191 C CA . GLY B 1 58 ? 2.188 12.32 19.047 1 47.94 58 GLY B CA 1
ATOM 3192 C C . GLY B 1 58 ? 3.01 13.477 18.516 1 47.94 58 GLY B C 1
ATOM 3193 O O . GLY B 1 58 ? 2.473 14.391 17.875 1 47.94 58 GLY B O 1
ATOM 3194 N N . MET B 1 59 ? 4.402 13.438 18.703 1 39.91 59 MET B N 1
ATOM 3195 C CA . MET B 1 59 ? 5.375 14.469 18.344 1 39.91 59 MET B CA 1
ATOM 3196 C C . MET B 1 59 ? 5.633 14.484 16.844 1 39.91 59 MET B C 1
ATOM 3198 O O . MET B 1 59 ? 6.301 15.383 16.328 1 39.91 59 MET B O 1
ATOM 3202 N N . SER B 1 60 ? 5.031 13.586 16.125 1 43.25 60 SER B N 1
ATOM 3203 C CA . SER B 1 60 ? 5.617 13.422 14.805 1 43.25 60 SER B CA 1
ATOM 3204 C C . SER B 1 60 ? 4.656 13.867 13.711 1 43.25 60 SER B C 1
ATOM 3206 O O . SER B 1 60 ? 4.625 13.289 12.625 1 43.25 60 SER B O 1
ATOM 3208 N N . SER B 1 61 ? 3.729 14.781 13.992 1 56 61 SER B N 1
ATOM 3209 C CA . SER B 1 61 ? 2.912 15.32 12.906 1 56 61 SER B CA 1
ATOM 3210 C C . SER B 1 61 ? 3.049 16.844 12.812 1 56 61 SER B C 1
ATOM 3212 O O . SER B 1 61 ? 3.338 17.5 13.812 1 56 61 SER B O 1
ATOM 3214 N N . ASN B 1 62 ? 3.215 17.266 11.609 1 58.72 62 ASN B N 1
ATOM 3215 C CA . ASN B 1 62 ? 3.23 18.703 11.383 1 58.72 62 ASN B CA 1
ATOM 3216 C C . ASN B 1 62 ? 1.929 19.359 11.836 1 58.72 62 ASN B C 1
ATOM 3218 O O . ASN B 1 62 ? 1.83 20.578 11.898 1 58.72 62 ASN B O 1
ATOM 3222 N N . ILE B 1 63 ? 0.924 18.438 12.062 1 63.5 63 ILE B N 1
ATOM 3223 C CA . ILE B 1 63 ? -0.342 19 12.523 1 63.5 63 ILE B CA 1
ATOM 3224 C C . ILE B 1 63 ? -0.688 18.438 13.898 1 63.5 63 ILE B C 1
ATOM 3226 O O . ILE B 1 63 ? -1.355 17.391 14 1 63.5 63 ILE B O 1
ATOM 3230 N N . PRO B 1 64 ? -0.218 19.109 14.844 1 63.53 64 PRO B N 1
ATOM 3231 C CA . PRO B 1 64 ? -0.573 18.594 16.172 1 63.53 64 PRO B CA 1
ATOM 3232 C C . PRO B 1 64 ? -2.072 18.688 16.453 1 63.53 64 PRO B C 1
ATOM 3234 O O . PRO B 1 64 ? -2.764 19.531 15.891 1 63.53 64 PRO B O 1
ATOM 3237 N N . SER B 1 65 ? -2.51 17.812 17.203 1 62.59 65 SER B N 1
ATOM 3238 C CA . SER B 1 65 ? -3.934 17.703 17.5 1 62.59 65 SER B CA 1
ATOM 3239 C C . SER B 1 65 ? -4.496 19.016 18.031 1 62.59 65 SER B C 1
ATOM 3241 O O . SER B 1 65 ? -5.676 19.312 17.844 1 62.59 65 SER B O 1
ATOM 3243 N N . HIS B 1 66 ? -3.629 19.797 18.578 1 61.81 66 HIS B N 1
ATOM 3244 C CA . HIS B 1 66 ? -4.133 21 19.25 1 61.81 66 HIS B CA 1
ATOM 3245 C C . HIS B 1 66 ? -4.562 22.047 18.219 1 61.81 66 HIS B C 1
ATOM 3247 O O . HIS B 1 66 ? -5.309 22.984 18.562 1 61.81 66 HIS B O 1
ATOM 3253 N N . VAL B 1 67 ? -4.117 21.797 17.047 1 66.88 67 VAL B N 1
ATOM 3254 C CA . VAL B 1 67 ? -4.484 22.75 16 1 66.88 67 VAL B CA 1
ATOM 3255 C C . VAL B 1 67 ? -5.98 22.641 15.711 1 66.88 67 VAL B C 1
ATOM 3257 O O . VAL B 1 67 ? -6.602 23.609 15.258 1 66.88 67 VAL B O 1
ATOM 3260 N N . PHE B 1 68 ? -6.492 21.562 16.078 1 70.94 68 PHE B N 1
ATOM 3261 C CA . PHE B 1 68 ? -7.914 21.344 15.836 1 70.94 68 PHE B CA 1
ATOM 3262 C C . PHE B 1 68 ? -8.75 21.891 16.984 1 70.94 68 PHE B C 1
ATOM 3264 O O . PHE B 1 68 ? -9.969 22.016 16.875 1 70.94 68 PHE B O 1
ATOM 3271 N N . ASN B 1 69 ? -8.102 22.281 17.984 1 71.94 69 ASN B N 1
ATOM 3272 C CA . ASN B 1 69 ? -8.781 22.641 19.219 1 71.94 69 ASN B CA 1
ATOM 3273 C C . ASN B 1 69 ? -9.727 23.812 19.016 1 71.94 69 ASN B C 1
ATOM 3275 O O . ASN B 1 69 ? -10.945 23.641 19.031 1 71.94 69 ASN B O 1
ATOM 3279 N N . PHE B 1 70 ? -9.219 24.891 18.609 1 68.5 70 PHE B N 1
ATOM 3280 C CA . PHE B 1 70 ? -10.008 26.125 18.656 1 68.5 70 PHE B CA 1
ATOM 3281 C C . PHE B 1 70 ? -11.023 26.156 17.531 1 68.5 70 PHE B C 1
ATOM 3283 O O . PHE B 1 70 ? -12.227 26.312 17.781 1 68.5 70 PHE B O 1
ATOM 3290 N N . PRO B 1 71 ? -10.594 25.828 16.391 1 76.31 71 PRO B N 1
ATOM 3291 C CA . PRO B 1 71 ? -11.578 25.953 15.32 1 76.31 71 PRO B CA 1
ATOM 3292 C C . PRO B 1 71 ? -12.688 24.922 15.391 1 76.31 71 PRO B C 1
ATOM 3294 O O . PRO B 1 71 ? -13.844 25.219 15.086 1 76.31 71 PRO B O 1
ATOM 3297 N N . PHE B 1 72 ? -12.422 23.766 15.844 1 83.19 72 PHE B N 1
ATOM 3298 C CA . PHE B 1 72 ? -13.414 22.703 15.836 1 83.19 72 PHE B CA 1
ATOM 3299 C C . PHE B 1 72 ? -14.289 22.781 17.078 1 83.19 72 PHE B C 1
ATOM 3301 O O . PHE B 1 72 ? -15.508 22.594 17 1 83.19 72 PHE B O 1
ATOM 3308 N N . ARG B 1 73 ? -13.648 23.062 18.188 1 85.38 73 ARG B N 1
ATOM 3309 C CA . ARG B 1 73 ? -14.43 23.172 19.422 1 85.38 73 ARG B CA 1
ATOM 3310 C C . ARG B 1 73 ? -15.352 24.375 19.391 1 85.38 73 ARG B C 1
ATOM 3312 O O . ARG B 1 73 ? -16.453 24.344 19.938 1 85.38 73 ARG B O 1
ATOM 3319 N N . LYS B 1 74 ? -14.906 25.422 18.781 1 83.12 74 LYS B N 1
ATOM 3320 C CA . LYS B 1 74 ? -15.766 26.594 18.609 1 83.12 74 LYS B CA 1
ATOM 3321 C C . LYS B 1 74 ? -16.969 26.266 17.719 1 83.12 74 LYS B C 1
ATOM 3323 O O . LYS B 1 74 ? -18.078 26.703 18 1 83.12 74 LYS B O 1
ATOM 3328 N N . ARG B 1 75 ? -16.75 25.484 16.844 1 83.38 75 ARG B N 1
ATOM 3329 C CA . ARG B 1 75 ? -17.797 25.203 15.852 1 83.38 75 ARG B CA 1
ATOM 3330 C C . ARG B 1 75 ? -18.719 24.094 16.328 1 83.38 75 ARG B C 1
ATOM 3332 O O . ARG B 1 75 ? -19.938 24.172 16.141 1 83.38 75 ARG B O 1
ATOM 3339 N N . PHE B 1 76 ? -18.234 23.062 16.953 1 87.62 76 PHE B N 1
ATOM 3340 C CA . PHE B 1 76 ? -19.016 21.875 17.234 1 87.62 76 PHE B CA 1
ATOM 3341 C C . PHE B 1 76 ? -19.297 21.734 18.734 1 87.62 76 PHE B C 1
ATOM 3343 O O . PHE B 1 76 ? -20.078 20.891 19.141 1 87.62 76 PHE B O 1
ATOM 3350 N N . GLY B 1 77 ? -18.672 22.594 19.516 1 86.44 77 GLY B N 1
ATOM 3351 C CA . GLY B 1 77 ? -18.812 22.5 20.969 1 86.44 77 GLY B CA 1
ATOM 3352 C C . GLY B 1 77 ? -17.625 21.828 21.641 1 86.44 77 GLY B C 1
ATOM 3353 O O . GLY B 1 77 ? -17.125 20.812 21.172 1 86.44 77 GLY B O 1
ATOM 3354 N N . LYS B 1 78 ? -17.234 22.344 22.688 1 84.38 78 LYS B N 1
ATOM 3355 C CA . LYS B 1 78 ? -16.062 21.938 23.438 1 84.38 78 LYS B CA 1
ATOM 3356 C C . LYS B 1 78 ? -16.125 20.453 23.781 1 84.38 78 LYS B C 1
ATOM 3358 O O . LYS B 1 78 ? -15.156 19.719 23.594 1 84.38 78 LYS B O 1
ATOM 3363 N N . ASP B 1 79 ? -17.281 19.953 24.172 1 87.19 79 ASP B N 1
ATOM 3364 C CA . ASP B 1 79 ? -17.422 18.594 24.688 1 87.19 79 ASP B CA 1
ATOM 3365 C C . ASP B 1 79 ? -17.641 17.594 23.547 1 87.19 79 ASP B C 1
ATOM 3367 O O . ASP B 1 79 ? -17.531 16.391 23.75 1 87.19 79 ASP B O 1
ATOM 3371 N N . ASN B 1 80 ? -17.797 18.141 22.391 1 88.81 80 ASN B N 1
ATOM 3372 C CA . ASN B 1 80 ? -18.047 17.281 21.234 1 88.81 80 ASN B CA 1
ATOM 3373 C C . ASN B 1 80 ? -16.766 16.969 20.469 1 88.81 80 ASN B C 1
ATOM 3375 O O . ASN B 1 80 ? -16.781 16.156 19.562 1 88.81 80 ASN B O 1
ATOM 3379 N N . VAL B 1 81 ? -15.758 17.625 20.844 1 89.06 81 VAL B N 1
ATOM 3380 C CA . VAL B 1 81 ? -14.469 17.422 20.203 1 89.06 81 VAL B CA 1
ATOM 3381 C C . VAL B 1 81 ? -13.477 16.828 21.203 1 89.06 81 VAL B C 1
ATOM 3383 O O . VAL B 1 81 ? -13.117 17.469 22.188 1 89.06 81 VAL B O 1
ATOM 3386 N N . ILE B 1 82 ? -13.055 15.625 20.891 1 89.81 82 ILE B N 1
ATOM 3387 C CA . ILE B 1 82 ? -12.117 14.938 21.781 1 89.81 82 ILE B CA 1
ATOM 3388 C C . ILE B 1 82 ? -10.758 14.812 21.094 1 89.81 82 ILE B C 1
ATOM 3390 O O . ILE B 1 82 ? -10.648 14.266 20 1 89.81 82 ILE B O 1
ATOM 3394 N N . LEU B 1 83 ? -9.789 15.344 21.719 1 88.38 83 LEU B N 1
ATOM 3395 C CA . LEU B 1 83 ? -8.414 15.203 21.25 1 88.38 83 LEU B CA 1
ATOM 3396 C C . LEU B 1 83 ? -7.727 14.023 21.922 1 88.38 83 LEU B C 1
ATOM 3398 O O . LEU B 1 83 ? -8.055 13.664 23.047 1 88.38 83 LEU B O 1
ATOM 3402 N N . SER B 1 84 ? -6.848 13.359 21.172 1 87.75 84 SER B N 1
ATOM 3403 C CA . SER B 1 84 ? -6.133 12.227 21.734 1 87.75 84 SER B CA 1
ATOM 3404 C C . SER B 1 84 ? -4.688 12.18 21.25 1 87.75 84 SER B C 1
ATOM 3406 O O . SER B 1 84 ? -4.379 12.68 20.156 1 87.75 84 SER B O 1
ATOM 3408 N N . ASP B 1 85 ? -3.914 11.672 22.109 1 86.81 85 ASP B N 1
ATOM 3409 C CA . ASP B 1 85 ? -2.498 11.484 21.812 1 86.81 85 ASP B CA 1
ATOM 3410 C C . ASP B 1 85 ? -1.873 10.43 22.719 1 86.81 85 ASP B C 1
ATOM 3412 O O . ASP B 1 85 ? -2.465 10.047 23.734 1 86.81 85 ASP B O 1
ATOM 3416 N N . ILE B 1 86 ? -0.757 9.984 22.297 1 86.25 86 ILE B N 1
ATOM 3417 C CA . ILE B 1 86 ? -0.031 9.039 23.141 1 86.25 86 ILE B CA 1
ATOM 3418 C C . ILE B 1 86 ? 0.748 9.805 24.203 1 86.25 86 ILE B C 1
ATOM 3420 O O . ILE B 1 86 ? 1.131 9.227 25.234 1 86.25 86 ILE B O 1
ATOM 3424 N N . ARG B 1 87 ? 0.917 11.109 24 1 83.5 87 ARG B N 1
ATOM 3425 C CA . ARG B 1 87 ? 1.665 11.953 24.938 1 83.5 87 ARG B CA 1
ATOM 3426 C C . ARG B 1 87 ? 0.732 12.883 25.703 1 83.5 87 ARG B C 1
ATOM 3428 O O . ARG B 1 87 ? -0.355 13.211 25.219 1 83.5 87 ARG B O 1
ATOM 3435 N N . LYS B 1 88 ? 1.271 13.383 26.766 1 85.56 88 LYS B N 1
ATOM 3436 C CA . LYS B 1 88 ? 0.543 14.383 27.531 1 85.56 88 LYS B CA 1
ATOM 3437 C C . LYS B 1 88 ? 0.485 15.711 26.781 1 85.56 88 LYS B C 1
ATOM 3439 O O . LYS B 1 88 ? 1.492 16.172 26.25 1 85.56 88 LYS B O 1
ATOM 3444 N N . PRO B 1 89 ? -0.659 16.203 26.734 1 82.19 89 PRO B N 1
ATOM 3445 C CA . PRO B 1 89 ? -0.744 17.516 26.078 1 82.19 89 PRO B CA 1
ATOM 3446 C C . PRO B 1 89 ? -0.198 18.641 26.938 1 82.19 89 PRO B C 1
ATOM 3448 O O . PRO B 1 89 ? -0.103 18.516 28.156 1 82.19 89 PRO B O 1
ATOM 3451 N N . PRO B 1 90 ? 0.159 19.75 26.281 1 81.56 90 PRO B N 1
ATOM 3452 C CA . PRO B 1 90 ? 0.422 20.938 27.094 1 81.56 90 PRO B CA 1
ATOM 3453 C C . PRO B 1 90 ? -0.787 21.375 27.922 1 81.56 90 PRO B C 1
ATOM 3455 O O . PRO B 1 90 ? -1.923 21.016 27.578 1 81.56 90 PRO B O 1
ATOM 3458 N N . GLU B 1 91 ? -0.513 22.109 28.922 1 85.94 91 GLU B N 1
ATOM 3459 C CA . GLU B 1 91 ? -1.538 22.484 29.891 1 85.94 91 GLU B CA 1
ATOM 3460 C C . GLU B 1 91 ? -2.688 23.234 29.234 1 85.94 91 GLU B C 1
ATOM 3462 O O . GLU B 1 91 ? -3.855 22.969 29.531 1 85.94 91 GLU B O 1
ATOM 3467 N N . HIS B 1 92 ? -2.381 24.156 28.359 1 82.75 92 HIS B N 1
ATOM 3468 C CA . HIS B 1 92 ? -3.416 24.969 27.75 1 82.75 92 HIS B CA 1
ATOM 3469 C C . HIS B 1 92 ? -4.344 24.125 26.875 1 82.75 92 HIS B C 1
ATOM 3471 O O . HIS B 1 92 ? -5.527 24.453 26.734 1 82.75 92 HIS B O 1
ATOM 3477 N N . VAL B 1 93 ? -3.863 23.047 26.297 1 82.06 93 VAL B N 1
ATOM 3478 C CA . VAL B 1 93 ? -4.684 22.141 25.5 1 82.06 93 VAL B CA 1
ATOM 3479 C C . VAL B 1 93 ? -5.535 21.281 26.422 1 82.06 93 VAL B C 1
ATOM 3481 O O . VAL B 1 93 ? -6.723 21.062 26.156 1 82.06 93 VAL B O 1
ATOM 3484 N N . PHE B 1 94 ? -4.898 20.859 27.469 1 84.81 94 PHE B N 1
ATOM 3485 C CA . PHE B 1 94 ? -5.586 20.016 28.438 1 84.81 94 PHE B CA 1
ATOM 3486 C C . PHE B 1 94 ? -6.785 20.734 29.047 1 84.81 94 PHE B C 1
ATOM 3488 O O . PHE B 1 94 ? -7.836 20.125 29.266 1 84.81 94 PHE B O 1
ATOM 3495 N N . LEU B 1 95 ? -6.66 21.969 29.219 1 86.5 95 LEU B N 1
ATOM 3496 C CA . LEU B 1 95 ? -7.695 22.766 29.891 1 86.5 95 LEU B CA 1
ATOM 3497 C C . LEU B 1 95 ? -8.758 23.203 28.891 1 86.5 95 LEU B C 1
ATOM 3499 O O . LEU B 1 95 ? -9.852 23.625 29.281 1 86.5 95 LEU B O 1
ATOM 3503 N N . SER B 1 96 ? -8.492 23.078 27.703 1 85.31 96 SER B N 1
ATOM 3504 C CA . SER B 1 96 ? -9.375 23.609 26.672 1 85.31 96 SER B CA 1
ATOM 3505 C C . SER B 1 96 ? -10.531 22.672 26.391 1 85.31 96 SER B C 1
ATOM 3507 O O . SER B 1 96 ? -11.547 23.078 25.812 1 85.31 96 SER B O 1
ATOM 3509 N N . GLY B 1 97 ? -10.391 21.438 26.734 1 86.62 97 GLY B N 1
ATOM 3510 C CA . GLY B 1 97 ? -11.438 20.469 26.469 1 86.62 97 GLY B CA 1
ATOM 3511 C C . GLY B 1 97 ? -11 19.031 26.703 1 86.62 97 GLY B C 1
ATOM 3512 O O . GLY B 1 97 ? -9.906 18.781 27.203 1 86.62 97 GLY B O 1
ATOM 3513 N N . PRO B 1 98 ? -11.883 18.125 26.359 1 89.12 98 PRO B N 1
ATOM 3514 C CA . PRO B 1 98 ? -11.586 16.719 26.594 1 89.12 98 PRO B CA 1
ATOM 3515 C C . PRO B 1 98 ? -10.344 16.25 25.844 1 89.12 98 PRO B C 1
ATOM 3517 O O . PRO B 1 98 ? -10.156 16.594 24.672 1 89.12 98 PRO B O 1
ATOM 3520 N N . PHE B 1 99 ? -9.508 15.547 26.578 1 88.94 99 PHE B N 1
ATOM 3521 C CA . PHE B 1 99 ? -8.281 14.953 26.062 1 88.94 99 PHE B CA 1
ATOM 3522 C C . PHE B 1 99 ? -8.094 13.539 26.609 1 88.94 99 PHE B C 1
ATOM 3524 O O . PHE B 1 99 ? -8.227 13.305 27.812 1 88.94 99 PHE B O 1
ATOM 3531 N N . ILE B 1 100 ? -7.797 12.633 25.703 1 89.19 100 ILE B N 1
ATOM 3532 C CA . ILE B 1 100 ? -7.672 11.25 26.141 1 89.19 100 ILE B CA 1
ATOM 3533 C C . ILE B 1 100 ? -6.414 10.625 25.547 1 89.19 100 ILE B C 1
ATOM 3535 O O . ILE B 1 100 ? -5.945 11.055 24.484 1 89.19 100 ILE B O 1
ATOM 3539 N N . TYR B 1 101 ? -5.91 9.672 26.266 1 89.19 101 TYR B N 1
ATOM 3540 C CA . TYR B 1 101 ? -4.824 8.836 25.766 1 89.19 101 TYR B CA 1
ATOM 3541 C C . TYR B 1 101 ? -5.32 7.895 24.672 1 89.19 101 TYR B C 1
ATOM 3543 O O . TYR B 1 101 ? -6.371 7.27 24.812 1 89.19 101 TYR B O 1
ATOM 3551 N N . SER B 1 102 ? -4.566 7.836 23.562 1 89.81 102 SER B N 1
ATOM 3552 C CA . SER B 1 102 ? -4.898 6.891 22.5 1 89.81 102 SER B CA 1
ATOM 3553 C C . SER B 1 102 ? -3.645 6.332 21.844 1 89.81 102 SER B C 1
ATOM 3555 O O . SER B 1 102 ? -2.74 7.086 21.484 1 89.81 102 SER B O 1
ATOM 3557 N N . ASP B 1 103 ? -3.588 5.059 21.812 1 91.12 103 ASP B N 1
ATOM 3558 C CA . ASP B 1 103 ? -2.564 4.312 21.094 1 91.12 103 ASP B CA 1
ATOM 3559 C C . ASP B 1 103 ? -3.172 3.535 19.922 1 91.12 103 ASP B C 1
ATOM 3561 O O . ASP B 1 103 ? -3.846 2.523 20.125 1 91.12 103 ASP B O 1
ATOM 3565 N N . ILE B 1 104 ? -2.826 3.969 18.734 1 92.69 104 ILE B N 1
ATOM 3566 C CA . ILE B 1 104 ? -3.49 3.395 17.562 1 92.69 104 ILE B CA 1
ATOM 3567 C C . ILE B 1 104 ? -3.021 1.957 17.359 1 92.69 104 ILE B C 1
ATOM 3569 O O . ILE B 1 104 ? -3.625 1.204 16.594 1 92.69 104 ILE B O 1
ATOM 3573 N N . LEU B 1 105 ? -1.946 1.579 17.984 1 94.12 105 LEU B N 1
ATOM 3574 C CA . LEU B 1 105 ? -1.476 0.203 17.875 1 94.12 105 LEU B CA 1
ATOM 3575 C C . LEU B 1 105 ? -2.23 -0.707 18.844 1 94.12 105 LEU B C 1
ATOM 3577 O O . LEU B 1 105 ? -2.109 -1.932 18.766 1 94.12 105 LEU B O 1
ATOM 3581 N N . ASP B 1 106 ? -2.951 -0.091 19.703 1 94.44 106 ASP B N 1
ATOM 3582 C CA . ASP B 1 106 ? -3.783 -0.836 20.656 1 94.44 106 ASP B CA 1
ATOM 3583 C C . ASP B 1 106 ? -5.242 -0.853 20.203 1 94.44 106 ASP B C 1
ATOM 3585 O O . ASP B 1 106 ? -6.008 0.056 20.531 1 94.44 106 ASP B O 1
ATOM 3589 N N . TYR B 1 107 ? -5.605 -1.919 19.625 1 94.69 107 TYR B N 1
ATOM 3590 C CA . TYR B 1 107 ? -6.941 -2.064 19.062 1 94.69 107 TYR B CA 1
ATOM 3591 C C . TYR B 1 107 ? -8.016 -1.931 20.125 1 94.69 107 TYR B C 1
ATOM 3593 O O . TYR B 1 107 ? -9.031 -1.265 19.922 1 94.69 107 TYR B O 1
ATOM 3601 N N . LYS B 1 108 ? -7.863 -2.539 21.188 1 95.31 108 LYS B N 1
ATOM 3602 C CA . LYS B 1 108 ? -8.844 -2.506 22.281 1 95.31 108 LYS B CA 1
ATOM 3603 C C . LYS B 1 108 ? -9.016 -1.089 22.812 1 95.31 108 LYS B C 1
ATOM 3605 O O . LYS B 1 108 ? -10.125 -0.67 23.141 1 95.31 108 LYS B O 1
ATOM 3610 N N . ASN B 1 109 ? -7.883 -0.433 22.938 1 94.62 109 ASN B N 1
ATOM 3611 C CA . ASN B 1 109 ? -7.938 0.953 23.391 1 94.62 109 ASN B CA 1
ATOM 3612 C C . ASN B 1 109 ? -8.781 1.817 22.453 1 94.62 109 ASN B C 1
ATOM 3614 O O . ASN B 1 109 ? -9.594 2.617 22.906 1 94.62 109 ASN B O 1
ATOM 3618 N N . LEU B 1 110 ? -8.609 1.662 21.203 1 94.38 110 LEU B N 1
ATOM 3619 C CA . LEU B 1 110 ? -9.375 2.416 20.203 1 94.38 110 LEU B CA 1
ATOM 3620 C C . LEU B 1 110 ? -10.859 2.096 20.312 1 94.38 110 LEU B C 1
ATOM 3622 O O . LEU B 1 110 ? -11.695 2.998 20.266 1 94.38 110 LEU B O 1
ATOM 3626 N N . TRP B 1 111 ? -11.102 0.839 20.438 1 94.62 111 TRP B N 1
ATOM 3627 C CA . TRP B 1 111 ? -12.477 0.38 20.578 1 94.62 111 TRP B CA 1
ATOM 3628 C C . TRP B 1 111 ? -13.148 1.023 21.781 1 94.62 111 TRP B C 1
ATOM 3630 O O . TRP B 1 111 ? -14.273 1.53 21.688 1 94.62 111 TRP B O 1
ATOM 3640 N N . GLU B 1 112 ? -12.508 1.045 22.875 1 95.06 112 GLU B N 1
ATOM 3641 C CA . GLU B 1 112 ? -13.008 1.639 24.109 1 95.06 112 GLU B CA 1
ATOM 3642 C C . GLU B 1 112 ? -13.297 3.125 23.922 1 95.06 112 GLU B C 1
ATOM 3644 O O . GLU B 1 112 ? -14.328 3.623 24.391 1 95.06 112 GLU B O 1
ATOM 3649 N N . ILE B 1 113 ? -12.414 3.773 23.312 1 93.19 113 ILE B N 1
ATOM 3650 C CA . ILE B 1 113 ? -12.562 5.207 23.109 1 93.19 113 ILE B CA 1
ATOM 3651 C C . ILE B 1 113 ? -13.82 5.484 22.281 1 93.19 113 ILE B C 1
ATOM 3653 O O . ILE B 1 113 ? -14.617 6.355 22.641 1 93.19 113 ILE B O 1
ATOM 3657 N N . VAL B 1 114 ? -14.07 4.746 21.25 1 94.62 114 VAL B N 1
ATOM 3658 C CA . VAL B 1 114 ? -15.188 4.961 20.344 1 94.62 114 VAL B CA 1
ATOM 3659 C C . VAL B 1 114 ? -16.5 4.672 21.062 1 94.62 114 VAL B C 1
ATOM 3661 O O . VAL B 1 114 ? -17.453 5.449 20.969 1 94.62 114 VAL B O 1
ATOM 3664 N N . VAL B 1 115 ? -16.547 3.609 21.859 1 94.06 115 VAL B N 1
ATOM 3665 C CA . VAL B 1 115 ? -17.766 3.193 22.547 1 94.06 115 VAL B CA 1
ATOM 3666 C C . VAL B 1 115 ? -18.047 4.137 23.719 1 94.06 115 VAL B C 1
ATOM 3668 O O . VAL B 1 115 ? -19.141 4.695 23.812 1 94.06 115 VAL B O 1
ATOM 3671 N N . ASN B 1 116 ? -17.016 4.395 24.516 1 94 116 ASN B N 1
ATOM 3672 C CA . ASN B 1 116 ? -17.203 5.164 25.734 1 94 116 ASN B CA 1
ATOM 3673 C C . ASN B 1 116 ? -17.578 6.617 25.438 1 94 116 ASN B C 1
ATOM 3675 O O . ASN B 1 116 ? -18.25 7.266 26.234 1 94 116 ASN B O 1
ATOM 3679 N N . ASN B 1 117 ? -17.125 7.074 24.328 1 92.88 117 ASN B N 1
ATOM 3680 C CA . ASN B 1 117 ? -17.359 8.484 24.016 1 92.88 117 ASN B CA 1
ATOM 3681 C C . ASN B 1 117 ? -18.375 8.656 22.891 1 92.88 117 ASN B C 1
ATOM 3683 O O . ASN B 1 117 ? -18.578 9.766 22.406 1 92.88 117 ASN B O 1
ATOM 3687 N N . ARG B 1 118 ? -18.938 7.582 22.375 1 92.75 118 ARG B N 1
ATOM 3688 C CA . ARG B 1 118 ? -19.953 7.59 21.328 1 92.75 118 ARG B CA 1
ATOM 3689 C C . ARG B 1 118 ? -19.484 8.375 20.109 1 92.75 118 ARG B C 1
ATOM 3691 O O . ARG B 1 118 ? -20.172 9.266 19.625 1 92.75 118 ARG B O 1
ATOM 3698 N N . ILE B 1 119 ? -18.375 8.008 19.672 1 94.38 119 ILE B N 1
ATOM 3699 C CA . ILE B 1 119 ? -17.734 8.711 18.562 1 94.38 119 ILE B CA 1
ATOM 3700 C C . ILE B 1 119 ? -18.5 8.43 17.266 1 94.38 119 ILE B C 1
ATOM 3702 O O . ILE B 1 119 ? -18.891 7.293 17 1 94.38 119 ILE B O 1
ATOM 3706 N N . THR B 1 120 ? -18.641 9.508 16.484 1 94.62 120 THR B N 1
ATOM 3707 C CA . THR B 1 120 ? -19.266 9.328 15.172 1 94.62 120 THR B CA 1
ATOM 3708 C C . THR B 1 120 ? -18.312 9.742 14.055 1 94.62 120 THR B C 1
ATOM 3710 O O . THR B 1 120 ? -18.438 9.266 12.93 1 94.62 120 THR B O 1
ATOM 3713 N N . TRP B 1 121 ? -17.422 10.711 14.32 1 94.56 121 TRP B N 1
ATOM 3714 C CA . TRP B 1 121 ? -16.375 11.141 13.391 1 94.56 121 TRP B CA 1
ATOM 3715 C C . TRP B 1 121 ? -14.992 10.844 13.953 1 94.56 121 TRP B C 1
ATOM 3717 O O . TRP B 1 121 ? -14.703 11.133 15.117 1 94.56 121 TRP B O 1
ATOM 3727 N N . LEU B 1 122 ? -14.164 10.281 13.141 1 94.88 122 LEU B N 1
ATOM 3728 C CA . LEU B 1 122 ? -12.789 10.008 13.539 1 94.88 122 LEU B CA 1
ATOM 3729 C C . LEU B 1 122 ? -11.805 10.633 12.555 1 94.88 122 LEU B C 1
ATOM 3731 O O . LEU B 1 122 ? -11.883 10.383 11.352 1 94.88 122 LEU B O 1
ATOM 3735 N N . PHE B 1 123 ? -10.961 11.516 13.039 1 93.38 123 PHE B N 1
ATOM 3736 C CA . PHE B 1 123 ? -9.844 12.086 12.297 1 93.38 123 PHE B CA 1
ATOM 3737 C C . PHE B 1 123 ? -8.531 11.398 12.664 1 93.38 123 PHE B C 1
ATOM 3739 O O . PHE B 1 123 ? -8.023 11.594 13.773 1 93.38 123 PHE B O 1
ATOM 3746 N N . HIS B 1 124 ? -7.973 10.672 11.742 1 93.94 124 HIS B N 1
ATOM 3747 C CA . HIS B 1 124 ? -6.773 9.891 12.047 1 93.94 124 HIS B CA 1
ATOM 3748 C C . HIS B 1 124 ? -5.52 10.594 11.523 1 93.94 124 HIS B C 1
ATOM 3750 O O . HIS B 1 124 ? -5.129 10.398 10.375 1 93.94 124 HIS B O 1
ATOM 3756 N N . TYR B 1 125 ? -4.82 11.164 12.438 1 91.31 125 TYR B N 1
ATOM 3757 C CA . TYR B 1 125 ? -3.631 11.922 12.055 1 91.31 125 TYR B CA 1
ATOM 3758 C C . TYR B 1 125 ? -2.363 11.227 12.547 1 91.31 125 TYR B C 1
ATOM 3760 O O . TYR B 1 125 ? -1.253 11.703 12.297 1 91.31 125 TYR B O 1
ATOM 3768 N N . SER B 1 126 ? -2.486 10.141 13.195 1 89.62 126 SER B N 1
ATOM 3769 C CA . SER B 1 126 ? -1.309 9.469 13.734 1 89.62 126 SER B CA 1
ATOM 3770 C C . SER B 1 126 ? -0.457 8.867 12.625 1 89.62 126 SER B C 1
ATOM 3772 O O . SER B 1 126 ? -0.915 7.98 11.898 1 89.62 126 SER B O 1
ATOM 3774 N N . ALA B 1 127 ? 0.751 9.383 12.57 1 91.12 127 ALA B N 1
ATOM 3775 C CA . ALA B 1 127 ? 1.68 8.883 11.555 1 91.12 127 ALA B CA 1
ATOM 3776 C C . ALA B 1 127 ? 3.104 9.352 11.844 1 91.12 127 ALA B C 1
ATOM 3778 O O . ALA B 1 127 ? 3.309 10.406 12.438 1 91.12 127 ALA B O 1
ATOM 3779 N N . LEU B 1 128 ? 4.031 8.539 11.492 1 90.25 128 LEU B N 1
ATOM 3780 C CA . LEU B 1 128 ? 5.402 9.023 11.352 1 90.25 128 LEU B CA 1
ATOM 3781 C C . LEU B 1 128 ? 5.621 9.633 9.969 1 90.25 128 LEU B C 1
ATOM 3783 O O . LEU B 1 128 ? 5.301 9.023 8.953 1 90.25 128 LEU B O 1
ATOM 3787 N N . LEU B 1 129 ? 6.113 10.852 10 1 88.75 129 LEU B N 1
ATOM 3788 C CA . LEU B 1 129 ? 6.301 11.586 8.75 1 88.75 129 LEU B CA 1
ATOM 3789 C C . LEU B 1 129 ? 7.516 11.07 7.992 1 88.75 129 LEU B C 1
ATOM 3791 O O . LEU B 1 129 ? 8.125 10.07 8.391 1 88.75 129 LEU B O 1
ATOM 3795 N N . SER B 1 130 ? 7.875 11.664 6.828 1 88.31 130 SER B N 1
ATOM 3796 C CA . SER B 1 130 ? 8.812 11.117 5.855 1 88.31 130 SER B CA 1
ATOM 3797 C C . SER B 1 130 ? 10.219 11.016 6.43 1 88.31 130 SER B C 1
ATOM 3799 O O . SER B 1 130 ? 10.828 9.945 6.41 1 88.31 130 SER B O 1
ATOM 3801 N N . ALA B 1 131 ? 10.758 12.125 6.992 1 84.75 131 ALA B N 1
ATOM 3802 C CA . ALA B 1 131 ? 12.141 12.133 7.465 1 84.75 131 ALA B CA 1
ATOM 3803 C C . ALA B 1 131 ? 12.312 11.242 8.688 1 84.75 131 ALA B C 1
ATOM 3805 O O . ALA B 1 131 ? 13.242 10.438 8.758 1 84.75 131 ALA B O 1
ATOM 3806 N N . VAL B 1 132 ? 11.406 11.352 9.648 1 86.69 132 VAL B N 1
ATOM 3807 C CA . VAL B 1 132 ? 11.469 10.539 10.852 1 86.69 132 VAL B CA 1
ATOM 3808 C C . VAL B 1 132 ? 11.203 9.078 10.508 1 86.69 132 VAL B C 1
ATOM 3810 O O . VAL B 1 132 ? 11.812 8.18 11.086 1 86.69 132 VAL B O 1
ATOM 3813 N N . GLY B 1 133 ? 10.297 8.859 9.602 1 91.94 133 GLY B N 1
ATOM 3814 C CA . GLY B 1 133 ? 10.008 7.504 9.156 1 91.94 133 GLY B CA 1
ATOM 3815 C C . GLY B 1 133 ? 11.219 6.816 8.547 1 91.94 133 GLY B C 1
ATOM 3816 O O . GLY B 1 133 ? 11.453 5.629 8.789 1 91.94 133 GLY B O 1
ATOM 3817 N N . GLU B 1 134 ? 11.977 7.566 7.77 1 91.62 134 GLU B N 1
ATOM 3818 C CA . GLU B 1 134 ? 13.172 7 7.156 1 91.62 134 GLU B CA 1
ATOM 3819 C C . GLU B 1 134 ? 14.195 6.598 8.211 1 91.62 134 GLU B C 1
ATOM 3821 O O . GLU B 1 134 ? 14.984 5.672 8 1 91.62 134 GLU B O 1
ATOM 3826 N N . ALA B 1 135 ? 14.188 7.387 9.273 1 90.44 135 ALA B N 1
ATOM 3827 C CA . ALA B 1 135 ? 15.125 7.098 10.352 1 90.44 135 ALA B CA 1
ATOM 3828 C C . ALA B 1 135 ? 14.688 5.871 11.148 1 90.44 135 ALA B C 1
ATOM 3830 O O . ALA B 1 135 ? 15.508 5.234 11.82 1 90.44 135 ALA B O 1
ATOM 3831 N N . ASN B 1 136 ? 13.422 5.551 11.109 1 93.81 136 ASN B N 1
ATOM 3832 C CA . ASN B 1 136 ? 12.875 4.387 11.797 1 93.81 136 ASN B CA 1
ATOM 3833 C C . ASN B 1 136 ? 11.773 3.717 10.977 1 93.81 136 ASN B C 1
ATOM 3835 O O . ASN B 1 136 ? 10.594 3.822 11.312 1 93.81 136 ASN B O 1
ATOM 3839 N N . VAL B 1 137 ? 12.172 2.877 10.078 1 95.31 137 VAL B N 1
ATOM 3840 C CA . VAL B 1 137 ? 11.266 2.295 9.102 1 95.31 137 VAL B CA 1
ATOM 3841 C C . VAL B 1 137 ? 10.336 1.293 9.781 1 95.31 137 VAL B C 1
ATOM 3843 O O . VAL B 1 137 ? 9.148 1.221 9.469 1 95.31 137 VAL B O 1
ATOM 3846 N N . SER B 1 138 ? 10.844 0.515 10.734 1 95 138 SER B N 1
ATOM 3847 C CA . SER B 1 138 ? 10.023 -0.465 11.445 1 95 138 SER B CA 1
ATOM 3848 C C . SER B 1 138 ? 8.883 0.21 12.195 1 95 138 SER B C 1
ATOM 3850 O O . SER B 1 138 ? 7.738 -0.242 12.133 1 95 138 SER B O 1
ATOM 3852 N N . LEU B 1 139 ? 9.203 1.262 12.891 1 94.31 139 LEU B N 1
ATOM 3853 C CA . LEU B 1 139 ? 8.18 2.002 13.617 1 94.31 139 LEU B CA 1
ATOM 3854 C C . LEU B 1 139 ? 7.195 2.654 12.656 1 94.31 139 LEU B C 1
ATOM 3856 O O . LEU B 1 139 ? 5.992 2.701 12.922 1 94.31 139 LEU B O 1
ATOM 3860 N N . ALA B 1 140 ? 7.691 3.164 11.531 1 95.06 140 ALA B N 1
ATOM 3861 C CA . ALA B 1 140 ? 6.82 3.754 10.523 1 95.06 140 ALA B CA 1
ATOM 3862 C C . ALA B 1 140 ? 5.82 2.727 9.992 1 95.06 140 ALA B C 1
ATOM 3864 O O . ALA B 1 140 ? 4.637 3.029 9.828 1 95.06 140 ALA B O 1
ATOM 3865 N N . ARG B 1 141 ? 6.246 1.535 9.734 1 96.44 141 ARG B N 1
ATOM 3866 C CA . ARG B 1 141 ? 5.359 0.471 9.281 1 96.44 141 ARG B CA 1
ATOM 3867 C C . ARG B 1 141 ? 4.305 0.151 10.336 1 96.44 141 ARG B C 1
ATOM 3869 O O . ARG B 1 141 ? 3.125 -0.002 10.016 1 96.44 141 ARG B O 1
ATOM 3876 N N . ALA B 1 142 ? 4.75 0.076 11.539 1 95.19 142 ALA B N 1
ATOM 3877 C CA . ALA B 1 142 ? 3.838 -0.256 12.633 1 95.19 142 ALA B CA 1
ATOM 3878 C C . ALA B 1 142 ? 2.756 0.81 12.781 1 95.19 142 ALA B C 1
ATOM 3880 O O . ALA B 1 142 ? 1.563 0.497 12.781 1 95.19 142 ALA B O 1
ATOM 3881 N N . VAL B 1 143 ? 3.146 2.027 12.836 1 94.19 143 VAL B N 1
ATOM 3882 C CA . VAL B 1 143 ? 2.221 3.115 13.133 1 94.19 143 VAL B CA 1
ATOM 3883 C C . VAL B 1 143 ? 1.396 3.443 11.883 1 94.19 143 VAL B C 1
ATOM 3885 O O . VAL B 1 143 ? 0.165 3.502 11.945 1 94.19 143 VAL B O 1
ATOM 3888 N N . ASN B 1 144 ? 2.059 3.613 10.758 1 96.19 144 ASN B N 1
ATOM 3889 C CA . ASN B 1 144 ? 1.392 4.117 9.562 1 96.19 144 ASN B CA 1
ATOM 3890 C C . ASN B 1 144 ? 0.563 3.033 8.883 1 96.19 144 ASN B C 1
ATOM 3892 O O . ASN B 1 144 ? -0.409 3.332 8.188 1 96.19 144 ASN B O 1
ATOM 3896 N N . ILE B 1 145 ? 0.963 1.778 9.039 1 97.31 145 ILE B N 1
ATOM 3897 C CA . ILE B 1 145 ? 0.272 0.71 8.328 1 97.31 145 ILE B CA 1
ATOM 3898 C C . ILE B 1 145 ? -0.584 -0.092 9.305 1 97.31 145 ILE B C 1
ATOM 3900 O O . ILE B 1 145 ? -1.814 -0.076 9.219 1 97.31 145 ILE B O 1
ATOM 3904 N N . THR B 1 146 ? 0.047 -0.707 10.258 1 95.94 146 THR B N 1
ATOM 3905 C CA . THR B 1 146 ? -0.703 -1.519 11.211 1 95.94 146 THR B CA 1
ATOM 3906 C C . THR B 1 146 ? -1.684 -0.657 12 1 95.94 146 THR B C 1
ATOM 3908 O O . THR B 1 146 ? -2.83 -1.054 12.219 1 95.94 146 THR B O 1
ATOM 3911 N N . GLY B 1 147 ? -1.197 0.473 12.484 1 95.5 147 GLY B N 1
ATOM 3912 C CA . GLY B 1 147 ? -2.09 1.394 13.172 1 95.5 147 GLY B CA 1
ATOM 3913 C C . GLY B 1 147 ? -3.295 1.789 12.336 1 95.5 147 GLY B C 1
ATOM 3914 O O . GLY B 1 147 ? -4.414 1.844 12.852 1 95.5 147 GLY B O 1
ATOM 3915 N N . LEU B 1 148 ? -3.053 2.039 11.062 1 97.38 148 LEU B N 1
ATOM 3916 C CA . LEU B 1 148 ? -4.137 2.371 10.148 1 97.38 148 LEU B CA 1
ATOM 3917 C C . LEU B 1 148 ? -5.148 1.231 10.062 1 97.38 148 LEU B C 1
ATOM 3919 O O . LEU B 1 148 ? -6.355 1.47 10.031 1 97.38 148 LEU B O 1
ATOM 3923 N N . HIS B 1 149 ? -4.68 0.019 9.961 1 97.88 149 HIS B N 1
ATOM 3924 C CA . HIS B 1 149 ? -5.574 -1.131 9.883 1 97.88 149 HIS B CA 1
ATOM 3925 C C . HIS B 1 149 ? -6.512 -1.175 11.086 1 97.88 149 HIS B C 1
ATOM 3927 O O . HIS B 1 149 ? -7.707 -1.446 10.938 1 97.88 149 HIS B O 1
ATOM 3933 N N . ASN B 1 150 ? -5.965 -0.922 12.258 1 96.94 150 ASN B N 1
ATOM 3934 C CA . ASN B 1 150 ? -6.793 -0.885 13.461 1 96.94 150 ASN B CA 1
ATOM 3935 C C . ASN B 1 150 ? -7.871 0.191 13.367 1 96.94 150 ASN B C 1
ATOM 3937 O O . ASN B 1 150 ? -9.031 -0.052 13.719 1 96.94 150 ASN B O 1
ATOM 3941 N N . VAL B 1 151 ? -7.473 1.305 12.898 1 97.06 151 VAL B N 1
ATOM 3942 C CA . VAL B 1 151 ? -8.383 2.438 12.781 1 97.06 151 VAL B CA 1
ATOM 3943 C C . VAL B 1 151 ? -9.5 2.098 11.797 1 97.06 151 VAL B C 1
ATOM 3945 O O . VAL B 1 151 ? -10.672 2.357 12.07 1 97.06 151 VAL B O 1
ATOM 3948 N N . LEU B 1 152 ? -9.141 1.533 10.688 1 98.25 152 LEU B N 1
ATOM 3949 C CA . LEU B 1 152 ? -10.117 1.15 9.672 1 98.25 152 LEU B CA 1
ATOM 3950 C C . LEU B 1 152 ? -11.102 0.129 10.227 1 98.25 152 LEU B C 1
ATOM 3952 O O . LEU B 1 152 ? -12.312 0.237 9.992 1 98.25 152 LEU B O 1
ATOM 3956 N N . ASP B 1 153 ? -10.617 -0.849 10.938 1 97.62 153 ASP B N 1
ATOM 3957 C CA . ASP B 1 153 ? -11.469 -1.889 11.508 1 97.62 153 ASP B CA 1
ATOM 3958 C C . ASP B 1 153 ? -12.469 -1.298 12.5 1 97.62 153 ASP B C 1
ATOM 3960 O O . ASP B 1 153 ? -13.664 -1.576 12.422 1 97.62 153 ASP B O 1
ATOM 3964 N N . VAL B 1 154 ? -11.969 -0.492 13.383 1 97.12 154 VAL B N 1
ATOM 3965 C CA . VAL B 1 154 ? -12.82 0.088 14.422 1 97.12 154 VAL B CA 1
ATOM 3966 C C . VAL B 1 154 ? -13.844 1.022 13.781 1 97.12 154 VAL B C 1
ATOM 3968 O O . VAL B 1 154 ? -15.023 1.01 14.148 1 97.12 154 VAL B O 1
ATOM 3971 N N . ALA B 1 155 ? -13.391 1.841 12.836 1 97.81 155 ALA B N 1
ATOM 3972 C CA . ALA B 1 155 ? -14.297 2.766 12.164 1 97.81 155 ALA B CA 1
ATOM 3973 C C . ALA B 1 155 ? -15.406 2.014 11.43 1 97.81 155 ALA B C 1
ATOM 3975 O O . ALA B 1 155 ? -16.562 2.436 11.438 1 97.81 155 ALA B O 1
ATOM 3976 N N . THR B 1 156 ? -15.055 0.943 10.797 1 97.94 156 THR B N 1
ATOM 3977 C CA . THR B 1 156 ? -16.016 0.146 10.047 1 97.94 156 THR B CA 1
ATOM 3978 C C . THR B 1 156 ? -17.016 -0.515 10.984 1 97.94 156 THR B C 1
ATOM 3980 O O . THR B 1 156 ? -18.234 -0.472 10.742 1 97.94 156 THR B O 1
ATOM 3983 N N . GLU B 1 157 ? -16.562 -1.078 12.047 1 96.88 157 GLU B N 1
ATOM 3984 C CA . GLU B 1 157 ? -17.406 -1.79 13 1 96.88 157 GLU B CA 1
ATOM 3985 C C . GLU B 1 157 ? -18.438 -0.856 13.625 1 96.88 157 GLU B C 1
ATOM 3987 O O . GLU B 1 157 ? -19.562 -1.271 13.922 1 96.88 157 GLU B O 1
ATOM 3992 N N . HIS B 1 158 ? -18.109 0.358 13.797 1 96.5 158 HIS B N 1
ATOM 3993 C CA . HIS B 1 158 ? -18.984 1.281 14.5 1 96.5 158 HIS B CA 1
ATOM 3994 C C . HIS B 1 158 ? -19.641 2.271 13.539 1 96.5 158 HIS B C 1
ATOM 3996 O O . HIS B 1 158 ? -20.312 3.207 13.969 1 96.5 158 HIS B O 1
ATOM 4002 N N . GLY B 1 159 ? -19.391 2.105 12.273 1 96.5 159 GLY B N 1
ATOM 4003 C CA . GLY B 1 159 ? -20.016 2.941 11.266 1 96.5 159 GLY B CA 1
ATOM 4004 C C . GLY B 1 159 ? -19.625 4.402 11.367 1 96.5 159 GLY B C 1
ATOM 4005 O O . GLY B 1 159 ? -20.484 5.289 11.328 1 96.5 159 GLY B O 1
ATOM 4006 N N . LEU B 1 160 ? -18.344 4.684 11.57 1 97.06 160 LEU B N 1
ATOM 4007 C CA . LEU B 1 160 ? -17.859 6.051 11.719 1 97.06 160 LEU B CA 1
ATOM 4008 C C . LEU B 1 160 ? -17.625 6.703 10.367 1 97.06 160 LEU B C 1
ATOM 4010 O O . LEU B 1 160 ? -17.406 6.008 9.367 1 97.06 160 LEU B O 1
ATOM 4014 N N . ARG B 1 161 ? -17.75 8.039 10.336 1 96.88 161 ARG B N 1
ATOM 4015 C CA . ARG B 1 161 ? -17.125 8.828 9.281 1 96.88 161 ARG B CA 1
ATOM 4016 C C . ARG B 1 161 ? -15.633 9.023 9.562 1 96.88 161 ARG B C 1
ATOM 4018 O O . ARG B 1 161 ? -15.258 9.602 10.578 1 96.88 161 ARG B O 1
ATOM 4025 N N . LEU B 1 162 ? -14.828 8.5 8.672 1 97.75 162 LEU B N 1
ATOM 4026 C CA . LEU B 1 162 ? -13.391 8.445 8.93 1 97.75 162 LEU B CA 1
ATOM 4027 C C . LEU B 1 162 ? -12.625 9.312 7.945 1 97.75 162 LEU B C 1
ATOM 4029 O O . LEU B 1 162 ? -12.797 9.18 6.73 1 97.75 162 LEU B O 1
ATOM 4033 N N . PHE B 1 163 ? -11.859 10.242 8.492 1 96.69 163 PHE B N 1
ATOM 4034 C CA . PHE B 1 163 ? -10.922 11.023 7.695 1 96.69 163 PHE B CA 1
ATOM 4035 C C . PHE B 1 163 ? -9.484 10.578 7.961 1 96.69 163 PHE B C 1
ATOM 4037 O O . PHE B 1 163 ? -9.062 10.5 9.117 1 96.69 163 PHE B O 1
ATOM 4044 N N . VAL B 1 164 ? -8.758 10.211 6.895 1 96.75 164 VAL B N 1
ATOM 4045 C CA . VAL B 1 164 ? -7.332 9.914 6.949 1 96.75 164 VAL B CA 1
ATOM 4046 C C . VAL B 1 164 ? -6.582 10.781 5.941 1 96.75 164 VAL B C 1
ATOM 4048 O O . VAL B 1 164 ? -6.715 10.594 4.727 1 96.75 164 VAL B O 1
ATOM 4051 N N . PRO B 1 165 ? -5.809 11.68 6.441 1 96 165 PRO B N 1
ATOM 4052 C CA . PRO B 1 165 ? -5.035 12.469 5.477 1 96 165 PRO B CA 1
ATOM 4053 C C . PRO B 1 165 ? -3.98 11.633 4.75 1 96 165 PRO B C 1
ATOM 4055 O O . PRO B 1 165 ? -3.359 10.758 5.352 1 96 165 PRO B O 1
ATOM 4058 N N . SER B 1 166 ? -3.912 11.898 3.48 1 96.44 166 SER B N 1
ATOM 4059 C CA . SER B 1 166 ? -2.756 11.469 2.697 1 96.44 166 SER B CA 1
ATOM 4060 C C . SER B 1 166 ? -1.795 12.633 2.457 1 96.44 166 SER B C 1
ATOM 4062 O O . SER B 1 166 ? -1.684 13.531 3.287 1 96.44 166 SER B O 1
ATOM 4064 N N . THR B 1 167 ? -1 12.508 1.477 1 93.25 167 THR B N 1
ATOM 4065 C CA . THR B 1 167 ? 0.097 13.453 1.297 1 93.25 167 THR B CA 1
ATOM 4066 C C . THR B 1 167 ? 0.498 13.547 -0.172 1 93.25 167 THR B C 1
ATOM 4068 O O . THR B 1 167 ? 0.316 12.594 -0.931 1 93.25 167 THR B O 1
ATOM 4071 N N . ILE B 1 168 ? 1.064 14.648 -0.443 1 90.38 168 ILE B N 1
ATOM 4072 C CA . ILE B 1 168 ? 1.708 14.766 -1.747 1 90.38 168 ILE B CA 1
ATOM 4073 C C . ILE B 1 168 ? 2.914 13.828 -1.812 1 90.38 168 ILE B C 1
ATOM 4075 O O . ILE B 1 168 ? 3.424 13.539 -2.896 1 90.38 168 ILE B O 1
ATOM 4079 N N . GLY B 1 169 ? 3.381 13.383 -0.715 1 91.44 169 GLY B N 1
ATOM 4080 C CA . GLY B 1 169 ? 4.426 12.375 -0.664 1 91.44 169 GLY B CA 1
ATOM 4081 C C . GLY B 1 169 ? 3.994 11.047 -1.248 1 91.44 169 GLY B C 1
ATOM 4082 O O . GLY B 1 169 ? 4.816 10.141 -1.431 1 91.44 169 GLY B O 1
ATOM 4083 N N . ALA B 1 170 ? 2.736 10.898 -1.526 1 94.94 170 ALA B N 1
ATOM 4084 C CA . ALA B 1 170 ? 2.205 9.68 -2.137 1 94.94 170 ALA B CA 1
ATOM 4085 C C . ALA B 1 170 ? 2.57 9.609 -3.617 1 94.94 170 ALA B C 1
ATOM 4087 O O . ALA B 1 170 ? 2.439 8.547 -4.242 1 94.94 170 ALA B O 1
ATOM 4088 N N . PHE B 1 171 ? 2.994 10.711 -4.152 1 93.19 171 PHE B N 1
ATOM 4089 C CA . PHE B 1 171 ? 3.432 10.727 -5.543 1 93.19 171 PHE B CA 1
ATOM 4090 C C . PHE B 1 171 ? 4.906 10.352 -5.652 1 93.19 171 PHE B C 1
ATOM 4092 O O . PHE B 1 171 ? 5.59 10.195 -4.637 1 93.19 171 PHE B O 1
ATOM 4099 N N . GLY B 1 172 ? 5.332 10.062 -6.844 1 91.81 172 GLY B N 1
ATOM 4100 C CA . GLY B 1 172 ? 6.715 9.727 -7.141 1 91.81 172 GLY B CA 1
ATOM 4101 C C . GLY B 1 172 ? 7.211 10.328 -8.445 1 91.81 172 GLY B C 1
ATOM 4102 O O . GLY B 1 172 ? 6.508 11.125 -9.07 1 91.81 172 GLY B O 1
ATOM 4103 N N . PRO B 1 173 ? 8.406 9.961 -8.773 1 89.94 173 PRO B N 1
ATOM 4104 C CA . PRO B 1 173 ? 9.016 10.539 -9.977 1 89.94 173 PRO B CA 1
ATOM 4105 C C . PRO B 1 173 ? 8.203 10.281 -11.242 1 89.94 173 PRO B C 1
ATOM 4107 O O . PRO B 1 173 ? 8.305 11.031 -12.211 1 89.94 173 PRO B O 1
ATOM 4110 N N . THR B 1 174 ? 7.391 9.281 -11.234 1 92.5 174 THR B N 1
ATOM 4111 C CA . THR B 1 174 ? 6.664 8.898 -12.438 1 92.5 174 THR B CA 1
ATOM 4112 C C . THR B 1 174 ? 5.25 9.469 -12.422 1 92.5 174 THR B C 1
ATOM 4114 O O . THR B 1 174 ? 4.477 9.258 -13.359 1 92.5 174 THR B O 1
ATOM 4117 N N . SER B 1 175 ? 4.879 10.133 -11.359 1 93.12 175 SER B N 1
ATOM 4118 C CA . SER B 1 175 ? 3.561 10.758 -11.305 1 93.12 175 SER B CA 1
ATOM 4119 C C . SER B 1 175 ? 3.477 11.953 -12.25 1 93.12 175 SER B C 1
ATOM 4121 O O . SER B 1 175 ? 4.418 12.742 -12.352 1 93.12 175 SER B O 1
ATOM 4123 N N . PRO B 1 176 ? 2.342 11.977 -12.984 1 90.56 176 PRO B N 1
ATOM 4124 C CA . PRO B 1 176 ? 2.172 13.18 -13.797 1 90.56 176 PRO B CA 1
ATOM 4125 C C . PRO B 1 176 ? 2.168 14.461 -12.961 1 90.56 176 PRO B C 1
ATOM 4127 O O . PRO B 1 176 ? 1.667 14.469 -11.836 1 90.56 176 PRO B O 1
ATOM 4130 N N . ARG B 1 177 ? 2.76 15.484 -13.711 1 84 177 ARG B N 1
ATOM 4131 C CA . ARG B 1 177 ? 2.834 16.781 -13.039 1 84 177 ARG B CA 1
ATOM 4132 C C . ARG B 1 177 ? 2.182 17.859 -13.891 1 84 177 ARG B C 1
ATOM 4134 O O . ARG B 1 177 ? 1.966 17.688 -15.086 1 84 177 ARG B O 1
ATOM 4141 N N . ASN B 1 178 ? 1.737 18.969 -13.383 1 80.62 178 ASN B N 1
ATOM 4142 C CA . ASN B 1 178 ? 1.262 20.203 -14.016 1 80.62 178 ASN B CA 1
ATOM 4143 C C . ASN B 1 178 ? 0.086 19.922 -14.953 1 80.62 178 ASN B C 1
ATOM 4145 O O . ASN B 1 178 ? 0.182 20.156 -16.156 1 80.62 178 ASN B O 1
ATOM 4149 N N . PRO B 1 179 ? -0.889 19.469 -14.484 1 81.62 179 PRO B N 1
ATOM 4150 C CA . PRO B 1 179 ? -1.23 19.234 -13.078 1 81.62 179 PRO B CA 1
ATOM 4151 C C . PRO B 1 179 ? -1.165 17.766 -12.688 1 81.62 179 PRO B C 1
ATOM 4153 O O . PRO B 1 179 ? -1.142 16.891 -13.555 1 81.62 179 PRO B O 1
ATOM 4156 N N . THR B 1 180 ? -1.077 17.469 -11.484 1 88.25 180 THR B N 1
ATOM 4157 C CA . THR B 1 180 ? -1.216 16.109 -10.992 1 88.25 180 THR B CA 1
ATOM 4158 C C . THR B 1 180 ? -2.686 15.758 -10.781 1 88.25 180 THR B C 1
ATOM 4160 O O . THR B 1 180 ? -3.35 16.344 -9.922 1 88.25 180 THR B O 1
ATOM 4163 N N . PRO B 1 181 ? -3.223 14.859 -11.492 1 92.81 181 PRO B N 1
ATOM 4164 C CA . PRO B 1 181 ? -4.625 14.484 -11.297 1 92.81 181 PRO B CA 1
ATOM 4165 C C . PRO B 1 181 ? -4.844 13.672 -10.016 1 92.81 181 PRO B C 1
ATOM 4167 O O . PRO B 1 181 ? -3.891 13.117 -9.461 1 92.81 181 PRO B O 1
ATOM 4170 N N . ASP B 1 182 ? -6.086 13.703 -9.57 1 93.94 182 ASP B N 1
ATOM 4171 C CA . ASP B 1 182 ? -6.434 12.906 -8.398 1 93.94 182 ASP B CA 1
ATOM 4172 C C . ASP B 1 182 ? -6.117 11.43 -8.625 1 93.94 182 ASP B C 1
ATOM 4174 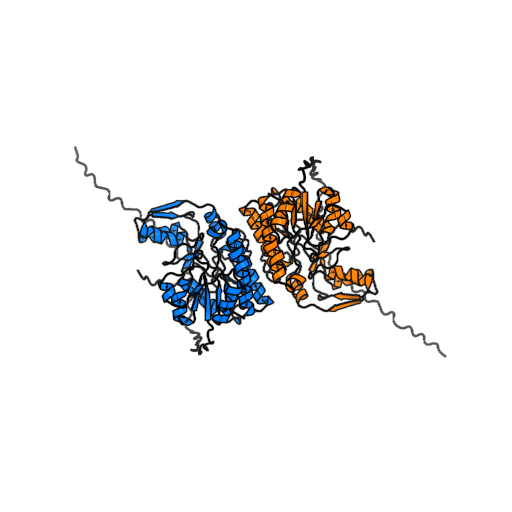O O . ASP B 1 182 ? -5.648 10.742 -7.719 1 93.94 182 ASP B O 1
ATOM 4178 N N . LEU B 1 183 ? -6.477 10.992 -9.852 1 94.81 183 LEU B N 1
ATOM 4179 C CA . LEU B 1 183 ? -6.184 9.625 -10.258 1 94.81 183 LEU B CA 1
ATOM 4180 C C . LEU B 1 183 ? -4.977 9.578 -11.18 1 94.81 183 LEU B C 1
ATOM 4182 O O . LEU B 1 183 ? -5.047 10.031 -12.328 1 94.81 183 LEU B O 1
ATOM 4186 N N . CYS B 1 184 ? -3.922 9.047 -10.609 1 95 184 CYS B N 1
ATOM 4187 C CA . CYS B 1 184 ? -2.709 8.984 -11.414 1 95 184 CYS B CA 1
ATOM 4188 C C . CYS B 1 184 ? -1.732 7.957 -10.852 1 95 184 CYS B C 1
ATOM 4190 O O . CYS B 1 184 ? -2.041 7.27 -9.875 1 95 184 CYS B O 1
ATOM 4192 N N . ILE B 1 185 ? -0.639 7.84 -11.539 1 95.94 185 ILE B N 1
ATOM 4193 C CA . ILE B 1 185 ? 0.413 6.918 -11.125 1 95.94 185 ILE B CA 1
ATOM 4194 C C . ILE B 1 185 ? 0.999 7.363 -9.789 1 95.94 185 ILE B C 1
ATOM 4196 O O . ILE B 1 185 ? 1.324 8.539 -9.609 1 95.94 185 ILE B O 1
ATOM 4200 N N . GLN B 1 186 ? 1.042 6.48 -8.859 1 96.62 186 GLN B N 1
ATOM 4201 C CA . GLN B 1 186 ? 1.642 6.734 -7.551 1 96.62 186 GLN B CA 1
ATOM 4202 C C . GLN B 1 186 ? 2.709 5.695 -7.227 1 96.62 186 GLN B C 1
ATOM 4204 O O . GLN B 1 186 ? 2.389 4.562 -6.859 1 96.62 186 GLN B O 1
ATOM 4209 N N . ARG B 1 187 ? 3.949 6.086 -7.344 1 96.56 187 ARG B N 1
ATOM 4210 C CA . ARG B 1 187 ? 5.086 5.246 -6.977 1 96.56 187 ARG B CA 1
ATOM 4211 C C . ARG B 1 187 ? 6.062 6.004 -6.086 1 96.56 187 ARG B C 1
ATOM 4213 O O . ARG B 1 187 ? 7.176 6.328 -6.512 1 96.56 187 ARG B O 1
ATOM 4220 N N . PRO B 1 188 ? 5.727 6.191 -4.824 1 95.69 188 PRO B N 1
ATOM 4221 C CA . PRO B 1 188 ? 6.574 6.977 -3.92 1 95.69 188 PRO B CA 1
ATOM 4222 C C . PRO B 1 188 ? 7.879 6.27 -3.572 1 95.69 188 PRO B C 1
ATOM 4224 O O . PRO B 1 188 ? 7.984 5.047 -3.721 1 95.69 188 PRO B O 1
ATOM 4227 N N . ARG B 1 189 ? 8.828 7.086 -3.045 1 93.56 189 ARG B N 1
ATOM 4228 C CA . ARG B 1 189 ? 10.156 6.551 -2.768 1 93.56 189 ARG B CA 1
ATOM 4229 C C . ARG B 1 189 ? 10.484 6.641 -1.282 1 93.56 189 ARG B C 1
ATOM 4231 O O . ARG B 1 189 ? 11.641 6.492 -0.887 1 93.56 189 ARG B O 1
ATOM 4238 N N . THR B 1 190 ? 9.516 6.961 -0.458 1 94.75 190 THR B N 1
ATOM 4239 C CA . THR B 1 190 ? 9.688 6.965 0.99 1 94.75 190 THR B CA 1
ATOM 4240 C C . THR B 1 190 ? 8.703 6.012 1.656 1 94.75 190 THR B C 1
ATOM 4242 O O . THR B 1 190 ? 7.625 5.742 1.113 1 94.75 190 THR B O 1
ATOM 4245 N N . ILE B 1 191 ? 9.117 5.547 2.859 1 96.88 191 ILE B N 1
ATOM 4246 C CA . ILE B 1 191 ? 8.219 4.68 3.611 1 96.88 191 ILE B CA 1
ATOM 4247 C C . ILE B 1 191 ? 6.934 5.438 3.943 1 96.88 191 ILE B C 1
ATOM 4249 O O . ILE B 1 191 ? 5.844 4.852 3.951 1 96.88 191 ILE B O 1
ATOM 4253 N N . TYR B 1 192 ? 7.039 6.73 4.25 1 95.31 192 TYR B N 1
ATOM 4254 C CA . TYR B 1 192 ? 5.871 7.566 4.5 1 95.31 192 TYR B CA 1
ATOM 4255 C C . TYR B 1 192 ? 4.941 7.582 3.289 1 95.31 192 TYR B C 1
ATOM 4257 O O . TYR B 1 192 ? 3.742 7.316 3.416 1 95.31 192 TYR B O 1
ATOM 4265 N N . GLY B 1 193 ? 5.488 7.824 2.129 1 95.75 193 GLY B N 1
ATOM 4266 C CA . GLY B 1 193 ? 4.691 7.824 0.91 1 95.75 193 GLY B CA 1
ATOM 4267 C C . GLY B 1 193 ? 4.047 6.484 0.616 1 95.75 193 GLY B C 1
ATOM 4268 O O . GLY B 1 193 ? 2.859 6.422 0.288 1 95.75 193 GLY B O 1
ATOM 4269 N N . VAL B 1 194 ? 4.824 5.434 0.71 1 98.12 194 VAL B N 1
ATOM 4270 C CA . VAL B 1 194 ? 4.316 4.086 0.462 1 98.12 194 VAL B CA 1
ATOM 4271 C C . VAL B 1 194 ? 3.166 3.783 1.419 1 98.12 194 VAL B C 1
ATOM 4273 O O . VAL B 1 194 ? 2.135 3.244 1.009 1 98.12 194 VAL B O 1
ATOM 4276 N N . SER B 1 195 ? 3.324 4.133 2.656 1 98.19 195 SER B N 1
ATOM 4277 C CA . SER B 1 195 ? 2.287 3.869 3.648 1 98.19 195 SER B CA 1
ATOM 4278 C C . SER B 1 195 ? 1.023 4.668 3.354 1 98.19 195 SER B C 1
ATOM 4280 O O . SER B 1 195 ? -0.088 4.199 3.607 1 98.19 195 SER B O 1
ATOM 4282 N N . LYS B 1 196 ? 1.213 5.855 2.883 1 97.62 196 LYS B N 1
ATOM 4283 C CA . LYS B 1 196 ? 0.04 6.684 2.621 1 97.62 196 LYS B CA 1
ATOM 4284 C C . LYS B 1 196 ? -0.697 6.215 1.369 1 97.62 196 LYS B C 1
ATOM 4286 O O . LYS B 1 196 ? -1.927 6.273 1.308 1 97.62 196 LYS B O 1
ATOM 4291 N N . VAL B 1 197 ? 0.034 5.801 0.328 1 98.56 197 VAL B N 1
ATOM 4292 C CA . VAL B 1 197 ? -0.652 5.16 -0.789 1 98.56 197 VAL B CA 1
ATOM 4293 C C . VAL B 1 197 ? -1.445 3.957 -0.287 1 98.56 197 VAL B C 1
ATOM 4295 O O . VAL B 1 197 ? -2.592 3.75 -0.69 1 98.56 197 VAL B O 1
ATOM 4298 N N . HIS B 1 198 ? -0.811 3.176 0.546 1 98.75 198 HIS B N 1
ATOM 4299 C CA . HIS B 1 198 ? -1.507 2.039 1.139 1 98.75 198 HIS B CA 1
ATOM 4300 C C . HIS B 1 198 ? -2.758 2.488 1.888 1 98.75 198 HIS B C 1
ATOM 4302 O O . HIS B 1 198 ? -3.801 1.834 1.812 1 98.75 198 HIS B O 1
ATOM 4308 N N . ALA B 1 199 ? -2.676 3.562 2.598 1 98.69 199 ALA B N 1
ATOM 4309 C CA . ALA B 1 199 ? -3.818 4.094 3.338 1 98.69 199 ALA B CA 1
ATOM 4310 C C . ALA B 1 199 ? -4.961 4.457 2.395 1 98.69 199 ALA B C 1
ATOM 4312 O O . ALA B 1 199 ? -6.125 4.16 2.674 1 98.69 199 ALA B O 1
ATOM 4313 N N . GLU B 1 200 ? -4.617 5.121 1.295 1 98.69 200 GLU B N 1
ATOM 4314 C CA . GLU B 1 200 ? -5.633 5.457 0.3 1 98.69 200 GLU B CA 1
ATOM 4315 C C . GLU B 1 200 ? -6.336 4.207 -0.215 1 98.69 200 GLU B C 1
ATOM 4317 O O . GLU B 1 200 ? -7.566 4.145 -0.236 1 98.69 200 GLU B O 1
ATOM 4322 N N . LEU B 1 201 ? -5.531 3.266 -0.587 1 98.75 201 LEU B N 1
ATOM 4323 C CA . LEU B 1 201 ? -6.066 2.055 -1.201 1 98.75 201 LEU B CA 1
ATOM 4324 C C . LEU B 1 201 ? -6.902 1.263 -0.201 1 98.75 201 LEU B C 1
ATOM 4326 O O . LEU B 1 201 ? -7.992 0.788 -0.535 1 98.75 201 LEU B O 1
ATOM 4330 N N . MET B 1 202 ? -6.43 1.114 0.993 1 98.75 202 MET B N 1
ATOM 4331 C CA . MET B 1 202 ? -7.16 0.385 2.025 1 98.75 202 MET B CA 1
ATOM 4332 C C . MET B 1 202 ? -8.469 1.092 2.365 1 98.75 202 MET B C 1
ATOM 4334 O O . MET B 1 202 ? -9.5 0.444 2.537 1 98.75 202 MET B O 1
ATOM 4338 N N . GLY B 1 203 ? -8.352 2.414 2.516 1 98.75 203 GLY B N 1
ATOM 4339 C CA . GLY B 1 203 ? -9.562 3.164 2.777 1 98.75 203 GLY B CA 1
ATOM 4340 C C . GLY B 1 203 ? -10.617 2.996 1.694 1 98.75 203 GLY B C 1
ATOM 4341 O O . GLY B 1 203 ? -11.797 2.793 1.99 1 98.75 203 GLY B O 1
ATOM 4342 N N . GLU B 1 204 ? -10.219 3.096 0.491 1 98.25 204 GLU B N 1
ATOM 4343 C CA . GLU B 1 204 ? -11.117 2.898 -0.64 1 98.25 204 GLU B CA 1
ATOM 4344 C C . GLU B 1 204 ? -11.68 1.479 -0.658 1 98.25 204 GLU B C 1
ATOM 4346 O O . GLU B 1 204 ? -12.867 1.277 -0.91 1 98.25 204 GLU B O 1
ATOM 4351 N N . TYR B 1 205 ? -10.828 0.55 -0.393 1 98.06 205 TYR B N 1
ATOM 4352 C CA . TYR B 1 205 ? -11.281 -0.836 -0.315 1 98.06 205 TYR B CA 1
ATOM 4353 C C . TYR B 1 205 ? -12.367 -1 0.738 1 98.06 205 TYR B C 1
ATOM 4355 O O . TYR B 1 205 ? -13.391 -1.64 0.488 1 98.06 205 TYR B O 1
ATOM 4363 N N . TYR B 1 206 ? -12.141 -0.454 1.926 1 98.38 206 TYR B N 1
ATOM 4364 C CA . TYR B 1 206 ? -13.133 -0.56 2.992 1 98.38 206 TYR B CA 1
ATOM 4365 C C . TYR B 1 206 ? -14.43 0.143 2.604 1 98.38 206 TYR B C 1
ATOM 4367 O O . TYR B 1 206 ? -15.516 -0.29 2.992 1 98.38 206 TYR B O 1
ATOM 4375 N N . TYR B 1 207 ? -14.336 1.197 1.86 1 97.69 207 TYR B N 1
ATOM 4376 C CA . TYR B 1 207 ? -15.523 1.88 1.351 1 97.69 207 TYR B CA 1
ATOM 4377 C C . TYR B 1 207 ? -16.312 0.969 0.424 1 97.69 207 TYR B C 1
ATOM 4379 O O . TYR B 1 207 ? -17.531 0.815 0.588 1 97.69 207 TYR B O 1
ATOM 4387 N N . TYR B 1 208 ? -15.68 0.349 -0.484 1 93.88 208 TYR B N 1
ATOM 4388 C CA . TYR B 1 208 ? -16.359 -0.46 -1.484 1 93.88 208 TYR B CA 1
ATOM 4389 C C . TYR B 1 208 ? -16.875 -1.765 -0.878 1 93.88 208 TYR B C 1
ATOM 4391 O O . TYR B 1 208 ? -17.969 -2.221 -1.196 1 93.88 208 TYR B O 1
ATOM 4399 N N . ARG B 1 209 ? -16.047 -2.324 -0.009 1 94.44 209 ARG B N 1
ATOM 4400 C CA . ARG B 1 209 ? -16.344 -3.652 0.519 1 94.44 209 ARG B CA 1
ATOM 4401 C C . ARG B 1 209 ? -17.359 -3.574 1.66 1 94.44 209 ARG B C 1
ATOM 4403 O O . ARG B 1 209 ? -18.234 -4.438 1.784 1 94.44 209 ARG B O 1
ATOM 4410 N N . TYR B 1 210 ? -17.219 -2.594 2.51 1 96.5 210 TYR B N 1
ATOM 4411 C CA . TYR B 1 210 ? -18 -2.59 3.75 1 96.5 210 TYR B CA 1
ATOM 4412 C C . TYR B 1 210 ? -18.875 -1.353 3.84 1 96.5 210 TYR B C 1
ATOM 4414 O O . TYR B 1 210 ? -19.672 -1.218 4.773 1 96.5 210 TYR B O 1
ATOM 4422 N N . GLY B 1 211 ? -18.688 -0.402 2.941 1 96.81 211 GLY B N 1
ATOM 4423 C CA . GLY B 1 211 ? -19.484 0.817 2.988 1 96.81 211 GLY B CA 1
ATOM 4424 C C . GLY B 1 211 ? -18.953 1.837 3.977 1 96.81 211 GLY B C 1
ATOM 4425 O O . GLY B 1 211 ? -19.688 2.736 4.398 1 96.81 211 GLY B O 1
ATOM 4426 N N . LEU B 1 212 ? -17.75 1.726 4.398 1 98.12 212 LEU B N 1
ATOM 4427 C CA . LEU B 1 212 ? -17.141 2.697 5.301 1 98.12 212 LEU B CA 1
ATOM 4428 C C . LEU B 1 212 ? -17.141 4.09 4.68 1 98.12 212 LEU B C 1
ATOM 4430 O O . LEU B 1 212 ? -16.734 4.258 3.525 1 98.12 212 LEU B O 1
ATOM 4434 N N . ASP B 1 213 ? -17.625 5.121 5.422 1 98.19 213 ASP B N 1
ATOM 4435 C CA . ASP B 1 213 ? -17.531 6.508 4.969 1 98.19 213 ASP B CA 1
ATOM 4436 C C . ASP B 1 213 ? -16.125 7.051 5.109 1 98.19 213 ASP B C 1
ATOM 4438 O O . ASP B 1 213 ? -15.836 7.844 6.008 1 98.19 213 ASP B O 1
ATOM 4442 N N . PHE B 1 214 ? -15.336 6.637 4.18 1 98.5 214 PHE B N 1
ATOM 4443 C CA . PHE B 1 214 ? -13.914 6.984 4.141 1 98.5 214 PHE B CA 1
ATOM 4444 C C . PHE B 1 214 ? -13.688 8.242 3.316 1 98.5 214 PHE B C 1
ATOM 4446 O O . PHE B 1 214 ? -14.164 8.344 2.186 1 98.5 214 PHE B O 1
ATOM 4453 N N . ARG B 1 215 ? -12.945 9.195 3.9 1 98.12 215 ARG B N 1
ATOM 4454 C CA . ARG B 1 215 ? -12.609 10.461 3.258 1 98.12 215 ARG B CA 1
ATOM 4455 C C . ARG B 1 215 ? -11.125 10.773 3.41 1 98.12 215 ARG B C 1
ATOM 4457 O O . ARG B 1 215 ? -10.547 10.562 4.477 1 98.12 215 ARG B O 1
ATOM 4464 N N . CYS B 1 216 ? -10.523 11.219 2.307 1 98.06 216 CYS B N 1
ATOM 4465 C CA . CYS B 1 216 ? -9.078 11.375 2.297 1 98.06 216 CYS B CA 1
ATOM 4466 C C . CYS B 1 216 ? -8.664 12.547 1.411 1 98.06 216 CYS B C 1
ATOM 4468 O O . CYS B 1 216 ? -9.203 12.727 0.318 1 98.06 216 CYS B O 1
ATOM 4470 N N . LEU B 1 217 ? -7.758 13.398 1.949 1 96.06 217 LEU B N 1
ATOM 4471 C CA . LEU B 1 217 ? -7.152 14.5 1.207 1 96.06 217 LEU B CA 1
ATOM 4472 C C . LEU B 1 217 ? -5.633 14.367 1.187 1 96.06 217 LEU B C 1
ATOM 4474 O O . LEU B 1 217 ? -5.016 14.078 2.215 1 96.06 217 LEU B O 1
ATOM 4478 N N . ARG B 1 218 ? -5.082 14.555 0.018 1 95.69 218 ARG B N 1
ATOM 4479 C CA . ARG B 1 218 ? -3.627 14.609 -0.062 1 95.69 218 ARG B CA 1
ATOM 4480 C C . ARG B 1 218 ? -3.107 15.992 0.323 1 95.69 218 ARG B C 1
ATOM 4482 O O . ARG B 1 218 ? -3.137 16.922 -0.486 1 95.69 218 ARG B O 1
ATOM 4489 N N . TYR B 1 219 ? -2.527 16.047 1.54 1 92.69 219 TYR B N 1
ATOM 4490 C CA . TYR B 1 219 ? -2.012 17.297 2.053 1 92.69 219 TYR B CA 1
ATOM 4491 C C . TYR B 1 219 ? -0.675 17.656 1.41 1 92.69 219 TYR B C 1
ATOM 4493 O O . TYR B 1 219 ? 0.176 16.781 1.224 1 92.69 219 TYR B O 1
ATOM 4501 N N . PRO B 1 220 ? -0.485 18.891 1.064 1 91.75 220 PRO B N 1
ATOM 4502 C CA . PRO B 1 220 ? 0.875 19.375 0.799 1 91.75 220 PRO B CA 1
ATOM 4503 C C . PRO B 1 220 ? 1.661 19.656 2.078 1 91.75 220 PRO B C 1
ATOM 4505 O O . PRO B 1 220 ? 1.327 19.125 3.141 1 91.75 220 PRO B O 1
ATOM 4508 N N . GLY B 1 221 ? 2.775 20.328 1.953 1 88.31 221 GLY B N 1
ATOM 4509 C CA . GLY B 1 221 ? 3.412 20.797 3.168 1 88.31 221 GLY B CA 1
ATOM 4510 C C . GLY B 1 221 ? 2.564 21.797 3.934 1 88.31 221 GLY B C 1
ATOM 4511 O O . GLY B 1 221 ? 1.96 22.688 3.338 1 88.31 221 GLY B O 1
ATOM 4512 N N . ILE B 1 222 ? 2.463 21.594 5.219 1 87.81 222 ILE B N 1
ATOM 4513 C CA . ILE B 1 222 ? 1.596 22.453 6.023 1 87.81 222 ILE B CA 1
ATOM 4514 C C . ILE B 1 222 ? 2.443 23.422 6.84 1 87.81 222 ILE B C 1
ATOM 4516 O O . ILE B 1 222 ? 3.389 23.016 7.52 1 87.81 222 ILE B O 1
ATOM 4520 N N . ILE B 1 223 ? 2.129 24.656 6.715 1 83.69 223 ILE B N 1
ATOM 4521 C CA . ILE B 1 223 ? 2.809 25.703 7.457 1 83.69 223 ILE B CA 1
ATOM 4522 C C . ILE B 1 223 ? 1.912 26.203 8.586 1 83.69 223 ILE B C 1
ATOM 4524 O O . ILE B 1 223 ? 0.716 26.422 8.391 1 83.69 223 ILE B O 1
ATOM 4528 N N . SER B 1 224 ? 2.506 26.203 9.742 1 79.62 224 SER B N 1
ATOM 4529 C CA . SER B 1 224 ? 1.796 26.75 10.898 1 79.62 224 SER B CA 1
ATOM 4530 C C . SER B 1 224 ? 2.693 27.656 11.719 1 79.62 224 SER B C 1
ATOM 4532 O O . SER B 1 224 ? 3.904 27.453 11.797 1 79.62 224 SER B O 1
ATOM 4534 N N . ALA B 1 225 ? 2.078 28.75 12.273 1 69.44 225 ALA B N 1
ATOM 4535 C CA . ALA B 1 225 ? 2.832 29.688 13.094 1 69.44 225 ALA B CA 1
ATOM 4536 C C . ALA B 1 225 ? 3.17 29.094 14.453 1 69.44 225 ALA B C 1
ATOM 4538 O O . ALA B 1 225 ? 4.234 29.375 15.016 1 69.44 225 ALA B O 1
ATOM 4539 N N . ASP B 1 226 ? 2.324 28.266 14.992 1 66.62 226 ASP B N 1
ATOM 4540 C CA . ASP B 1 226 ? 2.422 27.859 16.391 1 66.62 226 ASP B CA 1
ATOM 4541 C C . ASP B 1 226 ? 2.957 26.438 16.516 1 66.62 226 ASP B C 1
ATOM 4543 O O . ASP B 1 226 ? 3.051 25.891 17.609 1 66.62 226 ASP B O 1
ATOM 4547 N N . SER B 1 227 ? 3.416 25.953 15.391 1 67.44 227 SER B N 1
ATOM 4548 C CA . SER B 1 227 ? 3.816 24.547 15.516 1 67.44 227 SER B CA 1
ATOM 4549 C C . SER B 1 227 ? 5.312 24.375 15.289 1 67.44 227 SER B C 1
ATOM 4551 O O . SER B 1 227 ? 5.945 25.219 14.641 1 67.44 227 SER B O 1
ATOM 4553 N N . GLN B 1 228 ? 5.832 23.406 16.016 1 71.62 228 GLN B N 1
ATOM 4554 C CA . GLN B 1 228 ? 7.211 22.984 15.773 1 71.62 228 GLN B CA 1
ATOM 4555 C C . GLN B 1 228 ? 7.293 22 14.609 1 71.62 228 GLN B C 1
ATOM 4557 O O . GLN B 1 228 ? 6.309 21.344 14.273 1 71.62 228 GLN B O 1
ATOM 4562 N N . PRO B 1 229 ? 8.516 22.031 14.031 1 73.88 229 PRO B N 1
ATOM 4563 C CA . PRO B 1 229 ? 8.672 21.062 12.938 1 73.88 229 PRO B CA 1
ATOM 4564 C C . PRO B 1 229 ? 8.367 19.625 13.359 1 73.88 229 PRO B C 1
ATOM 4566 O O . PRO B 1 229 ? 8.742 19.219 14.453 1 73.88 229 PRO B O 1
ATOM 4569 N N . GLY B 1 230 ? 7.707 18.859 12.562 1 70.62 230 GLY B N 1
ATOM 4570 C CA . GLY B 1 230 ? 7.219 17.531 12.891 1 70.62 230 GLY B CA 1
ATOM 4571 C C . GLY B 1 230 ? 8.109 16.422 12.359 1 70.62 230 GLY B C 1
ATOM 4572 O O . GLY B 1 230 ? 7.902 15.25 12.68 1 70.62 230 GLY B O 1
ATOM 4573 N N . GLY B 1 231 ? 9.133 16.812 11.516 1 71.62 231 GLY B N 1
ATOM 4574 C CA . GLY B 1 231 ? 10.023 15.789 11 1 71.62 231 GLY B CA 1
ATOM 4575 C C . GLY B 1 231 ? 9.797 15.469 9.539 1 71.62 231 GLY B C 1
ATOM 4576 O O . GLY B 1 231 ? 10.094 14.367 9.078 1 71.62 231 GLY B O 1
ATOM 4577 N N . GLY B 1 232 ? 9.25 16.453 8.852 1 77.25 232 GLY B N 1
ATOM 4578 C CA . GLY B 1 232 ? 9.047 16.281 7.418 1 77.25 232 GLY B CA 1
ATOM 4579 C C . GLY B 1 232 ? 10.031 17.062 6.578 1 77.25 232 GLY B C 1
ATOM 4580 O O . GLY B 1 232 ? 10.859 17.812 7.113 1 77.25 232 GLY B O 1
ATOM 4581 N N . THR B 1 233 ? 9.992 16.844 5.312 1 78.12 233 THR B N 1
ATOM 4582 C CA . THR B 1 233 ? 10.836 17.547 4.348 1 78.12 233 THR B CA 1
ATOM 4583 C C . THR B 1 233 ? 10.461 19.016 4.25 1 78.12 233 THR B C 1
ATOM 4585 O O . THR B 1 233 ? 11.305 19.859 3.947 1 78.12 233 THR B O 1
ATOM 4588 N N . THR B 1 234 ? 9.266 19.359 4.609 1 82.75 234 THR B N 1
ATOM 4589 C CA . THR B 1 234 ? 8.781 20.734 4.469 1 82.75 234 THR B CA 1
ATOM 4590 C C . THR B 1 234 ? 8.992 21.516 5.762 1 82.75 234 THR B C 1
ATOM 4592 O O . THR B 1 234 ? 8.57 22.672 5.867 1 82.75 234 THR B O 1
ATOM 4595 N N . ASP B 1 235 ? 9.703 20.984 6.668 1 84.81 235 ASP B N 1
ATOM 4596 C CA . ASP B 1 235 ? 9.922 21.609 7.969 1 84.81 235 ASP B CA 1
ATOM 4597 C C . ASP B 1 235 ? 10.656 22.938 7.828 1 84.81 235 ASP B C 1
ATOM 4599 O O . ASP B 1 235 ? 10.523 23.828 8.672 1 84.81 235 ASP B O 1
ATOM 4603 N N . TYR B 1 236 ? 11.414 23.094 6.777 1 88.81 236 TYR B N 1
ATOM 4604 C CA . TYR B 1 236 ? 12.188 24.312 6.574 1 88.81 236 TYR B CA 1
ATOM 4605 C C . TYR B 1 236 ? 11.281 25.531 6.59 1 88.81 236 TYR B C 1
ATOM 4607 O O . TYR B 1 236 ? 11.68 26.609 7.043 1 88.81 236 TYR B O 1
ATOM 4615 N N . ALA B 1 237 ? 10.055 25.359 6.148 1 88.25 237 ALA B N 1
ATOM 4616 C CA . ALA B 1 237 ? 9.125 26.469 5.953 1 88.25 237 ALA B CA 1
ATOM 4617 C C . ALA B 1 237 ? 8.523 26.922 7.281 1 88.25 237 ALA B C 1
ATOM 4619 O O . ALA B 1 237 ? 7.898 27.984 7.355 1 88.25 237 ALA B O 1
ATOM 4620 N N . VAL B 1 238 ? 8.734 26.141 8.266 1 86.5 238 VAL B N 1
ATOM 4621 C CA . VAL B 1 238 ? 8.312 26.516 9.609 1 86.5 238 VAL B CA 1
ATOM 4622 C C . VAL B 1 238 ? 9.531 26.953 10.43 1 86.5 238 VAL B C 1
ATOM 4624 O O . VAL B 1 238 ? 9.484 27.953 11.133 1 86.5 238 VAL B O 1
ATOM 4627 N N . GLN B 1 239 ? 10.594 26.281 10.203 1 89 239 GLN B N 1
ATOM 4628 C CA . GLN B 1 239 ? 11.805 26.5 10.984 1 89 239 GLN B CA 1
ATOM 4629 C C . GLN B 1 239 ? 12.406 27.875 10.711 1 89 239 GLN B C 1
ATOM 4631 O O . GLN B 1 239 ? 12.984 28.484 11.602 1 89 239 GLN B O 1
ATOM 4636 N N . ILE B 1 240 ? 12.297 28.281 9.555 1 91.06 240 ILE B N 1
ATOM 4637 C CA . ILE B 1 240 ? 12.922 29.547 9.18 1 91.06 240 ILE B CA 1
ATOM 4638 C C . ILE B 1 240 ? 12.367 30.688 10.047 1 91.06 240 ILE B C 1
ATOM 4640 O O . ILE B 1 240 ? 13.109 31.578 10.453 1 91.06 240 ILE B O 1
ATOM 4644 N N . PHE B 1 241 ? 11.148 30.656 10.352 1 87.81 241 PHE B N 1
ATOM 4645 C CA . PHE B 1 241 ? 10.531 31.719 11.148 1 87.81 241 PHE B CA 1
ATOM 4646 C C . PHE B 1 241 ? 11.023 31.656 12.594 1 87.81 241 PHE B C 1
ATOM 4648 O O . PHE B 1 241 ? 11.375 32.688 13.172 1 87.81 241 PHE B O 1
ATOM 4655 N N . HIS B 1 242 ? 11.047 30.469 13.133 1 87.44 242 HIS B N 1
ATOM 4656 C CA . HIS B 1 242 ? 11.5 30.297 14.508 1 87.44 242 HIS B CA 1
ATOM 4657 C C . HIS B 1 242 ? 12.961 30.703 14.664 1 87.44 242 HIS B C 1
ATOM 4659 O O . HIS B 1 242 ? 13.32 31.422 15.594 1 87.44 242 HIS B O 1
ATOM 4665 N N . GLU B 1 243 ? 13.758 30.281 13.727 1 90.44 243 GLU B N 1
ATOM 4666 C CA . GLU B 1 243 ? 15.195 30.547 13.797 1 90.44 243 GLU B CA 1
ATOM 4667 C C . GLU B 1 243 ? 15.508 32 13.5 1 90.44 243 GLU B C 1
ATOM 4669 O O . GLU B 1 243 ? 16.438 32.562 14.078 1 90.44 243 GLU B O 1
ATOM 4674 N N . ALA B 1 244 ? 14.797 32.531 12.609 1 90.31 244 ALA B N 1
ATOM 4675 C CA . ALA B 1 244 ? 14.984 33.969 12.281 1 90.31 244 ALA B CA 1
ATOM 4676 C C . ALA B 1 244 ? 14.742 34.844 13.5 1 90.31 244 ALA B C 1
ATOM 4678 O O . ALA B 1 244 ? 15.5 35.781 13.758 1 90.31 244 ALA B O 1
ATOM 4679 N N . VAL B 1 245 ? 13.719 34.531 14.242 1 88.56 245 VAL B N 1
ATOM 4680 C CA . VAL B 1 245 ? 13.344 35.344 15.398 1 88.56 245 VAL B CA 1
ATOM 4681 C C . VAL B 1 245 ? 14.289 35.062 16.562 1 88.56 245 VAL B C 1
ATOM 4683 O O . VAL B 1 245 ? 14.688 35.969 17.281 1 88.56 245 VAL B O 1
ATOM 4686 N N . LYS B 1 246 ? 14.703 33.812 16.688 1 89.38 246 LYS B N 1
ATOM 4687 C CA . LYS B 1 246 ? 15.492 33.406 17.844 1 89.38 246 LYS B CA 1
ATOM 4688 C C . LYS B 1 246 ? 16.969 33.75 17.656 1 89.38 246 LYS B C 1
ATOM 4690 O O . LYS B 1 246 ? 17.594 34.281 18.578 1 89.38 246 LYS B O 1
ATOM 4695 N N . ASN B 1 247 ? 17.547 33.438 16.484 1 89.56 247 ASN B N 1
ATOM 4696 C CA . ASN B 1 247 ? 19 33.5 16.344 1 89.56 247 ASN B CA 1
ATOM 4697 C C . ASN B 1 247 ? 19.406 34.406 15.164 1 89.56 247 ASN B C 1
ATOM 4699 O O . ASN B 1 247 ? 20.594 34.688 14.969 1 89.56 247 ASN B O 1
ATOM 4703 N N . GLY B 1 248 ? 18.453 34.75 14.422 1 91.12 248 GLY B N 1
ATOM 4704 C CA . GLY B 1 248 ? 18.75 35.531 13.234 1 91.12 248 GLY B CA 1
ATOM 4705 C C . GLY B 1 248 ? 19.516 34.75 12.18 1 91.12 248 GLY B C 1
ATOM 4706 O O . GLY B 1 248 ? 20.125 35.344 11.289 1 91.12 248 GLY B O 1
ATOM 4707 N N . ARG B 1 249 ? 19.609 33.469 12.398 1 94.81 249 ARG B N 1
ATOM 4708 C CA . ARG B 1 249 ? 20.297 32.562 11.453 1 94.81 249 ARG B CA 1
ATOM 4709 C C . ARG B 1 249 ? 19.453 31.344 11.148 1 94.81 249 ARG B C 1
ATOM 4711 O O . ARG B 1 249 ? 18.812 30.781 12.047 1 94.81 249 ARG B O 1
ATOM 4718 N N . PHE B 1 250 ? 19.406 31.062 9.891 1 95.12 250 PHE B N 1
ATOM 4719 C CA . PHE B 1 250 ? 18.656 29.875 9.469 1 95.12 250 PHE B CA 1
ATOM 4720 C C . PHE B 1 250 ? 19.453 29.062 8.461 1 95.12 250 PHE B C 1
ATOM 4722 O O . PHE B 1 250 ? 19.969 29.594 7.473 1 95.12 250 PHE B O 1
ATOM 4729 N N . GLU B 1 251 ? 19.594 27.75 8.75 1 95.12 251 GLU B N 1
ATOM 4730 C CA . GLU B 1 251 ? 20.219 26.797 7.824 1 95.12 251 GLU B CA 1
ATOM 4731 C C . GLU B 1 251 ? 19.172 25.922 7.16 1 95.12 251 GLU B C 1
ATOM 4733 O O . GLU B 1 251 ? 18.516 25.109 7.828 1 95.12 251 GLU B O 1
ATOM 4738 N N . CYS B 1 252 ? 19.047 26.047 5.883 1 95.06 252 CYS B N 1
ATOM 4739 C CA . CYS B 1 252 ? 18.047 25.281 5.137 1 95.06 252 CYS B CA 1
ATOM 4740 C C . CYS B 1 252 ? 18.625 23.953 4.668 1 95.06 252 CYS B C 1
ATOM 4742 O O . CYS B 1 252 ? 19.75 23.906 4.141 1 95.06 252 CYS B O 1
ATOM 4744 N N . ASN B 1 253 ? 17.812 22.953 4.805 1 92.88 253 ASN B N 1
ATOM 4745 C CA . ASN B 1 253 ? 18.297 21.609 4.465 1 92.88 253 ASN B CA 1
ATOM 4746 C C . ASN B 1 253 ? 17.922 21.234 3.039 1 92.88 253 ASN B C 1
ATOM 4748 O O . ASN B 1 253 ? 18.156 20.094 2.613 1 92.88 253 ASN B O 1
ATOM 4752 N N . LEU B 1 254 ? 17.312 22.141 2.32 1 93.81 254 LEU B N 1
ATOM 4753 C CA . LEU B 1 254 ? 16.984 21.938 0.913 1 93.81 254 LEU B CA 1
ATOM 4754 C C . LEU B 1 254 ? 17.719 22.953 0.037 1 93.81 254 LEU B C 1
ATOM 4756 O O . LEU B 1 254 ? 18.141 24 0.517 1 93.81 254 LEU B O 1
ATOM 4760 N N . LYS B 1 255 ? 17.875 22.547 -1.199 1 94.69 255 LYS B N 1
ATOM 4761 C CA . LYS B 1 255 ? 18.406 23.5 -2.16 1 94.69 255 LYS B CA 1
ATOM 4762 C C . LYS B 1 255 ? 17.5 24.719 -2.297 1 94.69 255 LYS B C 1
ATOM 4764 O O . LYS B 1 255 ? 16.281 24.609 -2.188 1 94.69 255 LYS B O 1
ATOM 4769 N N . PRO B 1 256 ? 18.1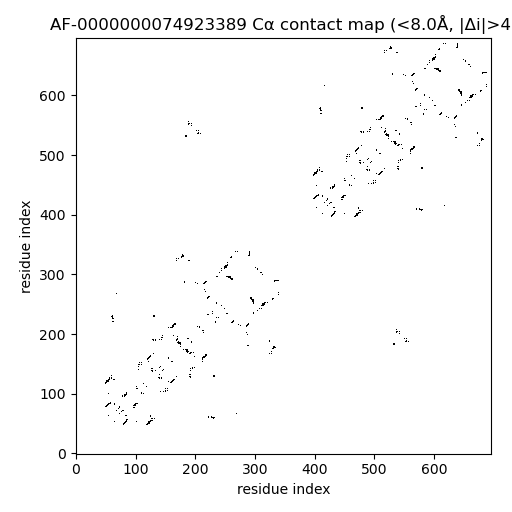25 25.828 -2.623 1 94.81 256 PRO B N 1
ATOM 4770 C CA . PRO B 1 256 ? 17.359 27.078 -2.686 1 94.81 256 PRO B CA 1
ATOM 4771 C C . PRO B 1 256 ? 16.281 27.047 -3.764 1 94.81 256 PRO B C 1
ATOM 4773 O O . PRO B 1 256 ? 15.266 27.766 -3.652 1 94.81 256 PRO B O 1
ATOM 4776 N N . ASP B 1 257 ? 16.438 26.156 -4.758 1 93.56 257 ASP B N 1
ATOM 4777 C CA . ASP B 1 257 ? 15.508 26.188 -5.883 1 93.56 257 ASP B CA 1
ATOM 4778 C C . ASP B 1 257 ? 14.539 25.016 -5.82 1 93.56 257 ASP B C 1
ATOM 4780 O O . ASP B 1 257 ? 13.773 24.781 -6.758 1 93.56 257 ASP B O 1
ATOM 4784 N N . THR B 1 258 ? 14.469 24.328 -4.695 1 91.88 258 THR B N 1
ATOM 4785 C CA . THR B 1 258 ? 13.547 23.203 -4.531 1 91.88 258 THR B CA 1
ATOM 4786 C C . THR B 1 258 ? 12.117 23.703 -4.34 1 91.88 258 THR B C 1
ATOM 4788 O O . THR B 1 258 ? 11.758 24.188 -3.262 1 91.88 258 THR B O 1
ATOM 4791 N N . ARG B 1 259 ? 11.352 23.609 -5.34 1 90.06 259 ARG B N 1
ATOM 4792 C CA . ARG B 1 259 ? 9.977 24.094 -5.281 1 90.06 259 ARG B CA 1
ATOM 4793 C C . ARG B 1 259 ? 9.039 23.031 -4.707 1 90.06 259 ARG B C 1
ATOM 4795 O O . ARG B 1 259 ? 8.992 21.906 -5.207 1 90.06 259 ARG B O 1
ATOM 4802 N N . LEU B 1 260 ? 8.32 23.359 -3.658 1 89.81 260 LEU B N 1
ATOM 4803 C CA . LEU B 1 260 ? 7.391 22.453 -3.004 1 89.81 260 LEU B CA 1
ATOM 4804 C C . LEU B 1 260 ? 6.027 23.109 -2.799 1 89.81 260 LEU B C 1
ATOM 4806 O O . LEU B 1 260 ? 5.949 24.297 -2.5 1 89.81 260 LEU B O 1
ATOM 4810 N N . PRO B 1 261 ? 4.984 22.344 -2.971 1 90.25 261 PRO B N 1
ATOM 4811 C CA . PRO B 1 261 ? 3.658 22.859 -2.633 1 90.25 261 PRO B CA 1
ATOM 4812 C C . PRO B 1 261 ? 3.436 22.984 -1.126 1 90.25 261 PRO B C 1
ATOM 4814 O O . PRO B 1 261 ? 3.795 22.078 -0.374 1 90.25 261 PRO B O 1
ATOM 4817 N N . MET B 1 262 ? 2.844 24.062 -0.714 1 90.5 262 MET B N 1
ATOM 4818 C CA . MET B 1 262 ? 2.627 24.344 0.702 1 90.5 262 MET B CA 1
ATOM 4819 C C . MET B 1 262 ? 1.218 24.875 0.942 1 90.5 262 MET B C 1
ATOM 4821 O O . MET B 1 262 ? 0.572 25.375 0.017 1 90.5 262 MET B O 1
ATOM 4825 N N . MET B 1 263 ? 0.739 24.703 2.131 1 89 263 MET B N 1
ATOM 4826 C CA . MET B 1 263 ? -0.569 25.219 2.533 1 89 263 MET B CA 1
ATOM 4827 C C . MET B 1 263 ? -0.548 25.688 3.984 1 89 263 MET B C 1
ATOM 4829 O O . MET B 1 263 ? 0.09 25.062 4.832 1 89 263 MET B O 1
ATOM 4833 N N . TYR B 1 264 ? -1.211 26.828 4.18 1 87.62 264 TYR B N 1
ATOM 4834 C CA . TYR B 1 264 ? -1.33 27.312 5.551 1 87.62 264 TYR B CA 1
ATOM 4835 C C . TYR B 1 264 ? -2.334 26.469 6.336 1 87.62 264 TYR B C 1
ATOM 4837 O O . TYR B 1 264 ? -3.357 26.047 5.793 1 87.62 264 TYR B O 1
ATOM 4845 N N . ILE B 1 265 ? -2.154 26.266 7.551 1 87 265 ILE B N 1
ATOM 4846 C CA . ILE B 1 265 ? -2.879 25.344 8.414 1 87 265 ILE B CA 1
ATOM 4847 C C . ILE B 1 265 ? -4.363 25.703 8.422 1 87 265 ILE B C 1
ATOM 4849 O O . ILE B 1 265 ? -5.223 24.812 8.445 1 87 265 ILE B O 1
ATOM 4853 N N . ASP B 1 266 ? -4.707 27.016 8.43 1 85.44 266 ASP B N 1
ATOM 4854 C CA . ASP B 1 266 ? -6.109 27.406 8.461 1 85.44 266 ASP B CA 1
ATOM 4855 C C . ASP B 1 266 ? -6.852 26.891 7.223 1 85.44 266 ASP B C 1
ATOM 4857 O O . ASP B 1 266 ? -7.992 26.438 7.32 1 85.44 266 ASP B O 1
ATOM 4861 N N . ASP B 1 267 ? -6.16 27.047 6.137 1 87.75 267 ASP B N 1
ATOM 4862 C CA . ASP B 1 267 ? -6.742 26.547 4.891 1 87.75 267 ASP B CA 1
ATOM 4863 C C . ASP B 1 267 ? -6.883 25.031 4.914 1 87.75 267 ASP B C 1
ATOM 4865 O O . ASP B 1 267 ? -7.863 24.484 4.41 1 87.75 267 ASP B O 1
ATOM 4869 N N . CYS B 1 268 ? -5.898 24.391 5.43 1 89.62 268 CYS B N 1
ATOM 4870 C CA . CYS B 1 268 ? -5.918 22.938 5.547 1 89.62 268 CYS B CA 1
ATOM 4871 C C . CYS B 1 268 ? -7.098 22.469 6.395 1 89.62 268 CYS B C 1
ATOM 4873 O O . CYS B 1 268 ? -7.824 21.562 6.004 1 89.62 268 CYS B O 1
ATOM 4875 N N . LEU B 1 269 ? -7.305 23.109 7.523 1 87.12 269 LEU B N 1
ATOM 4876 C CA . LEU B 1 269 ? -8.391 22.75 8.438 1 87.12 269 LEU B CA 1
ATOM 4877 C C . LEU B 1 269 ? -9.75 23.016 7.793 1 87.12 269 LEU B C 1
ATOM 4879 O O . LEU B 1 269 ? -10.672 22.203 7.945 1 87.12 269 LEU B O 1
ATOM 4883 N N . ARG B 1 270 ? -9.836 24.125 7.129 1 88.69 270 ARG B N 1
ATOM 4884 C CA . ARG B 1 270 ? -11.078 24.453 6.43 1 88.69 270 ARG B CA 1
ATOM 4885 C C . ARG B 1 270 ? -11.414 23.391 5.387 1 88.69 270 ARG B C 1
ATOM 4887 O O . ARG B 1 270 ? -12.547 22.938 5.309 1 88.69 270 ARG B O 1
ATOM 4894 N N . ALA B 1 271 ? -10.438 23.078 4.562 1 90.69 271 ALA B N 1
ATOM 4895 C CA . ALA B 1 271 ? -10.648 22.062 3.529 1 90.69 271 ALA B CA 1
ATOM 4896 C C . ALA B 1 271 ? -11.047 20.719 4.148 1 90.69 271 ALA B C 1
ATOM 4898 O O . ALA B 1 271 ? -11.914 20.031 3.619 1 90.69 271 ALA B O 1
ATOM 4899 N N . THR B 1 272 ? -10.406 20.328 5.215 1 91.5 272 THR B N 1
ATOM 4900 C CA . THR B 1 272 ? -10.703 19.078 5.91 1 91.5 272 THR B CA 1
ATOM 4901 C C . THR B 1 272 ? -12.148 19.062 6.402 1 91.5 272 THR B C 1
ATOM 4903 O O . THR B 1 272 ? -12.867 18.078 6.211 1 91.5 272 THR B O 1
ATOM 4906 N N . LEU B 1 273 ? -12.57 20.172 6.984 1 89.38 273 LEU B N 1
ATOM 4907 C CA . LEU B 1 273 ? -13.93 20.266 7.496 1 89.38 273 LEU B CA 1
ATOM 4908 C C . LEU B 1 273 ? -14.945 20.219 6.355 1 89.38 273 LEU B C 1
ATOM 4910 O O . LEU B 1 273 ? -16 19.609 6.488 1 89.38 273 LEU B O 1
ATOM 4914 N N . GLU B 1 274 ? -14.586 20.891 5.293 1 90.94 274 GLU B N 1
ATOM 4915 C CA . GLU B 1 274 ? -15.484 20.906 4.141 1 90.94 274 GLU B CA 1
ATOM 4916 C C . GLU B 1 274 ? -15.719 19.484 3.607 1 90.94 274 GLU B C 1
ATOM 4918 O O . GLU B 1 274 ? -16.859 19.109 3.314 1 90.94 274 GLU B O 1
ATOM 4923 N N . VAL B 1 275 ? -14.719 18.75 3.518 1 94.06 275 VAL B N 1
ATOM 4924 C CA . VAL B 1 275 ? -14.859 17.391 3 1 94.06 275 VAL B CA 1
ATOM 4925 C C . VAL B 1 275 ? -15.609 16.516 4.008 1 94.06 275 VAL B C 1
ATOM 4927 O O . VAL B 1 275 ? -16.406 15.664 3.623 1 94.06 275 VAL B O 1
ATOM 4930 N N . MET B 1 276 ? -15.43 16.734 5.27 1 92.31 276 MET B N 1
ATOM 4931 C CA . MET B 1 276 ? -16.062 15.938 6.312 1 92.31 276 MET B CA 1
ATOM 4932 C C . MET B 1 276 ? -17.562 16.25 6.398 1 92.31 276 MET B C 1
ATOM 4934 O O . MET B 1 276 ? -18.359 15.367 6.715 1 92.31 276 MET B O 1
ATOM 4938 N N . GLU B 1 277 ? -17.859 17.453 6.098 1 91.56 277 GLU B N 1
ATOM 4939 C CA . GLU B 1 277 ? -19.25 17.859 6.207 1 91.56 277 GLU B CA 1
ATOM 4940 C C . GLU B 1 277 ? -20.016 17.578 4.922 1 91.56 277 GLU B C 1
ATOM 4942 O O . GLU B 1 277 ? -21.25 17.594 4.906 1 91.56 277 GLU B O 1
ATOM 4947 N N . ALA B 1 278 ? -19.297 17.375 3.9 1 93.75 278 ALA B N 1
ATOM 4948 C CA . ALA B 1 278 ? -19.938 17.125 2.615 1 93.75 278 ALA B CA 1
ATOM 4949 C C . ALA B 1 278 ? -20.812 15.875 2.672 1 93.75 278 ALA B C 1
ATOM 4951 O O . ALA B 1 278 ? -20.422 14.859 3.266 1 93.75 278 ALA B O 1
ATOM 4952 N N . PRO B 1 279 ? -22.016 15.953 2.098 1 94.38 279 PRO B N 1
ATOM 4953 C CA . PRO B 1 279 ? -22.781 14.711 1.966 1 94.38 279 PRO B CA 1
ATOM 4954 C C . PRO B 1 279 ? -22.016 13.625 1.201 1 94.38 279 PRO B C 1
ATOM 4956 O O . PRO B 1 279 ? -21.312 13.93 0.235 1 94.38 279 PRO B O 1
ATOM 4959 N N . ALA B 1 280 ? -22.188 12.453 1.643 1 93.25 280 ALA B N 1
ATOM 4960 C CA . ALA B 1 280 ? -21.438 11.344 1.059 1 93.25 280 ALA B CA 1
ATOM 4961 C C . ALA B 1 280 ? -21.703 11.242 -0.442 1 93.25 280 ALA B C 1
ATOM 4963 O O . ALA B 1 280 ? -20.797 10.922 -1.214 1 93.25 280 ALA B O 1
ATOM 4964 N N . GLU B 1 281 ? -22.891 11.547 -0.858 1 92.56 281 GLU B N 1
ATOM 4965 C CA . GLU B 1 281 ? -23.297 11.391 -2.252 1 92.56 281 GLU B CA 1
ATOM 4966 C C . GLU B 1 281 ? -22.641 12.445 -3.139 1 92.56 281 GLU B C 1
ATOM 4968 O O . GLU B 1 281 ? -22.594 12.289 -4.363 1 92.56 281 GLU B O 1
ATOM 4973 N N . SER B 1 282 ? -22.172 13.469 -2.521 1 93.56 282 SER B N 1
ATOM 4974 C CA . SER B 1 282 ? -21.531 14.531 -3.291 1 93.56 282 SER B CA 1
ATOM 4975 C C . SER B 1 282 ? -20.078 14.18 -3.613 1 93.56 282 SER B C 1
ATOM 4977 O O . SER B 1 282 ? -19.453 14.828 -4.457 1 93.56 282 SER B O 1
ATOM 4979 N N . LEU B 1 283 ? -19.594 13.211 -2.945 1 94.56 283 LEU B N 1
ATOM 4980 C CA . LEU B 1 283 ? -18.219 12.812 -3.168 1 94.56 283 LEU B CA 1
ATOM 4981 C C . LEU B 1 283 ? -18.125 11.727 -4.238 1 94.56 283 LEU B C 1
ATOM 4983 O O . LEU B 1 283 ? -18.594 10.609 -4.035 1 94.56 283 LEU B O 1
ATOM 4987 N N . SER B 1 284 ? -17.484 12.102 -5.332 1 93.5 284 SER B N 1
ATOM 4988 C CA . SER B 1 284 ? -17.359 11.148 -6.434 1 93.5 284 SER B CA 1
ATOM 4989 C C . SER B 1 284 ? -16.203 10.188 -6.207 1 93.5 284 SER B C 1
ATOM 4991 O O . SER B 1 284 ? -16.125 9.133 -6.848 1 93.5 284 SER B O 1
ATOM 4993 N N . MET B 1 285 ? -15.305 10.594 -5.43 1 95.44 285 MET B N 1
ATOM 4994 C CA . MET B 1 285 ? -14.141 9.797 -5.031 1 95.44 285 MET B CA 1
ATOM 4995 C C . MET B 1 285 ? -13.922 9.875 -3.525 1 95.44 285 MET B C 1
ATOM 4997 O O . MET B 1 285 ? -14.602 10.633 -2.832 1 95.44 285 MET B O 1
ATOM 5001 N N . ARG B 1 286 ? -12.984 9.094 -3.096 1 96.94 286 ARG B N 1
ATOM 5002 C CA . ARG B 1 286 ? -12.719 9.086 -1.661 1 96.94 286 ARG B CA 1
ATOM 5003 C C . ARG B 1 286 ? -11.398 9.781 -1.341 1 96.94 286 ARG B C 1
ATOM 5005 O O . ARG B 1 286 ? -11.141 10.141 -0.189 1 96.94 286 ARG B O 1
ATOM 5012 N N . THR B 1 287 ? -10.539 9.914 -2.326 1 97.56 287 THR B N 1
ATOM 5013 C CA . THR B 1 287 ? -9.234 10.555 -2.166 1 97.56 287 THR B CA 1
ATOM 5014 C C . THR B 1 287 ? -9.07 11.703 -3.16 1 97.56 287 THR B C 1
ATOM 5016 O O . THR B 1 287 ? -9.266 11.523 -4.363 1 97.56 287 THR B O 1
ATOM 5019 N N . TYR B 1 288 ? -8.75 12.922 -2.633 1 96.44 288 TYR B N 1
ATOM 5020 C CA . TYR B 1 288 ? -8.641 14.109 -3.471 1 96.44 288 TYR B CA 1
ATOM 5021 C C . TYR B 1 288 ? -7.312 14.828 -3.234 1 96.44 288 TYR B C 1
ATOM 5023 O O . TYR B 1 288 ? -6.781 14.812 -2.119 1 96.44 288 TYR B O 1
ATOM 5031 N N . ASN B 1 289 ? -6.828 15.391 -4.316 1 93.94 289 ASN B N 1
ATOM 5032 C CA . ASN B 1 289 ? -5.801 16.422 -4.168 1 93.94 289 ASN B CA 1
ATOM 5033 C C . ASN B 1 289 ? -6.391 17.734 -3.656 1 93.94 289 ASN B C 1
ATOM 5035 O O . ASN B 1 289 ? -7.566 18.016 -3.877 1 93.94 289 ASN B O 1
ATOM 5039 N N . ILE B 1 290 ? -5.625 18.438 -2.969 1 91.25 290 ILE B N 1
ATOM 5040 C CA . ILE B 1 290 ? -6.02 19.797 -2.602 1 91.25 290 ILE B CA 1
ATOM 5041 C C . ILE B 1 290 ? -5.035 20.797 -3.191 1 91.25 290 ILE B C 1
ATOM 5043 O O . ILE B 1 290 ? -3.836 20.531 -3.273 1 91.25 290 ILE B O 1
ATOM 5047 N N . SER B 1 291 ? -5.566 21.875 -3.582 1 85.94 291 SER B N 1
ATOM 5048 C CA . SER B 1 291 ? -4.734 22.922 -4.164 1 85.94 291 SER B CA 1
ATOM 5049 C C . SER B 1 291 ? -3.834 23.562 -3.113 1 85.94 291 SER B C 1
ATOM 5051 O O . SER B 1 291 ? -4.258 23.781 -1.978 1 85.94 291 SER B O 1
ATOM 5053 N N . ALA B 1 292 ? -2.643 23.875 -3.537 1 87.25 292 ALA B N 1
ATOM 5054 C CA . ALA B 1 292 ? -1.637 24.484 -2.666 1 87.25 292 ALA B CA 1
ATOM 5055 C C . ALA B 1 292 ? -0.859 25.562 -3.395 1 87.25 292 ALA B C 1
ATOM 5057 O O . ALA B 1 292 ? -1.063 25.797 -4.59 1 87.25 292 ALA B O 1
ATOM 5058 N N . MET B 1 293 ? -0.149 26.297 -2.652 1 86.88 293 MET B N 1
ATOM 5059 C CA . MET B 1 293 ? 0.791 27.266 -3.211 1 86.88 293 MET B CA 1
ATOM 5060 C C . MET B 1 293 ? 2.197 26.688 -3.279 1 86.88 293 MET B C 1
ATOM 5062 O O . MET B 1 293 ? 2.617 25.953 -2.375 1 86.88 293 MET B O 1
ATOM 5066 N N . SER B 1 294 ? 2.879 27.062 -4.352 1 88.31 294 SER B N 1
ATOM 5067 C CA . SER B 1 294 ? 4.23 26.547 -4.516 1 88.31 294 SER B CA 1
ATOM 5068 C C . SER B 1 294 ? 5.273 27.641 -4.375 1 88.31 294 SER B C 1
ATOM 5070 O O . SER B 1 294 ? 5.121 28.734 -4.941 1 88.31 294 SER B O 1
ATOM 5072 N N . PHE B 1 295 ? 6.289 27.359 -3.562 1 90.94 295 PHE B N 1
ATOM 5073 C CA . PHE B 1 295 ? 7.406 28.297 -3.469 1 90.94 295 PHE B CA 1
ATOM 5074 C C . PHE B 1 295 ? 8.695 27.578 -3.094 1 90.94 295 PHE B C 1
ATOM 5076 O O . PHE B 1 295 ? 8.656 26.406 -2.689 1 90.94 295 PHE B O 1
ATOM 5083 N N . THR B 1 296 ? 9.781 28.266 -3.254 1 93.38 296 THR B N 1
ATOM 5084 C CA . THR B 1 296 ? 11.102 27.719 -2.961 1 93.38 296 THR B CA 1
ATOM 5085 C C . THR B 1 296 ? 11.633 28.266 -1.639 1 93.38 296 THR B C 1
ATOM 5087 O O . THR B 1 296 ? 11.141 29.281 -1.139 1 93.38 296 THR B O 1
ATOM 5090 N N . PRO B 1 297 ? 12.633 27.516 -1.05 1 94.25 297 PRO B N 1
ATOM 5091 C CA . PRO B 1 297 ? 13.289 28.078 0.136 1 94.25 297 PRO B CA 1
ATOM 5092 C C . PRO B 1 297 ? 13.844 29.484 -0.098 1 94.25 297 PRO B C 1
ATOM 5094 O O . PRO B 1 297 ? 13.727 30.344 0.773 1 94.25 297 PRO B O 1
ATOM 5097 N N . ALA B 1 298 ? 14.383 29.719 -1.275 1 95.69 298 ALA B N 1
ATOM 5098 C CA . ALA B 1 298 ? 14.93 31.031 -1.592 1 95.69 298 ALA B CA 1
ATOM 5099 C C . ALA B 1 298 ? 13.828 32.094 -1.59 1 95.69 298 ALA B C 1
ATOM 5101 O O . ALA B 1 298 ? 14.023 33.188 -1.071 1 95.69 298 ALA B O 1
ATOM 5102 N N . GLU B 1 299 ? 12.75 31.75 -2.205 1 94.31 299 GLU B N 1
ATOM 5103 C CA . GLU B 1 299 ? 11.617 32.688 -2.24 1 94.31 299 GLU B CA 1
ATOM 5104 C C . GLU B 1 299 ? 11.102 32.969 -0.834 1 94.31 299 GLU B C 1
ATOM 5106 O O . GLU B 1 299 ? 10.781 34.125 -0.515 1 94.31 299 GLU B O 1
ATOM 5111 N N . LEU B 1 300 ? 11.008 31.984 -0.03 1 93.81 300 LEU B N 1
ATOM 5112 C CA . LEU B 1 300 ? 10.555 32.156 1.347 1 93.81 300 LEU B CA 1
ATOM 5113 C C . LEU B 1 300 ? 11.539 33.031 2.137 1 93.81 300 LEU B C 1
ATOM 5115 O O . LEU B 1 300 ? 11.133 33.906 2.885 1 93.81 300 LEU B O 1
ATOM 5119 N N . ALA B 1 301 ? 12.805 32.75 1.943 1 94.75 301 ALA B N 1
ATOM 5120 C CA . ALA B 1 301 ? 13.844 33.531 2.625 1 94.75 301 ALA B CA 1
ATOM 5121 C C . ALA B 1 301 ? 13.758 35 2.26 1 94.75 301 ALA B C 1
ATOM 5123 O O . ALA B 1 301 ? 13.867 35.875 3.129 1 94.75 301 ALA B O 1
ATOM 5124 N N . GLN B 1 302 ? 13.562 35.188 1.035 1 94.94 302 GLN B N 1
ATOM 5125 C CA . GLN B 1 302 ? 13.453 36.594 0.572 1 94.94 302 GLN B CA 1
ATOM 5126 C C . GLN B 1 302 ? 12.281 37.281 1.241 1 94.94 302 GLN B C 1
ATOM 5128 O O . GLN B 1 302 ? 12.383 38.469 1.59 1 94.94 302 GLN B O 1
ATOM 5133 N N . GLU B 1 303 ? 11.18 36.594 1.355 1 93.06 303 GLU B N 1
ATOM 5134 C CA . GLU B 1 303 ? 10.016 37.156 2.021 1 93.06 303 GLU B CA 1
ATOM 5135 C C . GLU B 1 303 ? 10.312 37.469 3.49 1 93.06 303 GLU B C 1
ATOM 5137 O O . GLU B 1 303 ? 9.883 38.5 4.023 1 93.06 303 GLU B O 1
ATOM 5142 N N . VAL B 1 304 ? 11.016 36.594 4.172 1 92 304 VAL B N 1
ATOM 5143 C CA . VAL B 1 304 ? 11.352 36.781 5.586 1 92 304 VAL B CA 1
ATOM 5144 C C . VAL B 1 304 ? 12.328 37.938 5.758 1 92 304 VAL B C 1
ATOM 5146 O O . VAL B 1 304 ? 12.227 38.688 6.719 1 92 304 VAL B O 1
ATOM 5149 N N . LEU B 1 305 ? 13.219 38.094 4.816 1 93.44 305 LEU B N 1
ATOM 5150 C CA . LEU B 1 305 ? 14.242 39.125 4.867 1 93.44 305 LEU B CA 1
ATOM 5151 C C . LEU B 1 305 ? 13.617 40.531 4.812 1 93.44 305 LEU B C 1
ATOM 5153 O O . LEU B 1 305 ? 14.203 41.5 5.305 1 93.44 305 LEU B O 1
ATOM 5157 N N . LYS B 1 306 ? 12.453 40.625 4.211 1 92.31 306 LYS B N 1
ATOM 5158 C CA . LYS B 1 306 ? 11.75 41.906 4.188 1 92.31 306 LYS B CA 1
ATOM 5159 C C . LYS B 1 306 ? 11.375 42.344 5.598 1 92.31 306 LYS B C 1
ATOM 5161 O O . LYS B 1 306 ? 11.25 43.531 5.863 1 92.31 306 LYS B O 1
ATOM 5166 N N . HIS B 1 307 ? 11.203 41.438 6.5 1 90.81 307 HIS B N 1
ATOM 5167 C CA . HIS B 1 307 ? 10.766 41.75 7.859 1 90.81 307 HIS B CA 1
ATOM 5168 C C . HIS B 1 307 ? 11.922 41.625 8.844 1 90.81 307 HIS B C 1
ATOM 5170 O O . HIS B 1 307 ? 11.922 42.281 9.891 1 90.81 307 HIS B O 1
ATOM 5176 N N . ILE B 1 308 ? 12.852 40.781 8.5 1 93.25 308 ILE B N 1
ATOM 5177 C CA . ILE B 1 308 ? 14.055 40.594 9.305 1 93.25 308 ILE B CA 1
ATOM 5178 C C . ILE B 1 308 ? 15.289 40.75 8.422 1 93.25 308 ILE B C 1
ATOM 5180 O O . ILE B 1 308 ? 15.938 39.75 8.078 1 93.25 308 ILE B O 1
ATOM 5184 N N . PRO B 1 309 ? 15.719 41.906 8.148 1 92.62 309 PRO B N 1
ATOM 5185 C CA . PRO B 1 309 ? 16.781 42.188 7.176 1 92.62 309 PRO B CA 1
ATOM 5186 C C . PRO B 1 309 ? 18.125 41.594 7.594 1 92.62 309 PRO B C 1
ATOM 5188 O O . PRO B 1 309 ? 18.984 41.375 6.746 1 92.62 309 PRO B O 1
ATOM 5191 N N . GLU B 1 310 ? 18.359 41.281 8.852 1 93.75 310 GLU B N 1
ATOM 5192 C CA . GLU B 1 310 ? 19.641 40.812 9.336 1 93.75 310 GLU B CA 1
ATOM 5193 C C . GLU B 1 310 ? 19.734 39.281 9.242 1 93.75 310 GLU B C 1
ATOM 5195 O O . GLU B 1 310 ? 20.766 38.688 9.562 1 93.75 310 GLU B O 1
ATOM 5200 N N . LEU B 1 311 ? 18.641 38.688 8.773 1 95.31 311 LEU B N 1
ATOM 5201 C CA . LEU B 1 311 ? 18.609 37.219 8.703 1 95.31 311 LEU B CA 1
ATOM 5202 C C . LEU B 1 311 ? 19.688 36.688 7.773 1 95.31 311 LEU B C 1
ATOM 5204 O O . LEU B 1 311 ? 19.875 37.219 6.668 1 95.31 311 LEU B O 1
ATOM 5208 N N . GLN B 1 312 ? 20.484 35.719 8.297 1 96.44 312 GLN B N 1
ATOM 5209 C CA . GLN B 1 312 ? 21.469 35 7.5 1 96.44 312 GLN B CA 1
ATOM 5210 C C . GLN B 1 312 ? 20.984 33.594 7.148 1 96.44 312 GLN B C 1
ATOM 5212 O O . GLN B 1 312 ? 20.703 32.781 8.039 1 96.44 312 GLN B O 1
ATOM 5217 N N . VAL B 1 313 ? 20.828 33.406 5.879 1 96.25 313 VAL B N 1
ATOM 5218 C CA . VAL B 1 313 ? 20.344 32.125 5.418 1 96.25 313 VAL B CA 1
ATOM 5219 C C . VAL B 1 313 ? 21.484 31.344 4.75 1 96.25 313 VAL B C 1
ATOM 5221 O O . VAL B 1 313 ? 22.172 31.875 3.871 1 96.25 313 VAL B O 1
ATOM 5224 N N . THR B 1 314 ? 21.766 30.156 5.258 1 96.38 314 THR B N 1
ATOM 5225 C CA . THR B 1 314 ? 22.719 29.25 4.637 1 96.38 314 THR B CA 1
ATOM 5226 C C . THR B 1 314 ? 22.031 27.953 4.199 1 96.38 314 THR B C 1
ATOM 5228 O O . THR B 1 314 ? 20.922 27.656 4.664 1 96.38 314 THR B O 1
ATOM 5231 N N . TYR B 1 315 ? 22.641 27.328 3.248 1 95.75 315 TYR B N 1
ATOM 5232 C CA . TYR B 1 315 ? 22.062 26.094 2.729 1 95.75 315 TYR B CA 1
ATOM 5233 C C . TYR B 1 315 ? 23 24.906 2.973 1 95.75 315 TYR B C 1
ATOM 5235 O O . TYR B 1 315 ? 24.141 24.906 2.508 1 95.75 315 TYR B O 1
ATOM 5243 N N . ASN B 1 316 ? 22.516 24 3.814 1 95.12 316 ASN B N 1
ATOM 5244 C CA . ASN B 1 316 ? 23.156 22.719 4.074 1 95.12 316 ASN B CA 1
ATOM 5245 C C . ASN B 1 316 ? 22.25 21.547 3.727 1 95.12 316 ASN B C 1
ATOM 5247 O O . ASN B 1 316 ? 21.516 21.062 4.586 1 95.12 316 ASN B O 1
ATOM 5251 N N . VAL B 1 317 ? 22.453 21.078 2.523 1 94 317 VAL B N 1
ATOM 5252 C CA . VAL B 1 317 ? 21.484 20.188 1.905 1 94 317 VAL B CA 1
ATOM 5253 C C . VAL B 1 317 ? 21.578 18.797 2.521 1 94 317 VAL B C 1
ATOM 5255 O O . VAL B 1 317 ? 22.672 18.203 2.574 1 94 317 VAL B O 1
ATOM 5258 N N . ASP B 1 318 ? 20.438 18.375 3.057 1 90.94 318 ASP B N 1
ATOM 5259 C CA . ASP B 1 318 ? 20.281 16.969 3.453 1 90.94 318 ASP B CA 1
ATOM 5260 C C . ASP B 1 318 ? 19.891 16.109 2.258 1 90.94 318 ASP B C 1
ATOM 5262 O O . ASP B 1 318 ? 18.812 16.281 1.678 1 90.94 318 ASP B O 1
ATOM 5266 N N . PRO B 1 319 ? 20.719 15.148 1.919 1 87.38 319 PRO B N 1
ATOM 5267 C CA . PRO B 1 319 ? 20.469 14.375 0.7 1 87.38 319 PRO B CA 1
ATOM 5268 C C . PRO B 1 319 ? 19.141 13.617 0.756 1 87.38 319 PRO B C 1
ATOM 5270 O O . PRO B 1 319 ? 18.469 13.461 -0.268 1 87.38 319 PRO B O 1
ATOM 5273 N N . VAL B 1 320 ? 18.781 13.18 1.858 1 83.56 320 VAL B N 1
ATOM 5274 C CA . VAL B 1 320 ? 17.547 12.414 1.994 1 83.56 320 VAL B CA 1
ATOM 5275 C C . VAL B 1 320 ? 16.344 13.336 1.789 1 83.56 320 VAL B C 1
ATOM 5277 O O . VAL B 1 320 ? 15.477 13.047 0.968 1 83.56 320 VAL B O 1
ATOM 5280 N N . ARG B 1 321 ? 16.328 14.391 2.488 1 86.88 321 ARG B N 1
ATOM 5281 C CA . ARG B 1 321 ? 15.227 15.336 2.375 1 86.88 321 ARG B CA 1
ATOM 5282 C C . ARG B 1 321 ? 15.164 15.945 0.979 1 86.88 321 ARG B C 1
ATOM 5284 O O . ARG B 1 321 ? 14.086 16.188 0.448 1 86.88 321 ARG B O 1
ATOM 5291 N N . GLN B 1 322 ? 16.312 16.156 0.41 1 88.88 322 GLN B N 1
ATOM 5292 C CA . GLN B 1 322 ? 16.375 16.719 -0.937 1 88.88 322 GLN B CA 1
ATOM 5293 C C . GLN B 1 322 ? 15.766 15.758 -1.957 1 88.88 322 GLN B C 1
ATOM 5295 O O . GLN B 1 322 ? 15.039 16.188 -2.857 1 88.88 322 GLN B O 1
ATOM 5300 N N . ALA B 1 323 ? 16.078 14.562 -1.777 1 82.88 323 ALA B N 1
ATOM 5301 C CA . ALA B 1 323 ? 15.516 13.562 -2.686 1 82.88 323 ALA B CA 1
ATOM 5302 C C . ALA B 1 323 ? 13.992 13.516 -2.584 1 82.88 323 ALA B C 1
ATOM 5304 O O . ALA B 1 323 ? 13.297 13.453 -3.6 1 82.88 323 ALA B O 1
ATOM 5305 N N . ILE B 1 324 ? 13.555 13.617 -1.439 1 81.5 324 ILE B N 1
ATOM 5306 C CA . ILE B 1 324 ? 12.117 13.57 -1.195 1 81.5 324 ILE B CA 1
ATOM 5307 C C . ILE B 1 324 ? 11.453 14.789 -1.825 1 81.5 324 ILE B C 1
ATOM 5309 O O . ILE B 1 324 ? 10.422 14.664 -2.496 1 81.5 324 ILE B O 1
ATOM 5313 N N . GLY B 1 325 ? 12.008 15.883 -1.579 1 82.31 325 GLY B N 1
ATOM 5314 C CA . GLY B 1 325 ? 11.469 17.109 -2.131 1 82.31 325 GLY B CA 1
ATOM 5315 C C . GLY B 1 325 ? 11.453 17.141 -3.646 1 82.31 325 GLY B C 1
ATOM 5316 O O . GLY B 1 325 ? 10.57 17.734 -4.258 1 82.31 325 GLY B O 1
ATOM 5317 N N . GLY B 1 326 ? 12.438 16.484 -4.215 1 76.69 326 GLY B N 1
ATOM 5318 C CA . GLY B 1 326 ? 12.555 16.453 -5.664 1 76.69 326 GLY B CA 1
ATOM 5319 C C . GLY B 1 326 ? 11.438 15.68 -6.336 1 76.69 326 GLY B C 1
ATOM 5320 O O . GLY B 1 326 ? 11.008 16.031 -7.438 1 76.69 326 GLY B O 1
ATOM 5321 N N . TYR B 1 327 ? 11.078 14.695 -5.695 1 70.12 327 TYR B N 1
ATOM 5322 C CA . TYR B 1 327 ? 10.047 13.852 -6.285 1 70.12 327 TYR B CA 1
ATOM 5323 C C . TYR B 1 327 ? 8.656 14.43 -6.027 1 70.12 327 TYR B C 1
ATOM 5325 O O . TYR B 1 327 ? 7.691 14.062 -6.699 1 70.12 327 TYR B O 1
ATOM 5333 N N . THR B 1 328 ? 8.508 15.211 -5.008 1 63.75 328 THR B N 1
ATOM 5334 C CA . THR B 1 328 ? 7.207 15.703 -4.57 1 63.75 328 THR B CA 1
ATOM 5335 C C . THR B 1 328 ? 6.848 17 -5.297 1 63.75 328 THR B C 1
ATOM 5337 O O . THR B 1 328 ? 5.77 17.562 -5.082 1 63.75 328 THR B O 1
ATOM 5340 N N . ALA B 1 329 ? 7.719 17.5 -6.18 1 55.41 329 ALA B N 1
ATOM 5341 C CA . ALA B 1 329 ? 7.473 18.797 -6.805 1 55.41 329 ALA B CA 1
ATOM 5342 C C . ALA B 1 329 ? 6.066 18.859 -7.395 1 55.41 329 ALA B C 1
ATOM 5344 O O . ALA B 1 329 ? 5.527 17.844 -7.848 1 55.41 329 ALA B O 1
ATOM 5345 N N . ALA B 1 330 ? 5.32 19.969 -7.078 1 53.22 330 ALA B N 1
ATOM 5346 C CA . ALA B 1 330 ? 3.959 20.469 -6.887 1 53.22 330 ALA B CA 1
ATOM 5347 C C . ALA B 1 330 ? 3.078 20.125 -8.086 1 53.22 330 ALA B C 1
ATOM 5349 O O . ALA B 1 330 ? 3.426 20.422 -9.227 1 53.22 330 ALA B O 1
ATOM 5350 N N . PRO B 1 331 ? 2.074 19.172 -7.867 1 50.06 331 PRO B N 1
ATOM 5351 C CA . PRO B 1 331 ? 0.967 19.188 -8.828 1 50.06 331 PRO B CA 1
ATOM 5352 C C . PRO B 1 331 ? 0.283 20.547 -8.93 1 50.06 331 PRO B C 1
ATOM 5354 O O . PRO B 1 331 ? 0.134 21.234 -7.922 1 50.06 331 PRO B O 1
ATOM 5357 N N . THR B 1 332 ? 0.343 21.312 -9.891 1 46.62 332 THR B N 1
ATOM 5358 C CA . THR B 1 332 ? -0.6 22.406 -10.047 1 46.62 332 THR B CA 1
ATOM 5359 C C . THR B 1 332 ? -2.006 21.891 -10.32 1 46.62 332 THR B C 1
ATOM 5361 O O . THR B 1 332 ? -2.279 21.344 -11.391 1 46.62 332 THR B O 1
ATOM 5364 N N . SER B 1 333 ? -2.535 21.172 -9.359 1 46.94 333 SER B N 1
ATOM 5365 C CA . SER B 1 333 ? -3.871 20.672 -9.688 1 46.94 333 SER B CA 1
ATOM 5366 C C . SER B 1 333 ? -4.887 21.812 -9.695 1 46.94 333 SER B C 1
ATOM 5368 O O . SER B 1 333 ? -4.723 22.812 -8.992 1 46.94 333 SER B O 1
ATOM 5370 N N . GLU B 1 334 ? -5.793 21.844 -10.625 1 43.72 334 GLU B N 1
ATOM 5371 C CA . GLU B 1 334 ? -6.988 22.672 -10.531 1 43.72 334 GLU B CA 1
ATOM 5372 C C . GLU B 1 334 ? -7.816 22.312 -9.305 1 43.72 334 GLU B C 1
ATOM 5374 O O . GLU B 1 334 ? -8.141 21.141 -9.094 1 43.72 334 GLU B O 1
ATOM 5379 N N . PRO B 1 335 ? -7.934 23.125 -8.328 1 44.12 335 PRO B N 1
ATOM 5380 C CA . PRO B 1 335 ? -8.594 22.812 -7.059 1 44.12 335 PRO B CA 1
ATOM 5381 C C . PRO B 1 335 ? -10.047 22.391 -7.242 1 44.12 335 PRO B C 1
ATOM 5383 O O . PRO B 1 335 ? -10.828 23.094 -7.887 1 44.12 335 PRO B O 1
ATOM 5386 N N . LYS B 1 336 ? -10.406 21.156 -7.188 1 44.44 336 LYS B N 1
ATOM 5387 C CA . LYS B 1 336 ? -11.836 20.938 -7.047 1 44.44 336 LYS B CA 1
ATOM 5388 C C . LYS B 1 336 ? -12.367 21.578 -5.766 1 44.44 336 LYS B C 1
ATOM 5390 O O . LYS B 1 336 ? -13.57 21.844 -5.645 1 44.44 336 LYS B O 1
ATOM 5395 N N . PHE B 1 337 ? -11.523 21.641 -4.754 1 40.47 337 PHE B N 1
ATOM 5396 C CA . PHE B 1 337 ? -11.867 22.344 -3.518 1 40.47 337 PHE B CA 1
ATOM 5397 C C . PHE B 1 337 ? -10.992 23.578 -3.338 1 40.47 337 PHE B C 1
ATOM 5399 O O . PHE B 1 337 ? -9.766 23.484 -3.373 1 40.47 337 PHE B O 1
ATOM 5406 N N . SER B 1 338 ? -11.383 24.531 -4.055 1 35.88 338 SER B N 1
ATOM 5407 C CA . SER B 1 338 ? -10.617 25.781 -4.133 1 35.88 338 SER B CA 1
ATOM 5408 C C . SER B 1 338 ? -10.508 26.453 -2.768 1 35.88 338 SER B C 1
ATOM 5410 O O . SER B 1 338 ? -11.516 26.656 -2.09 1 35.88 338 SER B O 1
ATOM 5412 N N . CYS B 1 339 ? -9.469 26.25 -2.131 1 35.22 339 CYS B N 1
ATOM 5413 C CA . CYS B 1 339 ? -9.156 27.203 -1.066 1 35.22 339 CYS B CA 1
ATOM 5414 C C . CYS B 1 339 ? -8.984 28.609 -1.622 1 35.22 339 CYS B C 1
ATOM 5416 O O . CYS B 1 339 ? -8.125 28.844 -2.467 1 35.22 339 CYS B O 1
ATOM 5418 N N . ARG B 1 340 ? -10.016 29.281 -1.719 1 31.22 340 ARG B N 1
ATOM 5419 C CA . ARG B 1 340 ? -9.812 30.688 -2.039 1 31.22 340 ARG B CA 1
ATOM 5420 C C . ARG B 1 340 ? -8.773 31.312 -1.108 1 31.22 340 ARG B C 1
ATOM 5422 O O . ARG B 1 340 ? -8.859 31.156 0.112 1 31.22 340 ARG B O 1
ATOM 5429 N N . PRO B 1 341 ? -7.609 31.609 -1.58 1 31.72 341 PRO B N 1
ATOM 5430 C CA . PRO B 1 341 ? -6.711 32.344 -0.693 1 31.72 341 PRO B CA 1
ATOM 5431 C C . PRO B 1 341 ? -7.441 33.406 0.141 1 31.72 341 PRO B C 1
ATOM 5433 O O . PRO B 1 341 ? -8.453 33.969 -0.301 1 31.72 341 PRO B O 1
ATOM 5436 N N . PRO B 1 342 ? -7.367 33.344 1.476 1 29.86 342 PRO B N 1
ATOM 5437 C CA . PRO B 1 342 ? -7.945 34.531 2.107 1 29.86 342 PRO B CA 1
ATOM 5438 C C . PRO B 1 342 ? -7.609 35.812 1.357 1 29.86 342 PRO B C 1
ATOM 5440 O O . PRO B 1 342 ? -6.59 35.875 0.664 1 29.86 342 PRO B O 1
ATOM 5443 N N . ARG B 1 343 ? -8.609 36.625 1.072 1 29.44 343 ARG B N 1
ATOM 5444 C CA . ARG B 1 343 ? -8.336 38 0.688 1 29.44 343 ARG B CA 1
ATOM 5445 C C . ARG B 1 343 ? -7.094 38.531 1.391 1 29.44 343 ARG B C 1
ATOM 5447 O O . ARG B 1 343 ? -6.801 38.125 2.523 1 29.44 343 ARG B O 1
ATOM 5454 N N . GLU B 1 344 ? -6.09 39 0.66 1 29.42 344 GLU B N 1
ATOM 5455 C CA . GLU B 1 344 ? -4.957 39.812 1.128 1 29.42 344 GLU B CA 1
ATOM 5456 C C . GLU B 1 344 ? -5.344 40.656 2.334 1 29.42 344 GLU B C 1
ATOM 5458 O O . GLU B 1 344 ? -5.879 41.75 2.18 1 29.42 344 GLU B O 1
ATOM 5463 N N . SER B 1 345 ? -6.176 40.281 3.283 1 27.8 345 SER B N 1
ATOM 5464 C CA . SER B 1 345 ? -6.059 41.281 4.34 1 27.8 345 SER B CA 1
ATOM 5465 C C . SER B 1 345 ? -4.605 41.469 4.754 1 27.8 345 SER B C 1
ATOM 5467 O O . SER B 1 345 ? -3.898 40.5 5.039 1 27.8 345 SER B O 1
ATOM 5469 N N . SER B 1 346 ? -3.877 42.406 4.207 1 27.38 346 SER B N 1
ATOM 5470 C CA . SER B 1 346 ? -2.693 43.094 4.707 1 27.38 346 SER B CA 1
ATOM 5471 C C . SER B 1 346 ? -2.633 43.062 6.23 1 27.38 346 SER B C 1
ATOM 5473 O O . SER B 1 346 ? -2.9 44.062 6.891 1 27.38 346 SER B O 1
ATOM 5475 N N . ARG B 1 347 ? -3.254 42.188 6.914 1 29.39 347 ARG B N 1
ATOM 5476 C CA . ARG B 1 347 ? -2.936 42.344 8.328 1 29.39 347 ARG B CA 1
ATOM 5477 C C . ARG B 1 347 ? -1.444 42.156 8.578 1 29.39 347 ARG B C 1
ATOM 5479 O O . ARG B 1 347 ? -0.89 41.094 8.289 1 29.39 347 ARG B O 1
ATOM 5486 N N . THR B 1 348 ? -0.584 43.281 8.523 1 21.94 348 THR B N 1
ATOM 5487 C CA . THR B 1 348 ? 0.636 43.688 9.211 1 21.94 348 THR B CA 1
ATOM 5488 C C . THR B 1 348 ? 0.64 43.219 10.656 1 21.94 348 THR B C 1
ATOM 5490 O O . THR B 1 348 ? -0.374 43.312 11.352 1 21.94 348 THR B O 1
#

InterPro domains:
  IPR001509 NAD-dependent epimerase/dehydratase [PF01370] (93-290)
  IPR036291 NAD(P)-binding domain superfamily [SSF51735] (80-327)
  IPR051225 NAD(P)-dependent epimerase/dehydratase [PTHR42687] (72-325)

pLDDT: mean 76.75, std 26.28, range [17.78, 98.75]

Solvent-accessible surface area (backbone atoms only — not comparable to full-atom values): 38423 Å² total; per-residue (Å²): 139,80,84,74,79,80,73,80,77,79,80,77,80,85,80,82,76,79,80,76,92,69,86,70,79,75,70,79,75,74,85,74,84,66,77,72,73,72,72,66,84,64,75,70,70,74,59,82,73,50,22,34,36,35,39,23,34,43,78,26,24,68,65,45,53,65,71,49,43,61,68,45,21,71,71,66,33,42,88,35,38,33,38,25,17,71,54,84,68,57,67,73,57,52,70,63,33,51,68,44,79,44,49,60,79,35,54,65,58,51,48,47,52,38,62,78,57,48,43,34,34,38,39,49,52,45,29,44,30,48,53,51,11,66,76,34,54,69,59,25,47,46,41,36,42,54,13,43,52,38,50,52,50,50,33,49,76,66,67,22,41,36,37,42,68,38,37,45,49,25,33,11,79,77,26,60,60,75,42,29,58,68,80,52,34,63,58,24,80,41,67,33,14,43,33,33,46,45,46,53,44,51,40,51,29,41,26,74,75,73,60,33,51,45,39,32,41,27,40,56,35,66,37,47,92,89,49,64,68,19,38,42,70,55,27,56,75,34,44,43,59,56,26,39,73,73,68,30,41,32,74,31,41,44,55,53,78,52,43,38,29,30,37,50,45,70,58,51,51,50,53,53,50,50,61,69,66,44,58,72,86,75,48,90,64,47,59,38,59,54,53,60,49,72,51,25,56,45,59,50,48,53,60,49,34,75,80,38,72,76,50,43,78,46,73,57,65,36,68,67,45,36,52,52,47,64,35,36,45,45,49,54,37,81,42,85,55,65,71,70,70,74,73,81,69,78,76,124,138,81,79,76,77,81,71,79,80,81,80,78,79,83,74,81,74,78,80,76,91,67,82,71,78,75,72,82,73,77,84,75,84,68,75,72,73,72,72,67,85,64,75,69,70,74,60,83,73,51,20,32,35,36,39,23,33,41,79,26,25,68,64,46,52,67,71,49,43,60,67,46,21,71,71,66,34,43,89,33,36,33,38,25,16,70,54,85,66,58,67,74,58,52,71,63,32,53,69,44,82,45,49,59,80,36,53,66,57,52,47,48,51,39,64,77,58,50,42,35,34,38,38,49,52,45,30,45,30,47,53,52,10,68,76,36,52,70,58,24,46,45,41,35,42,53,15,43,52,40,50,53,51,49,34,47,76,65,66,21,40,35,37,43,69,39,36,44,50,24,34,11,78,80,26,61,59,76,40,28,59,69,81,50,34,62,56,23,78,42,70,31,13,43,32,34,45,44,48,52,45,51,42,51,30,40,26,75,74,72,61,32,50,45,40,31,41,28,40,57,35,65,36,47,93,89,50,64,70,19,38,42,71,54,29,55,74,35,44,45,59,57,26,38,73,72,70,31,43,32,74,32,42,44,54,54,78,51,43,38,29,30,38,50,46,68,58,51,52,50,53,52,49,51,61,69,67,45,57,70,86,74,48,90,64,46,60,38,60,55,51,60,48,72,50,23,55,45,58,52,48,54,58,48,34,74,79,37,72,77,51,43,77,45,75,55,67,36,71,67,45,38,54,52,46,64,35,35,44,46,49,55,39,82,43,85,56,66,72,68,70,73,74,81,67,79,76,124

Sequence (696 aa):
MDKGGVRGKQETQPQVWLGPQGCRLRVERKKGSRIKVGFGARQYMAVPLGRMVFTGPGMSSNIPSHVFNFPFRKRFGKDNVILSDIRKPPEHVFLSGPFIYSDILDYKNLWEIVVNNRITWLFHYSALLSAVGEANVSLARAVNITGLHNVLDVATEHGLRLFVPSTIGAFGPTSPRNPTPDLCIQRPRTIYGVSKVHAELMGEYYYYRYGLDFRCLRYPGIISADSQPGGGTTDYAVQIFHEAVKNGRFECNLKPDTRLPMMYIDDCLRATLEVMEAPAESLSMRTYNISAMSFTPAELAQEVLKHIPELQVTYNVDPVRQAIGGYTAAPTSEPKFSCRPPRESSRTMDKGGVRGKQETQPQVWLGPQGCRLRVERKKGSRIKVGFGARQYMAVPLGRMVFTGPGMSSNIPSHVFNFPFRKRFGKDNVILSDIRKPPEHVFLSGPFIYSDILDYKNLWEIVVNNRITWLFHYSALLSAVGEANVSLARAVNITGLHNVLDVATEHGLRLFVPSTIGAFGPTSPRNPTPDLCIQRPRTIYGVSKVHAELMGEYYYYRYGLDFRCLRYPGIISADSQPGGGTTDYAVQIFHEAVKNGRFECNLKPDTRLPMMYIDDCLRATLEVMEAPAESLSMRTYNISAMSFTPAELAQEVLKHIPELQVTYNVDPVRQAIGGYTAAPTSEPKFSCRPPRESSRT

Foldseek 3Di:
DDPPDPPPPPPPDDPPPPDDDDPCPCPPPDDDPPPCPCPDPPPPPPPVLAAEEEEAQALFFQDGQLLCQPPVCVPPNQARYEYEYCDDDPPVSVVSHHYDYDDLLDLVRVLCVCVVRVHAEYEYHHAHEFQRCVVPVPVRCSTLAVSLVSVLVSQLVSQHQYEYEAALQQAFQPADAQAGFQDTDGDHDTSSNVSRVVSQVVQQVCCVPRVRNAAYEHAWAEEEQPGQQNRALSNLLHVLVVCCVVPLEEEHQEDQALKTFYDYVVLVSVLRVVRSPDPSVVDPGRYGYAATDIDGNNVSVVVVCVVRVSRHYHYRHDPSSHNSSNTSHHRNDDGPPDPPPPDPPVPD/DPPDPCVDDPPDDCPPCPDDDCPCPCPDPDDDDPPCPCPDPPPPPPPVLAAEEEEAQALFFQDGQLLCQPPVCVPPNQARYEYEYCDDDDPVSVVSHHYDYDDLLDLVRVLCVCVVRVHAEYEYHHAHEFQRCQVPVPVRCSTLAVSLVSVLVSCLVSQHQYEYEAALQQAFQPADAQAGFQDTDGDHDTSSNVSRVVSQVVQQVCCVPRVRNAAYEHAWAEEEQPGQQNRALSNLLHVLVVCCVVPLEGEHQEDQALKTFYDYVVLVSVLRVVRSPDPSVVDPGRYGYAATDIDGNNVSVVVVCVVRVSRHYHYNHDPSSHNSSNTSHHRNDDGPPDPPPPDPPVPD

Nearest PDB structures (foldseek):
  6jyg-assembly1_F  TM=9.478E-01  e=6.003E-34  Phytophthora infestans T30-4
  6jyg-assembly1_E  TM=9.519E-01  e=9.531E-33  Phytophthora infestans T30-4
  5y1d-assembly2_B  TM=9.101E-01  e=1.609E-31  uncultured archaeon MedDCM-OCT-S05-C57
  8gjb-assembly1_B  TM=9.417E-01  e=2.639E-29  Trypanosoma cruzi
  8gil-assembly1_B  TM=9.012E-01  e=1.773E-28  Trypanosoma cruzi

Organism: Capra hircus (NCBI:txid9925)